Protein AF-0000000085015840 (afdb_homodimer)

Secondary structure (DSSP, 8-state):
-PEEEEEEESSTTHHHHHHTT--EEEEEB-GGGT-BPPPHHHHHHHHHHHGGGT-EEEEE--SSSS-S---HHHHHHHHHHHHHHHHHT-SEEEE--B-TTSSB-HHHHHHHHHHTTTSEEEE-GGGGGS-HHHHHHHHHHHHHTT--EEEE-SS-TTS-GGGGHHHHHHHHHHHTTSSEEEE-SS-BTTTHHHHHHHH--SEEEETBS--/-PEEEEEEESSTTHHHHHHTT--EEEEEB-GGGT-BPPPHHHHHHHHHHHGGGT-EEEEE--SSSS-S---HHHHHHHHHHHHHHHHHT-SEEEE--B-TTSSB-HHHHHHHHHHTTTSEEEE-GGGGGS-HHHHHHHHHHHHHTT--EEEE-SS-TTS-GGGGHHHHHHHHHHHTTSSEEEE-SS-BTTTHHHHHHHH--SEEEETBS--

Solvent-accessible surface area (backbone atoms only — not comparable to full-atom values): 21650 Å² total; per-residue (Å²): 126,79,39,35,27,34,49,34,63,44,59,86,55,47,67,64,37,43,73,48,58,29,44,29,30,39,36,19,24,43,61,92,52,73,31,19,30,40,21,58,20,48,48,30,51,42,37,60,66,24,53,89,71,70,28,44,36,28,35,32,50,31,88,55,57,82,74,46,62,72,54,72,65,54,49,52,26,41,50,46,36,48,50,47,39,51,73,38,54,39,50,21,38,31,38,55,49,28,37,96,84,36,39,76,28,60,73,62,44,51,58,49,53,65,65,36,73,94,39,48,34,29,37,30,55,59,58,43,63,28,54,75,92,50,43,63,62,52,47,51,51,39,43,76,67,65,36,48,29,36,36,30,40,51,40,66,83,91,49,67,44,80,82,19,48,70,55,39,48,51,52,48,59,70,38,65,82,63,33,46,66,28,48,29,60,92,35,24,66,88,47,43,63,60,50,37,68,73,63,69,53,52,40,41,32,16,75,27,50,56,98,127,78,39,35,29,34,49,34,65,44,59,85,55,48,65,64,38,42,75,49,57,28,43,30,31,39,38,18,24,44,61,93,54,74,31,18,28,41,22,59,20,48,48,31,50,40,35,60,66,25,52,88,72,71,28,45,36,29,34,32,51,31,85,55,57,81,75,45,62,72,54,71,66,53,49,53,25,42,50,46,36,47,50,48,38,51,73,38,54,39,51,21,37,31,39,54,48,27,38,95,84,36,37,74,29,59,72,62,45,50,57,48,52,65,67,36,72,93,40,47,36,29,35,30,54,60,59,42,62,28,53,73,92,49,42,63,63,52,47,51,51,39,42,75,67,64,36,48,29,38,34,30,40,52,41,65,84,90,49,66,42,78,81,19,47,71,54,39,46,52,50,49,61,68,38,66,80,64,34,46,68,29,49,28,59,92,36,24,67,89,48,43,64,60,50,36,68,71,64,70,51,53,40,41,31,16,73,29,50,56,97

Nearest PDB structures (foldseek):
  2bdq-assembly1_B  TM=9.765E-01  e=1.926E-29  Streptococcus agalactiae
  3iwp-assembly5_D  TM=9.718E-01  e=1.496E-23  Homo sapiens
  3iwp-assembly7_G  TM=9.510E-01  e=4.933E-23  Homo sapiens
  1x8c-assembly1_A  TM=9.598E-01  e=3.756E-21  Shigella flexneri 2a str. 301
  1twd-assembly1_B  TM=9.636E-01  e=4.929E-20  Shigella flexneri

Radius of gyration: 22.85 Å; Cα contacts (8 Å, |Δi|>4): 870; chains: 2; bounding box: 44×67×51 Å

Sequence (422 aa):
MMLYEFCAENVTLLEKAMKAGAQRIELCDNLAVGGTTPSYGVIQAAVDLAKPYGATVMTMIRPRGGDFVYSDLEIEIMLADIQKAKEAGSQGVVFGVLTEKNEIDVSKMQRLLEACKGLEVVFHMAFDSIPAEYQFGQMDWLIENGVQRILTHGGPANEPIEEHFAWLDELIEHAADRIDIMPGGGIHLGNRQQIIDSLAVDQLHGTKIVFMMLYEFCAENVTLLEKAMKAGAQRIELCDNLAVGGTTPSYGVIQAAVDLAKPYGATVMTMIRPRGGDFVYSDLEIEIMLADIQKAKEAGSQGVVFGVLTEKNEIDVSKMQRLLEACKGLEVVFHMAFDSIPAEYQFGQMDWLIENGVQRILTHGGPANEPIEEHFAWLDELIEHAADRIDIMPGGGIHLGNRQQIIDSLAVDQLHGTKIVF

Organism: Streptococcus sanguinis (strain SK36) (NCBI:txid388919)

InterPro domains:
  IPR005627 CutC-like [MF_00795] (2-211)
  IPR005627 CutC-like [PF03932] (3-209)
  IPR005627 CutC-like [PTHR12598] (1-208)
  IPR036822 CutC-like domain superfamily [G3DSA:3.20.20.380] (1-211)
  IPR036822 CutC-like domain superfamily [SSF110395] (2-211)

Foldseek 3Di:
DFAEEAEDAFQVCLLVQLVLPHQEYEYFHPCVQPGAFDDLVSLLVSCVSNVVSNHAYATEQHHDHDAQADDPVSLVSSLVSLVSSVVSPHQAYEGFHAHPQLAGPVVSVLVNLVSNVRHAYEHEQSLQSHPLVCSLVRLVVCLVSRHAEYEHLQYDLVDHSVVRLVSLLVVVVSCVNSHAYEYEHPAAPVCVVVVCVSNVHRYYYYNHHRD/DFAEEAEDAFQVCLLVQLVLPHQEYEYFHPCVQPGAFDDLVSLLVSCVSNVVSNHAYATEQHHDHDAQADDPVSLVSSLVSLVSSVVSPHQAYEGFHAHPQLAGPVVSVLVNLVSNVRHAYEHEQSLQSHPLVCSLVRLVVCLVSRHAEYEHLQYDLVDHSVVRLVSLLVVVVSCVNSHAYEYEHPAAPVCVVVVCVSNVHRYYYYNHHRD

Structure (mmCIF, N/CA/C/O backbone):
data_AF-0000000085015840-model_v1
#
loop_
_entity.id
_entity.type
_entity.pdbx_description
1 polymer 'PF03932 family protein CutC'
#
loop_
_atom_site.group_PDB
_atom_site.id
_atom_site.type_symbol
_atom_site.label_atom_id
_atom_site.label_alt_id
_atom_site.label_comp_id
_atom_site.label_asym_id
_atom_site.label_entity_id
_atom_site.label_seq_id
_atom_site.pdbx_PDB_ins_code
_atom_site.Cartn_x
_atom_site.Cartn_y
_atom_site.Cartn_z
_atom_site.occupancy
_atom_site.B_iso_or_equiv
_atom_site.auth_seq_id
_atom_site.auth_comp_id
_atom_site.auth_asym_id
_atom_site.auth_atom_id
_atom_site.pdbx_PDB_model_num
ATOM 1 N N . MET A 1 1 ? 11.773 27.125 14.922 1 86.12 1 MET A N 1
ATOM 2 C CA . MET A 1 1 ? 12.539 26.422 13.906 1 86.12 1 MET A CA 1
ATOM 3 C C . MET A 1 1 ? 11.609 25.75 12.898 1 86.12 1 MET A C 1
ATOM 5 O O . MET A 1 1 ? 10.539 25.266 13.258 1 86.12 1 MET A O 1
ATOM 9 N N . MET A 1 2 ? 11.984 25.75 11.602 1 95.5 2 MET A N 1
ATOM 10 C CA . MET A 1 2 ? 11.148 25.234 10.516 1 95.5 2 MET A CA 1
ATOM 11 C C . MET A 1 2 ? 11.148 23.703 10.516 1 95.5 2 MET A C 1
ATOM 13 O O . MET A 1 2 ? 12.195 23.078 10.633 1 95.5 2 MET A O 1
ATOM 17 N N . LEU A 1 3 ? 10.016 23.109 10.547 1 98.25 3 LEU A N 1
ATOM 18 C CA . LEU A 1 3 ? 9.883 21.656 10.469 1 98.25 3 LEU A CA 1
ATOM 19 C C . LEU A 1 3 ? 9.484 21.234 9.055 1 98.25 3 LEU A C 1
ATOM 21 O O . LEU A 1 3 ? 8.484 21.703 8.516 1 98.25 3 LEU A O 1
ATOM 25 N N . TYR A 1 4 ? 10.289 20.375 8.469 1 98.69 4 TYR A N 1
ATOM 26 C CA . TYR A 1 4 ? 9.969 19.797 7.168 1 98.69 4 TYR A CA 1
ATOM 27 C C . TYR A 1 4 ? 9.438 18.375 7.32 1 98.69 4 TYR A C 1
ATOM 29 O O . TYR A 1 4 ? 10.102 17.516 7.906 1 98.69 4 TYR A O 1
ATOM 37 N N . GLU A 1 5 ? 8.273 18.188 6.871 1 98.88 5 GLU A N 1
ATOM 38 C CA . GLU A 1 5 ? 7.68 16.844 6.816 1 98.88 5 GLU A CA 1
ATOM 39 C C . GLU A 1 5 ? 7.832 16.234 5.43 1 98.88 5 GLU A C 1
ATOM 41 O O . GLU A 1 5 ? 7.324 16.766 4.445 1 98.88 5 GLU A O 1
ATOM 46 N N . PHE A 1 6 ? 8.562 15.188 5.418 1 98.81 6 PHE A N 1
ATOM 47 C CA . PHE A 1 6 ? 8.797 14.477 4.164 1 98.81 6 PHE A CA 1
ATOM 48 C C . PHE A 1 6 ? 7.707 13.445 3.914 1 98.81 6 PHE A C 1
ATOM 50 O O . PHE A 1 6 ? 7.434 12.602 4.77 1 98.81 6 PHE A O 1
ATOM 57 N N . CYS A 1 7 ? 6.984 13.57 2.834 1 98.81 7 CYS A N 1
ATOM 58 C CA . CYS A 1 7 ? 6.016 12.562 2.404 1 98.81 7 CYS A CA 1
ATOM 59 C C . CYS A 1 7 ? 6.715 11.375 1.748 1 98.81 7 CYS A C 1
ATOM 61 O O . CYS A 1 7 ? 7.242 11.5 0.643 1 98.81 7 CYS A O 1
ATOM 63 N N . ALA A 1 8 ? 6.691 10.266 2.393 1 98.69 8 ALA A N 1
ATOM 64 C CA . ALA A 1 8 ? 7.488 9.117 1.98 1 98.69 8 ALA A CA 1
ATOM 65 C C . ALA A 1 8 ? 6.598 7.984 1.475 1 98.69 8 ALA A C 1
ATOM 67 O O . ALA A 1 8 ? 5.543 7.707 2.055 1 98.69 8 ALA A O 1
ATOM 68 N N . GLU A 1 9 ? 7.004 7.367 0.395 1 97.69 9 GLU A N 1
ATOM 69 C CA . GLU A 1 9 ? 6.48 6.07 -0.022 1 97.69 9 GLU A CA 1
ATOM 70 C C . GLU A 1 9 ? 7.438 4.941 0.359 1 97.69 9 GLU A C 1
ATOM 72 O O . GLU A 1 9 ? 8.508 4.797 -0.238 1 97.69 9 GLU A O 1
ATOM 77 N N . ASN A 1 10 ? 6.969 4.109 1.332 1 96.94 10 ASN A N 1
ATOM 78 C CA . ASN A 1 10 ? 7.789 3.055 1.912 1 96.94 10 ASN A CA 1
ATOM 79 C C . ASN A 1 10 ? 9.047 3.619 2.562 1 96.94 10 ASN A C 1
ATOM 81 O O . ASN A 1 10 ? 9.039 4.738 3.084 1 96.94 10 ASN A O 1
ATOM 85 N N . VAL A 1 11 ? 10.18 2.85 2.713 1 98.25 11 VAL A N 1
ATOM 86 C CA . VAL A 1 11 ? 11.312 3.258 3.541 1 98.25 11 VAL A CA 1
ATOM 87 C C . VAL A 1 11 ? 12.461 3.725 2.652 1 98.25 11 VAL A C 1
ATOM 89 O O . VAL A 1 11 ? 13.469 4.227 3.15 1 98.25 11 VAL A O 1
ATOM 92 N N . THR A 1 12 ? 12.336 3.617 1.332 1 95.56 12 THR A N 1
ATOM 93 C CA . THR A 1 12 ? 13.422 3.691 0.361 1 95.56 12 THR A CA 1
ATOM 94 C C . THR A 1 12 ? 14.211 4.984 0.53 1 95.56 12 THR A C 1
ATOM 96 O O . THR A 1 12 ? 15.438 4.988 0.423 1 95.56 12 THR A O 1
ATOM 99 N N . LEU A 1 13 ? 13.539 6.156 0.86 1 97.44 13 LEU A N 1
ATOM 100 C CA . LEU A 1 13 ? 14.211 7.453 0.83 1 97.44 13 LEU A CA 1
ATOM 101 C C . LEU A 1 13 ? 14.242 8.078 2.219 1 97.44 13 LEU A C 1
ATOM 103 O O . LEU A 1 13 ? 14.594 9.25 2.367 1 97.44 13 LEU A O 1
ATOM 107 N N . LEU A 1 14 ? 13.945 7.305 3.236 1 98.38 14 LEU A N 1
ATOM 108 C CA . LEU A 1 14 ? 13.766 7.875 4.566 1 98.38 14 LEU A CA 1
ATOM 109 C C . LEU A 1 14 ? 15.078 8.422 5.109 1 98.38 14 LEU A C 1
ATOM 111 O O . LEU A 1 14 ? 15.141 9.562 5.566 1 98.38 14 LEU A O 1
ATOM 115 N N . GLU A 1 15 ? 16.109 7.629 5.008 1 98.06 15 GLU A N 1
ATOM 116 C CA . GLU A 1 15 ? 17.391 8.078 5.555 1 98.06 15 GLU A CA 1
ATOM 117 C C . GLU A 1 15 ? 17.906 9.312 4.82 1 98.06 15 GLU A C 1
ATOM 119 O O . GLU A 1 15 ? 18.406 10.25 5.445 1 98.06 15 GLU A O 1
ATOM 124 N N . LYS A 1 16 ? 17.828 9.281 3.463 1 98.38 16 LYS A N 1
ATOM 125 C CA . LYS A 1 16 ? 18.234 10.438 2.666 1 98.38 16 LYS A CA 1
ATOM 126 C C . LYS A 1 16 ? 17.469 11.688 3.092 1 98.38 16 LYS A C 1
ATOM 128 O O . LYS A 1 16 ? 18.078 12.758 3.25 1 98.38 16 LYS A O 1
ATOM 133 N N . ALA A 1 17 ? 16.141 11.539 3.307 1 98.69 17 ALA A N 1
ATOM 134 C CA . ALA A 1 17 ? 15.281 12.664 3.67 1 98.69 17 ALA A CA 1
ATOM 135 C C . ALA A 1 17 ? 15.656 13.211 5.047 1 98.69 17 ALA A C 1
ATOM 137 O O . ALA A 1 17 ? 15.742 14.43 5.234 1 98.69 17 ALA A O 1
ATOM 138 N N . MET A 1 18 ? 15.891 12.305 5.992 1 98.69 18 MET A N 1
ATOM 139 C CA . MET A 1 18 ? 16.203 12.719 7.359 1 98.69 18 MET A CA 1
ATOM 140 C C . MET A 1 18 ? 17.578 13.344 7.441 1 98.69 18 MET A C 1
ATOM 142 O O . MET A 1 18 ? 17.781 14.336 8.148 1 98.69 18 MET A O 1
ATOM 146 N N . LYS A 1 19 ? 18.531 12.812 6.648 1 98.5 19 LYS A N 1
ATOM 147 C CA . LYS A 1 19 ? 19.844 13.422 6.555 1 98.5 19 LYS A CA 1
ATOM 148 C C . LYS A 1 19 ? 19.781 14.812 5.934 1 98.5 19 LYS A C 1
ATOM 150 O O . LYS A 1 19 ? 20.578 15.688 6.258 1 98.5 19 LYS A O 1
ATOM 155 N N . ALA A 1 20 ? 18.75 14.984 5.105 1 98.44 20 ALA A N 1
ATOM 156 C CA . ALA A 1 20 ? 18.578 16.266 4.414 1 98.44 20 ALA A CA 1
ATOM 157 C C . ALA A 1 20 ? 17.766 17.234 5.254 1 98.44 20 ALA A C 1
ATOM 159 O O . ALA A 1 20 ? 17.484 18.359 4.82 1 98.44 20 ALA A O 1
ATOM 160 N N . GLY A 1 21 ? 17.312 16.766 6.398 1 97.81 21 GLY A N 1
ATOM 161 C CA . GLY A 1 21 ? 16.75 17.734 7.328 1 97.81 21 GLY A CA 1
ATOM 162 C C . GLY A 1 21 ? 15.289 17.484 7.645 1 97.81 21 GLY A C 1
ATOM 163 O O . GLY A 1 21 ? 14.688 18.219 8.422 1 97.81 21 GLY A O 1
ATOM 164 N N . ALA A 1 22 ? 14.703 16.469 7.09 1 98.62 22 ALA A N 1
ATOM 165 C CA . ALA A 1 22 ? 13.328 16.141 7.465 1 98.62 22 ALA A CA 1
ATOM 166 C C . ALA A 1 22 ? 13.242 15.711 8.93 1 98.62 22 ALA A C 1
ATOM 168 O O . ALA A 1 22 ? 14.016 14.875 9.383 1 98.62 22 ALA A O 1
ATOM 169 N N . GLN A 1 23 ? 12.273 16.281 9.617 1 98.5 23 GLN A N 1
ATOM 170 C CA . GLN A 1 23 ? 12.125 15.961 11.031 1 98.5 23 GLN A CA 1
ATOM 171 C C . GLN A 1 23 ? 10.836 15.188 11.289 1 98.5 23 GLN A C 1
ATOM 173 O O . GLN A 1 23 ? 10.609 14.703 12.398 1 98.5 23 GLN A O 1
ATOM 178 N N . ARG A 1 24 ? 10.086 15.062 10.336 1 98.88 24 ARG A N 1
ATOM 179 C CA . ARG A 1 24 ? 8.852 14.289 10.383 1 98.88 24 ARG A CA 1
ATOM 180 C C . ARG A 1 24 ? 8.586 13.594 9.047 1 98.88 24 ARG A C 1
ATOM 182 O O . ARG A 1 24 ? 8.875 14.148 7.988 1 98.88 24 ARG A O 1
ATOM 189 N N . ILE A 1 25 ? 8.102 12.391 9.148 1 98.88 25 ILE A N 1
ATOM 190 C CA . ILE A 1 25 ? 7.793 11.578 7.977 1 98.88 25 ILE A CA 1
ATOM 191 C C . ILE A 1 25 ? 6.293 11.297 7.922 1 98.88 25 ILE A C 1
ATOM 193 O O . ILE A 1 25 ? 5.719 10.773 8.883 1 98.88 25 ILE A O 1
ATOM 197 N N . GLU A 1 26 ? 5.633 11.758 6.953 1 98.94 26 GLU A N 1
ATOM 198 C CA . GLU A 1 26 ? 4.371 11.109 6.613 1 98.94 26 GLU A CA 1
ATOM 199 C C . GLU A 1 26 ? 4.602 9.852 5.785 1 98.94 26 GLU A C 1
ATOM 201 O O . GLU A 1 26 ? 5.055 9.93 4.641 1 98.94 26 GLU A O 1
ATOM 206 N N . LEU A 1 27 ? 4.301 8.734 6.391 1 98.94 27 LEU A N 1
ATOM 207 C CA . LEU A 1 27 ? 4.602 7.445 5.777 1 98.94 27 LEU A CA 1
ATOM 208 C C . LEU A 1 27 ? 3.383 6.895 5.043 1 98.94 27 LEU A C 1
ATOM 210 O O . LEU A 1 27 ? 2.312 6.742 5.637 1 98.94 27 LEU A O 1
ATOM 214 N N . CYS A 1 28 ? 3.539 6.629 3.758 1 98.75 28 CYS A N 1
ATOM 215 C CA . CYS A 1 28 ? 2.469 6.137 2.896 1 98.75 28 CYS A CA 1
ATOM 216 C C . CYS A 1 28 ? 2.941 4.953 2.061 1 98.75 28 CYS A C 1
ATOM 218 O O . CYS A 1 28 ? 4.141 4.691 1.97 1 98.75 28 CYS A O 1
ATOM 220 N N . ASP A 1 29 ? 2.025 4.211 1.652 1 98.38 29 ASP A N 1
ATOM 221 C CA . ASP A 1 29 ? 2.174 3.439 0.423 1 98.38 29 ASP A CA 1
ATOM 222 C C . ASP A 1 29 ? 1.354 4.047 -0.711 1 98.38 29 ASP A C 1
ATOM 224 O O . ASP A 1 29 ? 0.451 4.852 -0.469 1 98.38 29 ASP A O 1
ATOM 228 N N . ASN A 1 30 ? 1.625 3.805 -2.021 1 98.06 30 ASN A N 1
ATOM 229 C CA . ASN A 1 30 ? 0.792 4.066 -3.189 1 98.06 30 ASN A CA 1
ATOM 230 C C . ASN A 1 30 ? 0.53 5.559 -3.367 1 98.06 30 ASN A C 1
ATOM 232 O O . ASN A 1 30 ? -0.624 5.992 -3.41 1 98.06 30 ASN A O 1
ATOM 236 N N . LEU A 1 31 ? 1.549 6.406 -3.43 1 97.38 31 LEU A N 1
ATOM 237 C CA . LEU A 1 31 ? 1.422 7.852 -3.596 1 97.38 31 LEU A CA 1
ATOM 238 C C . LEU A 1 31 ? 0.767 8.188 -4.93 1 97.38 31 LEU A C 1
ATOM 240 O O . LEU A 1 31 ? 0.282 9.305 -5.121 1 97.38 31 LEU A O 1
ATOM 244 N N . ALA A 1 32 ? 0.731 7.184 -5.863 1 95.81 32 ALA A N 1
ATOM 245 C CA . ALA A 1 32 ? 0.087 7.387 -7.156 1 95.81 32 ALA A CA 1
ATOM 246 C C . ALA A 1 32 ? -1.382 7.766 -6.984 1 95.81 32 ALA A C 1
ATOM 248 O O . ALA A 1 32 ? -1.959 8.438 -7.84 1 95.81 32 ALA A O 1
ATOM 249 N N . VAL A 1 33 ? -1.975 7.348 -5.879 1 96.5 33 VAL A N 1
ATOM 250 C CA . VAL A 1 33 ? -3.377 7.672 -5.641 1 96.5 33 VAL A CA 1
ATOM 251 C C . VAL A 1 33 ? -3.498 8.602 -4.434 1 96.5 33 VAL A C 1
ATOM 253 O O . VAL A 1 33 ? -4.551 8.664 -3.795 1 96.5 33 VAL A O 1
ATOM 256 N N . GLY A 1 34 ? -2.43 9.172 -4 1 96.44 34 GLY A N 1
ATOM 257 C CA . GLY A 1 34 ? -2.43 10.125 -2.906 1 96.44 34 GLY A CA 1
ATOM 258 C C . GLY A 1 34 ? -1.97 9.531 -1.59 1 96.44 34 GLY A C 1
ATOM 259 O O . GLY A 1 34 ? -1.947 10.211 -0.565 1 96.44 34 GLY A O 1
ATOM 260 N N . GLY A 1 35 ? -1.636 8.211 -1.6 1 98.38 35 GLY A N 1
ATOM 261 C CA . GLY A 1 35 ? -1.144 7.555 -0.4 1 98.38 35 GLY A CA 1
ATOM 262 C C . GLY A 1 35 ? -2.162 6.625 0.234 1 98.38 35 GLY A C 1
ATOM 263 O O . GLY A 1 35 ? -3.338 6.977 0.356 1 98.38 35 GLY A O 1
ATOM 264 N N . THR A 1 36 ? -1.778 5.461 0.555 1 98.81 36 THR A N 1
ATOM 265 C CA . THR A 1 36 ? -2.574 4.516 1.332 1 98.81 36 THR A CA 1
ATOM 266 C C . THR A 1 36 ? -1.778 3.986 2.521 1 98.81 36 THR A C 1
ATOM 268 O O . THR A 1 36 ? -0.601 4.316 2.684 1 98.81 36 THR A O 1
ATOM 271 N N . THR A 1 37 ? -2.453 3.26 3.381 1 98.94 37 THR A N 1
ATOM 272 C CA . THR A 1 37 ? -1.82 2.74 4.59 1 98.94 37 THR A CA 1
ATOM 273 C C . THR A 1 37 ? -0.7 1.766 4.234 1 98.94 37 THR A C 1
ATOM 275 O O . THR A 1 37 ? -0.918 0.798 3.504 1 98.94 37 THR A O 1
ATOM 278 N N . PRO A 1 38 ? 0.537 2.035 4.676 1 98.88 38 PRO A N 1
ATOM 279 C CA . PRO A 1 38 ? 1.616 1.079 4.426 1 98.88 38 PRO A CA 1
ATOM 280 C C . PRO A 1 38 ? 1.437 -0.23 5.191 1 98.88 38 PRO A C 1
ATOM 282 O O . PRO A 1 38 ? 0.588 -0.315 6.082 1 98.88 38 PRO A O 1
ATOM 285 N N . SER A 1 39 ? 2.166 -1.238 4.832 1 98.94 39 SER A N 1
ATOM 286 C CA . SER A 1 39 ? 2.158 -2.504 5.559 1 98.94 39 SER A CA 1
ATOM 287 C C . SER A 1 39 ? 2.74 -2.34 6.961 1 98.94 39 SER A C 1
ATOM 289 O O . SER A 1 39 ? 3.459 -1.376 7.23 1 98.94 39 SER A O 1
ATOM 291 N N . TYR A 1 40 ? 2.436 -3.279 7.82 1 98.88 40 TYR A N 1
ATOM 292 C CA . TYR A 1 40 ? 2.947 -3.252 9.188 1 98.88 40 TYR A CA 1
ATOM 293 C C . TYR A 1 40 ? 4.469 -3.219 9.203 1 98.88 40 TYR A C 1
ATOM 295 O O . TYR A 1 40 ? 5.074 -2.439 9.938 1 98.88 40 TYR A O 1
ATOM 303 N N . GLY A 1 41 ? 5.055 -4.113 8.383 1 98.94 41 GLY A N 1
ATOM 304 C CA . GLY A 1 41 ? 6.508 -4.176 8.336 1 98.94 41 GLY A CA 1
ATOM 305 C C . GLY A 1 41 ? 7.148 -2.865 7.93 1 98.94 41 GLY A C 1
ATOM 306 O O . GLY A 1 41 ? 8.188 -2.48 8.469 1 98.94 41 GLY A O 1
ATOM 307 N N . VAL A 1 42 ? 6.562 -2.182 6.992 1 98.94 42 VAL A N 1
ATOM 308 C CA . VAL A 1 42 ? 7.086 -0.899 6.531 1 98.94 42 VAL A CA 1
ATOM 309 C C . VAL A 1 42 ? 6.984 0.134 7.652 1 98.94 42 VAL A C 1
ATOM 311 O O . VAL A 1 42 ? 7.918 0.907 7.879 1 98.94 42 VAL A O 1
ATOM 314 N N . ILE A 1 43 ? 5.848 0.176 8.383 1 98.94 43 ILE A N 1
ATOM 315 C CA . ILE A 1 43 ? 5.668 1.127 9.477 1 98.94 43 ILE A CA 1
ATOM 316 C C . ILE A 1 43 ? 6.73 0.893 10.547 1 98.94 43 ILE A C 1
ATOM 318 O O . ILE A 1 43 ? 7.418 1.828 10.961 1 98.94 43 ILE A O 1
ATOM 322 N N . GLN A 1 44 ? 6.891 -0.349 10.914 1 98.88 44 GLN A N 1
ATOM 323 C CA . GLN A 1 44 ? 7.852 -0.688 11.961 1 98.88 44 GLN A CA 1
ATOM 324 C C . GLN A 1 44 ? 9.266 -0.297 11.547 1 98.88 44 GLN A C 1
ATOM 326 O O . GLN A 1 44 ? 10 0.3 12.336 1 98.88 44 GLN A O 1
ATOM 331 N N . ALA A 1 45 ? 9.641 -0.621 10.32 1 98.88 45 ALA A N 1
ATOM 332 C CA . ALA A 1 45 ? 10.977 -0.303 9.82 1 98.88 45 ALA A CA 1
ATOM 333 C C . ALA A 1 45 ? 11.195 1.206 9.773 1 98.88 45 ALA A C 1
ATOM 335 O O . ALA A 1 45 ? 12.273 1.69 10.125 1 98.88 45 ALA A O 1
ATOM 336 N N . ALA A 1 46 ? 10.18 1.911 9.328 1 98.94 46 ALA A N 1
ATOM 337 C CA . ALA A 1 46 ? 10.281 3.365 9.242 1 98.94 46 ALA A CA 1
ATOM 338 C C . ALA A 1 46 ? 10.484 3.986 10.617 1 98.94 46 ALA A C 1
ATOM 340 O O . ALA A 1 46 ? 11.305 4.891 10.789 1 98.94 46 ALA A O 1
ATOM 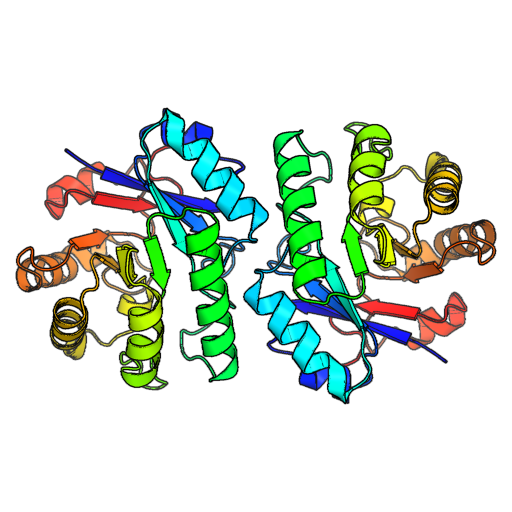341 N N . VAL A 1 47 ? 9.695 3.533 11.594 1 98.88 47 VAL A N 1
ATOM 342 C CA . VAL A 1 47 ? 9.797 4.023 12.969 1 98.88 47 VAL A CA 1
ATOM 343 C C . VAL A 1 47 ? 11.211 3.785 13.492 1 98.88 47 VAL A C 1
ATOM 345 O O . VAL A 1 47 ? 11.828 4.688 14.07 1 98.88 47 VAL A O 1
ATOM 348 N N . ASP A 1 48 ? 11.742 2.609 13.234 1 98.75 48 ASP A N 1
ATOM 349 C CA . ASP A 1 48 ? 13.078 2.26 13.711 1 98.75 48 ASP A CA 1
ATOM 350 C C . ASP A 1 48 ? 14.148 3.102 13.016 1 98.75 48 ASP A C 1
ATOM 352 O O . ASP A 1 48 ? 15.109 3.531 13.656 1 98.75 48 ASP A O 1
ATOM 356 N N . LEU A 1 49 ? 13.969 3.328 11.758 1 98.62 49 LEU A N 1
ATOM 357 C CA . LEU A 1 49 ? 14.93 4.105 10.984 1 98.62 49 LEU A CA 1
ATOM 358 C C . LEU A 1 49 ? 14.945 5.559 11.438 1 98.62 49 LEU A C 1
ATOM 360 O O . LEU A 1 49 ? 15.977 6.234 11.328 1 98.62 49 LEU A O 1
ATOM 364 N N . ALA A 1 50 ? 13.805 6.008 11.953 1 98.69 50 ALA A N 1
ATOM 365 C CA . ALA A 1 50 ? 13.648 7.422 12.273 1 98.69 50 ALA A CA 1
ATOM 366 C C . ALA A 1 50 ? 14.281 7.742 13.633 1 98.69 50 ALA A C 1
ATOM 368 O O . ALA A 1 50 ? 14.648 8.891 13.891 1 98.69 50 ALA A O 1
ATOM 369 N N . LYS A 1 51 ? 14.508 6.766 14.484 1 98.25 51 LYS A N 1
ATOM 370 C CA . LYS A 1 51 ? 14.898 6.945 15.883 1 98.25 51 LYS A CA 1
ATOM 371 C C . LYS A 1 51 ? 16.234 7.672 15.984 1 98.25 51 LYS A C 1
ATOM 373 O O . LYS A 1 51 ? 16.344 8.688 16.672 1 98.25 51 LYS A O 1
ATOM 378 N N . PRO A 1 52 ? 17.234 7.238 15.234 1 97.94 52 PRO A N 1
ATOM 379 C CA . PRO A 1 52 ? 18.547 7.883 15.391 1 97.94 52 PRO A CA 1
ATOM 380 C C . PRO A 1 52 ? 18.531 9.344 14.938 1 97.94 52 PRO A C 1
ATOM 382 O O . PRO A 1 52 ? 19.438 10.102 15.297 1 97.94 52 PRO A O 1
ATOM 385 N N . TYR A 1 53 ? 17.547 9.758 14.203 1 98.06 53 TYR A N 1
ATOM 386 C CA . TYR A 1 53 ? 17.469 11.117 13.672 1 98.06 53 TYR A CA 1
ATOM 387 C C . TYR A 1 53 ? 16.531 11.977 14.5 1 98.06 53 TYR A C 1
ATOM 389 O O . TYR A 1 53 ? 16.375 13.172 14.227 1 98.06 53 TYR A O 1
ATOM 397 N N . GLY A 1 54 ? 15.828 11.344 15.422 1 98.06 54 GLY A N 1
ATOM 398 C CA . GLY A 1 54 ? 14.859 12.078 16.219 1 98.06 54 GLY A CA 1
ATOM 399 C C . GLY A 1 54 ? 13.633 12.516 15.438 1 98.06 54 GLY A C 1
ATOM 400 O O . GLY A 1 54 ? 12.961 13.469 15.812 1 98.06 54 GLY A O 1
ATOM 401 N N . ALA A 1 55 ? 13.43 11.898 14.305 1 98.62 55 ALA A N 1
ATOM 402 C CA . ALA A 1 55 ? 12.281 12.219 13.469 1 98.62 55 ALA A CA 1
ATOM 403 C C . ALA A 1 55 ? 11.047 11.422 13.891 1 98.62 55 ALA A C 1
ATOM 405 O O . ALA A 1 55 ? 11.172 10.305 14.391 1 98.62 55 ALA A O 1
ATOM 406 N N . THR A 1 56 ? 9.883 11.977 13.734 1 98.81 56 THR A N 1
ATOM 407 C CA . THR A 1 56 ? 8.641 11.281 14.047 1 98.81 56 THR A CA 1
ATOM 408 C C . THR A 1 56 ? 8 10.719 12.781 1 98.81 56 THR A C 1
ATOM 410 O O . THR A 1 56 ? 8.211 11.25 11.688 1 98.81 56 THR A O 1
ATOM 413 N N . VAL A 1 57 ? 7.316 9.648 12.93 1 98.94 57 VAL A N 1
ATOM 414 C CA . VAL A 1 57 ? 6.625 9 11.812 1 98.94 57 VAL A CA 1
ATOM 415 C C . VAL A 1 57 ? 5.117 9.133 11.992 1 98.94 57 VAL A C 1
ATOM 417 O O . VAL A 1 57 ? 4.57 8.75 13.031 1 98.94 57 VAL A O 1
ATOM 420 N N . MET A 1 58 ? 4.461 9.781 11.047 1 98.94 58 MET A N 1
ATOM 421 C CA . MET A 1 58 ? 3.01 9.883 10.922 1 98.94 58 MET A CA 1
ATOM 422 C C . MET A 1 58 ? 2.486 8.93 9.852 1 98.94 58 MET A C 1
ATOM 424 O O . MET A 1 58 ? 2.732 9.133 8.664 1 98.94 58 MET A O 1
ATOM 428 N N . THR A 1 59 ? 1.758 7.906 10.242 1 98.94 59 THR A N 1
ATOM 429 C CA . THR A 1 59 ? 1.37 6.844 9.328 1 98.94 59 THR A CA 1
ATOM 430 C C . THR A 1 59 ? 0.037 7.164 8.656 1 98.94 59 THR A C 1
ATOM 432 O O . THR A 1 59 ? -0.951 7.453 9.336 1 98.94 59 THR A O 1
ATOM 435 N N . MET A 1 60 ? 0.016 7.129 7.398 1 98.94 60 MET A N 1
ATOM 436 C CA . MET A 1 60 ? -1.226 7.266 6.645 1 98.94 60 MET A CA 1
ATOM 437 C C . MET A 1 60 ? -2.195 6.137 6.977 1 98.94 60 MET A C 1
ATOM 439 O O . MET A 1 60 ? -1.806 4.969 7.008 1 98.94 60 MET A O 1
ATOM 443 N N . ILE A 1 61 ? -3.42 6.48 7.309 1 98.94 61 ILE A N 1
ATOM 444 C CA . ILE A 1 61 ? -4.512 5.531 7.488 1 98.94 61 ILE A CA 1
ATOM 445 C C . ILE A 1 61 ? -5.582 5.766 6.422 1 98.94 61 ILE A C 1
ATOM 447 O O . ILE A 1 61 ? -6.418 6.66 6.562 1 98.94 61 ILE A O 1
ATOM 451 N N . ARG A 1 62 ? -5.523 5.07 5.371 1 98.88 62 ARG A N 1
ATOM 452 C CA . ARG A 1 62 ? -6.336 5.227 4.168 1 98.88 62 ARG A CA 1
ATOM 453 C C . ARG A 1 62 ? -6.379 3.928 3.367 1 98.88 62 ARG A C 1
ATOM 455 O O . ARG A 1 62 ? -5.387 3.547 2.738 1 98.88 62 ARG A O 1
ATOM 462 N N . PRO A 1 63 ? -7.508 3.258 3.369 1 98.44 63 PRO A N 1
ATOM 463 C CA . PRO A 1 63 ? -7.555 1.896 2.834 1 98.44 63 PRO A CA 1
ATOM 464 C C . PRO A 1 63 ? -7.484 1.859 1.308 1 98.44 63 PRO A C 1
ATOM 466 O O . PRO A 1 63 ? -7.156 0.822 0.726 1 98.44 63 PRO A O 1
ATOM 469 N N . ARG A 1 64 ? -7.789 2.959 0.664 1 97.94 64 ARG A N 1
ATOM 470 C CA . ARG A 1 64 ? -7.82 3.006 -0.794 1 97.94 64 ARG A CA 1
ATOM 471 C C . ARG A 1 64 ? -7.746 4.441 -1.298 1 97.94 64 ARG A C 1
ATOM 473 O O . ARG A 1 64 ? -7.961 5.387 -0.534 1 97.94 64 ARG A O 1
ATOM 480 N N . GLY A 1 65 ? -7.383 4.609 -2.586 1 97.25 65 GLY A N 1
ATOM 481 C CA . GLY A 1 65 ? -7.457 5.918 -3.213 1 97.25 65 GLY A CA 1
ATOM 482 C C . GLY A 1 65 ? -8.883 6.367 -3.486 1 97.25 65 GLY A C 1
ATOM 483 O O . GLY A 1 65 ? -9.836 5.777 -2.975 1 97.25 65 GLY A O 1
ATOM 484 N N . GLY A 1 66 ? -8.992 7.469 -4.242 1 96.5 66 GLY A N 1
ATOM 485 C CA . GLY A 1 66 ? -10.305 7.996 -4.586 1 96.5 66 GLY A CA 1
ATOM 486 C C . GLY A 1 66 ? -10.805 9.039 -3.605 1 96.5 66 GLY A C 1
ATOM 487 O O . GLY A 1 66 ? -10.031 9.891 -3.145 1 96.5 66 GLY A O 1
ATOM 488 N N . ASP A 1 67 ? -12.086 8.977 -3.332 1 97.62 67 ASP A N 1
ATOM 489 C CA . ASP A 1 67 ? -12.695 9.977 -2.465 1 97.62 67 ASP A CA 1
ATOM 490 C C . ASP A 1 67 ? -12.445 9.664 -0.993 1 97.62 67 ASP A C 1
ATOM 492 O O . ASP A 1 67 ? -11.641 8.789 -0.671 1 97.62 67 ASP A O 1
ATOM 496 N N . PHE A 1 68 ? -13.023 10.398 -0.096 1 98.69 68 PHE A N 1
ATOM 497 C CA . PHE A 1 68 ? -12.805 10.273 1.34 1 98.69 68 PHE A CA 1
ATOM 498 C C . PHE A 1 68 ? -14.086 9.844 2.045 1 98.69 68 PHE A C 1
ATOM 500 O O . PHE A 1 68 ? -14.289 10.164 3.219 1 98.69 68 PHE A O 1
ATOM 507 N N . VAL A 1 69 ? -15.031 9.258 1.24 1 98.81 69 VAL A N 1
ATOM 508 C CA . VAL A 1 69 ? -16.281 8.688 1.75 1 98.81 69 VAL A CA 1
ATOM 509 C C . VAL A 1 69 ? -16.125 7.18 1.915 1 98.81 69 VAL A C 1
ATOM 511 O O . VAL A 1 69 ? -15.984 6.453 0.929 1 98.81 69 VAL A O 1
ATOM 514 N N . TYR A 1 70 ? -16.203 6.738 3.146 1 98.62 70 TYR A N 1
ATOM 515 C CA . TYR A 1 70 ? -15.859 5.352 3.42 1 98.62 70 TYR A CA 1
ATOM 516 C C . TYR A 1 70 ? -17.062 4.578 3.936 1 98.62 70 TYR A C 1
ATOM 518 O O . TYR A 1 70 ? -17.906 5.125 4.66 1 98.62 70 TYR A O 1
ATOM 526 N N . SER A 1 71 ? -17.156 3.344 3.57 1 98.19 71 SER A N 1
ATOM 527 C CA . SER A 1 71 ? -18.141 2.424 4.129 1 98.19 71 SER A CA 1
ATOM 528 C C . SER A 1 71 ? -17.797 2.033 5.559 1 98.19 71 SER A C 1
ATOM 530 O O . SER A 1 71 ? -16.703 2.334 6.035 1 98.19 71 SER A O 1
ATOM 532 N N . ASP A 1 72 ? -18.719 1.38 6.242 1 98.38 72 ASP A N 1
ATOM 533 C CA . ASP A 1 72 ? -18.469 0.909 7.602 1 98.38 72 ASP A CA 1
ATOM 534 C C . ASP A 1 72 ? -17.328 -0.107 7.621 1 98.38 72 ASP A C 1
ATOM 536 O O . ASP A 1 72 ? -16.516 -0.12 8.555 1 98.38 72 ASP A O 1
ATOM 540 N N . LEU A 1 73 ? -17.281 -0.936 6.645 1 98.44 73 LEU A N 1
ATOM 541 C CA . LEU A 1 73 ? -16.188 -1.904 6.543 1 98.44 73 LEU A CA 1
ATOM 542 C C . LEU A 1 73 ? -14.844 -1.201 6.445 1 98.44 73 LEU A C 1
ATOM 544 O O . LEU A 1 73 ? -13.883 -1.603 7.105 1 98.44 73 LEU A O 1
ATOM 548 N N . GLU A 1 74 ? -14.812 -0.184 5.605 1 98.75 74 GLU A N 1
ATOM 549 C CA . GLU A 1 74 ? -13.562 0.559 5.441 1 98.75 74 GLU A CA 1
ATOM 550 C C . GLU A 1 74 ? -13.164 1.259 6.734 1 98.75 74 GLU A C 1
ATOM 552 O O . GLU A 1 74 ? -11.977 1.372 7.043 1 98.75 74 GLU A O 1
ATOM 557 N N . ILE A 1 75 ? -14.148 1.699 7.52 1 98.94 75 ILE A N 1
ATOM 558 C CA . ILE A 1 75 ? -13.852 2.291 8.82 1 98.94 75 ILE A CA 1
ATOM 559 C C . ILE A 1 75 ? -13.273 1.229 9.75 1 98.94 75 ILE A C 1
ATOM 561 O O . ILE A 1 75 ? -12.328 1.491 10.492 1 98.94 75 ILE A O 1
ATOM 565 N N . GLU A 1 76 ? -13.812 0.043 9.711 1 98.88 76 GLU A N 1
ATOM 566 C CA . GLU A 1 76 ? -13.258 -1.05 10.5 1 98.88 76 GLU A CA 1
ATOM 567 C C . GLU A 1 76 ? -11.812 -1.34 10.102 1 98.88 76 GLU A C 1
ATOM 569 O O . GLU A 1 76 ? -10.977 -1.615 10.961 1 98.88 76 GLU A O 1
ATOM 574 N N . ILE A 1 77 ? -11.547 -1.293 8.844 1 98.94 77 ILE A N 1
ATOM 575 C CA . ILE A 1 77 ? -10.195 -1.468 8.328 1 98.94 77 ILE A CA 1
ATOM 576 C C . ILE A 1 77 ? -9.281 -0.397 8.922 1 98.94 77 ILE A C 1
ATOM 578 O O . ILE A 1 77 ? -8.188 -0.705 9.414 1 98.94 77 ILE A O 1
ATOM 582 N N . MET A 1 78 ? -9.734 0.806 8.898 1 98.94 78 MET A N 1
ATOM 583 C CA . MET A 1 78 ? -8.953 1.929 9.406 1 98.94 78 MET A CA 1
ATOM 584 C C . MET A 1 78 ? -8.688 1.773 10.898 1 98.94 78 MET A C 1
ATOM 586 O O . MET A 1 78 ? -7.582 2.064 11.367 1 98.94 78 MET A O 1
ATOM 590 N N . LEU A 1 79 ? -9.688 1.31 11.602 1 98.94 79 LEU A N 1
ATOM 591 C CA . LEU A 1 79 ? -9.523 1.093 13.031 1 98.94 79 LEU A CA 1
ATOM 592 C C . LEU A 1 79 ? -8.438 0.054 13.297 1 98.94 79 LEU A C 1
ATOM 594 O O . LEU A 1 79 ? -7.578 0.253 14.164 1 98.94 79 LEU A O 1
ATOM 598 N N . ALA A 1 80 ? -8.469 -1.048 12.562 1 98.94 80 ALA A N 1
ATOM 599 C CA . ALA A 1 80 ? -7.449 -2.084 12.703 1 98.94 80 ALA A CA 1
ATOM 600 C C . ALA A 1 80 ? -6.062 -1.539 12.367 1 98.94 80 ALA A C 1
ATOM 602 O O . ALA A 1 80 ? -5.09 -1.838 13.07 1 98.94 80 ALA A O 1
ATOM 603 N N . ASP A 1 81 ? -6 -0.737 11.391 1 98.94 81 ASP A N 1
ATOM 604 C CA . ASP A 1 81 ? -4.719 -0.194 10.945 1 98.94 81 ASP A CA 1
ATOM 605 C C . ASP A 1 81 ? -4.18 0.83 11.945 1 98.94 81 ASP A C 1
ATOM 607 O O . ASP A 1 81 ? -2.967 0.944 12.133 1 98.94 81 ASP A O 1
ATOM 611 N N . ILE A 1 82 ? -5.062 1.62 12.555 1 98.94 82 ILE A N 1
ATOM 612 C CA . ILE A 1 82 ? -4.645 2.539 13.602 1 98.94 82 ILE A CA 1
ATOM 613 C C . ILE A 1 82 ? -3.998 1.759 14.742 1 98.94 82 ILE A C 1
ATOM 615 O O . ILE A 1 82 ? -2.932 2.135 15.234 1 98.94 82 ILE A O 1
ATOM 619 N N . GLN A 1 83 ? -4.59 0.687 15.109 1 98.81 83 GLN A N 1
ATOM 620 C CA . GLN A 1 83 ? -4.039 -0.146 16.172 1 98.81 83 GLN A CA 1
ATOM 621 C C . GLN A 1 83 ? -2.664 -0.687 15.797 1 98.81 83 GLN A C 1
ATOM 623 O O . GLN A 1 83 ? -1.747 -0.699 16.625 1 98.81 83 GLN A O 1
ATOM 628 N N . LYS A 1 84 ? -2.527 -1.118 14.594 1 98.81 84 LYS A N 1
ATOM 629 C CA . LYS A 1 84 ? -1.257 -1.684 14.148 1 98.81 84 LYS A CA 1
ATOM 630 C C . LYS A 1 84 ? -0.186 -0.603 14.031 1 98.81 84 LYS A C 1
ATOM 632 O O . LYS A 1 84 ? 0.992 -0.857 14.289 1 98.81 84 LYS A O 1
ATOM 637 N N . ALA A 1 85 ? -0.617 0.572 13.57 1 98.88 85 ALA A N 1
ATOM 638 C CA . ALA A 1 85 ? 0.324 1.688 13.555 1 98.88 85 ALA A CA 1
ATOM 639 C C . ALA A 1 85 ? 0.844 1.99 14.961 1 98.88 85 ALA A C 1
ATOM 641 O O . ALA A 1 85 ? 2.043 2.207 15.148 1 98.88 85 ALA A O 1
ATOM 642 N N . LYS A 1 86 ? -0.071 1.987 15.891 1 98.69 86 LYS A N 1
ATOM 643 C CA . LYS A 1 86 ? 0.296 2.193 17.281 1 98.69 86 LYS A CA 1
ATOM 644 C C . LYS A 1 86 ? 1.268 1.117 17.766 1 98.69 86 LYS A C 1
ATOM 646 O O . LYS A 1 86 ? 2.293 1.425 18.375 1 98.69 86 LYS A O 1
ATOM 651 N N . GLU A 1 87 ? 0.945 -0.078 17.469 1 98.56 87 GLU A N 1
ATOM 652 C CA . GLU A 1 87 ? 1.776 -1.217 17.844 1 98.56 87 GLU A CA 1
ATOM 653 C C . GLU A 1 87 ? 3.176 -1.104 17.25 1 98.56 87 GLU A C 1
ATOM 655 O O . GLU A 1 87 ? 4.164 -1.463 17.891 1 98.56 87 GLU A O 1
ATOM 660 N N . ALA A 1 88 ? 3.258 -0.602 16.062 1 98.75 88 ALA A N 1
ATOM 661 C CA . ALA A 1 88 ? 4.523 -0.502 15.336 1 98.75 88 ALA A CA 1
ATOM 662 C C . ALA A 1 88 ? 5.34 0.691 15.828 1 98.75 88 ALA A C 1
ATOM 664 O O . ALA A 1 88 ? 6.508 0.843 15.461 1 98.75 88 ALA A O 1
ATOM 665 N N . GLY A 1 89 ? 4.699 1.623 16.562 1 98.81 89 GLY A N 1
ATOM 666 C CA . GLY A 1 89 ? 5.445 2.695 17.203 1 98.81 89 GLY A CA 1
ATOM 667 C C . GLY A 1 89 ? 5.258 4.039 16.516 1 98.81 89 GLY A C 1
ATOM 668 O O . GLY A 1 89 ? 5.988 4.992 16.797 1 98.81 89 GLY A O 1
ATOM 669 N N . SER A 1 90 ? 4.34 4.105 15.57 1 98.88 90 SER A N 1
ATOM 670 C CA . SER A 1 90 ? 4.055 5.398 14.961 1 98.88 90 SER A CA 1
ATOM 671 C C . SER A 1 90 ? 3.729 6.449 16.016 1 98.88 90 SER A C 1
ATOM 673 O O . SER A 1 90 ? 3.033 6.164 16.984 1 98.88 90 SER A O 1
ATOM 675 N N . GLN A 1 91 ? 4.18 7.68 15.797 1 98.88 91 GLN A N 1
ATOM 676 C CA . GLN A 1 91 ? 3.885 8.766 16.734 1 98.88 91 GLN A CA 1
ATOM 677 C C . GLN A 1 91 ? 2.531 9.398 16.422 1 98.88 91 GLN A C 1
ATOM 679 O O . GLN A 1 91 ? 1.942 10.055 17.281 1 98.88 91 GLN A O 1
ATOM 684 N N . GLY A 1 92 ? 2.059 9.219 15.258 1 98.88 92 GLY A N 1
ATOM 685 C CA . GLY A 1 92 ? 0.771 9.758 14.859 1 98.88 92 GLY A CA 1
ATOM 686 C C . GLY A 1 92 ? 0.207 9.086 13.617 1 98.88 92 GLY A C 1
ATOM 687 O O . GLY A 1 92 ? 0.841 8.195 13.039 1 98.88 92 GLY A O 1
ATOM 688 N N . VAL A 1 93 ? -0.994 9.477 13.273 1 98.94 93 VAL A N 1
ATOM 689 C CA . VAL A 1 93 ? -1.689 8.938 12.109 1 98.94 93 VAL A CA 1
ATOM 690 C C . VAL A 1 93 ? -2.289 10.078 11.289 1 98.94 93 VAL A C 1
ATOM 692 O O . VAL A 1 93 ? -2.496 11.18 11.812 1 98.94 93 VAL A O 1
ATOM 695 N N . VAL A 1 94 ? -2.457 9.859 10.023 1 98.94 94 VAL A N 1
ATOM 696 C CA . VAL A 1 94 ? -2.932 10.836 9.055 1 98.94 94 VAL A CA 1
ATOM 697 C C . VAL A 1 94 ? -4.164 10.297 8.336 1 98.94 94 VAL A C 1
ATOM 699 O O . VAL A 1 94 ? -4.105 9.242 7.691 1 98.94 94 VAL A O 1
ATOM 702 N N . PHE A 1 95 ? -5.312 10.922 8.492 1 98.94 95 PHE A N 1
ATOM 703 C CA . PHE A 1 95 ? -6.504 10.484 7.773 1 98.94 95 PHE A CA 1
ATOM 704 C C . PHE A 1 95 ? -7.539 11.602 7.719 1 98.94 95 PHE A C 1
ATOM 706 O O . PHE A 1 95 ? -7.387 12.633 8.375 1 98.94 95 PHE A O 1
ATOM 713 N N . GLY A 1 96 ? -8.484 11.539 6.902 1 98.88 96 GLY A N 1
ATOM 714 C CA . GLY A 1 96 ? -9.68 12.359 6.777 1 98.88 96 GLY A CA 1
ATOM 715 C C . GLY A 1 96 ? -10.883 11.586 6.258 1 98.88 96 GLY A C 1
ATOM 716 O O . GLY A 1 96 ? -10.75 10.766 5.348 1 98.88 96 GLY A O 1
ATOM 717 N N . VAL A 1 97 ? -11.992 11.812 6.875 1 98.94 97 VAL A N 1
ATOM 718 C CA . VAL A 1 97 ? -13.234 11.148 6.484 1 98.94 97 VAL A CA 1
ATOM 719 C C . VAL A 1 97 ? -14.32 12.188 6.219 1 98.94 97 VAL A C 1
ATOM 721 O O . VAL A 1 97 ? -14.609 13.023 7.074 1 98.94 97 VAL A O 1
ATOM 724 N N . LEU A 1 98 ? -14.844 12.141 5.051 1 98.94 98 LEU A N 1
ATOM 725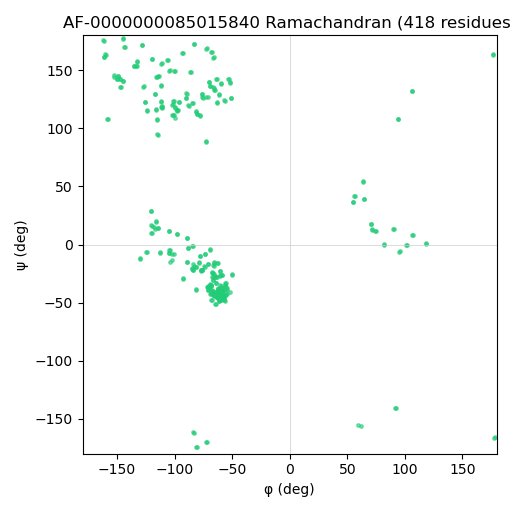 C CA . LEU A 1 98 ? -15.867 13.094 4.652 1 98.94 98 LEU A CA 1
ATOM 726 C C . LEU A 1 98 ? -17.172 12.383 4.301 1 98.94 98 LEU A C 1
ATOM 728 O O . LEU A 1 98 ? -17.188 11.164 4.086 1 98.94 98 LEU A O 1
ATOM 732 N N . THR A 1 99 ? -18.281 13.109 4.324 1 98.81 99 THR A N 1
ATOM 733 C CA . THR A 1 99 ? -19.562 12.656 3.789 1 98.81 99 THR A CA 1
ATOM 734 C C . THR A 1 99 ? -19.641 12.891 2.285 1 98.81 99 THR A C 1
ATOM 736 O O . THR A 1 99 ? -18.75 13.516 1.706 1 98.81 99 THR A O 1
ATOM 739 N N . GLU A 1 100 ? -20.688 12.383 1.634 1 98.25 100 GLU A N 1
ATOM 740 C CA . GLU A 1 100 ? -20.906 12.594 0.207 1 98.25 100 GLU A CA 1
ATOM 741 C C . GLU A 1 100 ? -21.047 14.078 -0.113 1 98.25 100 GLU A C 1
ATOM 743 O O . GLU A 1 100 ? -20.859 14.5 -1.257 1 98.25 100 GLU A O 1
ATOM 748 N N . LYS A 1 101 ? -21.422 14.922 0.883 1 98.19 101 LYS A N 1
ATOM 749 C CA . LYS A 1 101 ? -21.594 16.359 0.709 1 98.19 101 LYS A CA 1
ATOM 750 C C . LYS A 1 101 ? -20.281 17.094 0.966 1 98.19 101 LYS A C 1
ATOM 752 O O . LYS A 1 101 ? -20.266 18.328 1.077 1 98.19 101 LYS A O 1
ATOM 757 N N . ASN A 1 102 ? -19.172 16.328 1.182 1 98.25 102 ASN A N 1
ATOM 758 C CA . ASN A 1 102 ? -17.844 16.875 1.435 1 98.25 102 ASN A CA 1
ATOM 759 C C . ASN A 1 102 ? -17.797 17.656 2.746 1 98.25 102 ASN A C 1
ATOM 761 O O . ASN A 1 102 ? -17.234 18.75 2.809 1 98.25 102 ASN A O 1
ATOM 765 N N . GLU A 1 103 ? -18.469 17.125 3.688 1 98.44 103 GLU A N 1
ATOM 766 C CA . GLU A 1 103 ? -18.359 17.547 5.086 1 98.44 103 GLU A CA 1
ATOM 767 C C . GLU A 1 103 ? -17.688 16.453 5.926 1 98.44 103 GLU A C 1
ATOM 769 O O . GLU A 1 103 ? -17.703 15.273 5.555 1 98.44 103 GLU A O 1
ATOM 774 N N . ILE A 1 104 ? -17.109 16.938 7.039 1 98.88 104 ILE A N 1
ATOM 775 C CA . ILE A 1 104 ? -16.547 15.93 7.934 1 98.88 104 ILE A CA 1
ATOM 776 C C . ILE A 1 104 ? -17.625 14.93 8.344 1 98.88 104 ILE A C 1
ATOM 778 O O . ILE A 1 104 ? -18.719 15.328 8.758 1 98.88 104 ILE A O 1
ATOM 782 N N . ASP A 1 105 ? -17.406 13.625 8.117 1 98.88 105 ASP A N 1
ATOM 783 C CA . ASP A 1 105 ? -18.266 12.586 8.664 1 98.88 105 ASP A CA 1
ATOM 784 C C . ASP A 1 105 ? -18.062 12.422 10.164 1 98.88 105 ASP A C 1
ATOM 786 O O . ASP A 1 105 ? -17.25 11.609 10.602 1 98.88 105 ASP A O 1
ATOM 790 N N . VAL A 1 106 ? -18.797 13.18 10.883 1 98.75 106 VAL A N 1
ATOM 791 C CA . VAL A 1 106 ? -18.578 13.367 12.312 1 98.75 106 VAL A CA 1
ATOM 792 C C . VAL A 1 106 ? -18.625 12.016 13.023 1 98.75 106 VAL A C 1
ATOM 794 O O . VAL A 1 106 ? -17.734 11.688 13.805 1 98.75 106 VAL A O 1
ATOM 797 N N . SER A 1 107 ? -19.609 11.227 12.75 1 98.75 107 SER A N 1
ATOM 798 C CA . SER A 1 107 ? -19.766 9.945 13.422 1 98.75 107 SER A CA 1
ATOM 799 C C . SER A 1 107 ? -18.562 9.031 13.18 1 98.75 107 SER A C 1
ATOM 801 O O . SER A 1 107 ? -18.047 8.422 14.109 1 98.75 107 SER A O 1
ATOM 803 N N . LYS A 1 108 ? -18.156 8.922 11.984 1 98.88 108 LYS A N 1
ATOM 804 C CA . LYS A 1 108 ? -17.031 8.055 11.633 1 98.88 108 LYS A CA 1
ATOM 805 C C . LYS A 1 108 ? -15.711 8.625 12.141 1 98.88 108 LYS A C 1
ATOM 807 O O . LYS A 1 108 ? -14.852 7.883 12.617 1 98.88 108 LYS A O 1
ATOM 812 N N . MET A 1 109 ? -15.562 9.977 12.039 1 98.88 109 MET A N 1
ATOM 813 C CA . MET A 1 109 ? -14.352 10.617 12.547 1 98.88 109 MET A CA 1
ATOM 814 C C . MET A 1 109 ? -14.219 10.406 14.055 1 98.88 109 MET A C 1
ATOM 816 O O . MET A 1 109 ? -13.125 10.141 14.555 1 98.88 109 MET A O 1
ATOM 820 N N . GLN A 1 110 ? -15.289 10.516 14.734 1 98.75 110 GLN A N 1
ATOM 821 C CA . GLN A 1 110 ? -15.25 10.336 16.188 1 98.75 110 GLN A CA 1
ATOM 822 C C . GLN A 1 110 ? -14.82 8.922 16.547 1 98.75 110 GLN A C 1
ATOM 824 O O . GLN A 1 110 ? -14.047 8.727 17.484 1 98.75 110 GLN A O 1
ATOM 829 N N . ARG A 1 111 ? -15.328 7.961 15.836 1 98.69 111 ARG A N 1
ATOM 830 C CA . ARG A 1 111 ? -14.93 6.57 16.047 1 98.69 111 ARG A CA 1
ATOM 831 C C . ARG A 1 111 ? -13.43 6.391 15.852 1 98.69 111 ARG A C 1
ATOM 833 O O . ARG A 1 111 ? -12.773 5.738 16.656 1 98.69 111 ARG A O 1
ATOM 840 N N . LEU A 1 112 ? -12.891 6.965 14.836 1 98.94 112 LEU A N 1
ATOM 841 C CA . LEU A 1 112 ? -11.469 6.844 14.547 1 98.94 112 LEU A CA 1
ATOM 842 C C . LEU A 1 112 ? -10.633 7.586 15.594 1 98.94 112 LEU A C 1
ATOM 844 O O . LEU A 1 112 ? -9.602 7.086 16.047 1 98.94 112 LEU A O 1
ATOM 848 N N . LEU A 1 113 ? -11.094 8.789 15.969 1 98.88 113 LEU A N 1
ATOM 849 C CA . LEU A 1 113 ? -10.359 9.602 16.938 1 98.88 113 LEU A CA 1
ATOM 850 C C . LEU A 1 113 ? -10.281 8.891 18.281 1 98.88 113 LEU A C 1
ATOM 852 O O . LEU A 1 113 ? -9.25 8.961 18.969 1 98.88 113 LEU A O 1
ATOM 856 N N . GLU A 1 114 ? -11.32 8.219 18.641 1 98.69 114 GLU A N 1
ATOM 857 C CA . GLU A 1 114 ? -11.312 7.453 19.891 1 98.69 114 GLU A CA 1
ATOM 858 C C . GLU A 1 114 ? -10.227 6.387 19.875 1 98.69 114 GLU A C 1
ATOM 860 O O . GLU A 1 114 ? -9.602 6.117 20.891 1 98.69 114 GLU A O 1
ATOM 865 N N . ALA A 1 115 ? -9.984 5.816 18.734 1 98.69 115 ALA A N 1
ATOM 866 C CA . ALA A 1 115 ? -8.984 4.762 18.594 1 98.69 115 ALA A CA 1
ATOM 867 C C . ALA A 1 115 ? -7.574 5.34 18.562 1 98.69 115 ALA A C 1
ATOM 869 O O . ALA A 1 115 ? -6.59 4.602 18.641 1 98.69 115 ALA A O 1
ATOM 870 N N . CYS A 1 116 ? -7.422 6.645 18.453 1 98.75 116 CYS A N 1
ATOM 871 C CA . CYS A 1 116 ? -6.129 7.285 18.25 1 98.75 116 CYS A CA 1
ATOM 872 C C . CYS A 1 116 ? -5.555 7.801 19.562 1 98.75 116 CYS A C 1
ATOM 874 O O . CYS A 1 116 ? -4.578 8.555 19.562 1 98.75 116 CYS A O 1
ATOM 876 N N . LYS A 1 117 ? -6.191 7.438 20.703 1 97.56 117 LYS A N 1
ATOM 877 C CA . LYS A 1 117 ? -5.66 7.891 21.984 1 97.56 117 LYS A CA 1
ATOM 878 C C . LYS A 1 117 ? -4.172 7.582 22.094 1 97.56 117 LYS A C 1
ATOM 880 O O . LYS A 1 117 ? -3.748 6.445 21.875 1 97.56 117 LYS A O 1
ATOM 885 N N . GLY A 1 118 ? -3.412 8.594 22.375 1 97.31 118 GLY A N 1
ATOM 886 C CA . GLY A 1 118 ? -1.975 8.438 22.531 1 97.31 118 GLY A CA 1
ATOM 887 C C . GLY A 1 118 ? -1.21 8.758 21.25 1 97.31 118 GLY A C 1
ATOM 888 O O . GLY A 1 118 ? 0.022 8.773 21.25 1 97.31 118 GLY A O 1
ATOM 889 N N . LEU A 1 119 ? -1.874 9.016 20.141 1 98.69 119 LEU A N 1
ATOM 890 C CA . LEU A 1 119 ? -1.284 9.359 18.859 1 98.69 119 LEU A CA 1
ATOM 891 C C . LEU A 1 119 ? -1.64 10.789 18.469 1 98.69 119 LEU A C 1
ATOM 893 O O . LEU A 1 119 ? -2.738 11.266 18.766 1 98.69 119 LEU A O 1
ATOM 897 N N . GLU A 1 120 ? -0.708 11.453 17.812 1 98.75 120 GLU A N 1
ATOM 898 C CA . GLU A 1 120 ? -1.077 12.688 17.109 1 98.75 120 GLU A CA 1
ATOM 899 C C . GLU A 1 120 ? -1.941 12.391 15.891 1 98.75 120 GLU A C 1
ATOM 901 O O . GLU A 1 120 ? -1.71 11.406 15.188 1 98.75 120 GLU A O 1
ATOM 906 N N . VAL A 1 121 ? -2.938 13.242 15.688 1 98.94 121 VAL A N 1
ATOM 907 C CA . VAL A 1 121 ? -3.803 13.039 14.523 1 98.94 121 VAL A CA 1
ATOM 908 C C . VAL A 1 121 ? -3.684 14.234 13.578 1 98.94 121 VAL A C 1
ATOM 910 O O . VAL A 1 121 ? -3.768 15.383 14.008 1 98.94 121 VAL A O 1
ATOM 913 N N . VAL A 1 122 ? -3.457 13.953 12.336 1 98.94 122 VAL A N 1
ATOM 914 C CA . VAL A 1 122 ? -3.438 14.945 11.266 1 98.94 122 VAL A CA 1
ATOM 915 C C . VAL A 1 122 ? -4.633 14.727 10.336 1 98.94 122 VAL A C 1
ATOM 917 O O . VAL A 1 122 ? -4.871 13.617 9.875 1 98.94 122 VAL A O 1
ATOM 920 N N . PHE A 1 123 ? -5.441 15.766 10.188 1 98.94 123 PHE A N 1
ATOM 921 C CA . PHE A 1 123 ? -6.449 15.758 9.141 1 98.94 123 PHE A CA 1
ATOM 922 C C . PHE A 1 123 ? -5.84 16.156 7.797 1 98.94 123 PHE A C 1
ATOM 924 O O . PHE A 1 123 ? -5.391 17.281 7.625 1 98.94 123 PHE A O 1
ATOM 931 N N . HIS A 1 124 ? -5.836 15.156 6.848 1 98.75 124 HIS A N 1
ATOM 932 C CA . HIS A 1 124 ? -5.043 15.367 5.641 1 98.75 124 HIS A CA 1
ATOM 933 C C . HIS A 1 124 ? -5.82 16.172 4.605 1 98.75 124 HIS A C 1
ATOM 935 O O . HIS A 1 124 ? -6.758 16.906 4.949 1 98.75 124 HIS A O 1
ATOM 941 N N . MET A 1 125 ? -5.438 16.141 3.387 1 98.06 125 MET A N 1
ATOM 942 C CA . MET A 1 125 ? -5.836 17.078 2.33 1 98.06 125 MET A CA 1
ATOM 943 C C . MET A 1 125 ? -7.305 16.891 1.964 1 98.06 125 MET A C 1
ATOM 945 O O . MET A 1 125 ? -7.852 17.656 1.168 1 98.06 125 MET A O 1
ATOM 949 N N . ALA A 1 126 ? -7.957 15.82 2.615 1 98.56 126 ALA A N 1
ATOM 950 C CA . ALA A 1 126 ? -9.414 15.789 2.502 1 98.56 126 ALA A CA 1
ATOM 951 C C . ALA A 1 126 ? -10.023 17.141 2.861 1 98.56 126 ALA A C 1
ATOM 953 O O . ALA A 1 126 ? -11.094 17.5 2.375 1 98.56 126 ALA A O 1
ATOM 954 N N . PHE A 1 127 ? -9.336 17.922 3.674 1 98.88 127 PHE A N 1
ATOM 955 C CA . PHE A 1 127 ? -9.766 19.25 4.094 1 98.88 127 PHE A CA 1
ATOM 956 C C . PHE A 1 127 ? -10.016 20.141 2.885 1 98.88 127 PHE A C 1
ATOM 958 O O . PHE A 1 127 ? -10.938 20.969 2.895 1 98.88 127 PHE A O 1
ATOM 965 N N . ASP A 1 128 ? -9.25 20 1.836 1 98.62 128 ASP A N 1
ATOM 966 C CA . ASP A 1 128 ? -9.328 20.844 0.645 1 98.62 128 ASP A CA 1
ATOM 967 C C . ASP A 1 128 ? -10.602 20.562 -0.148 1 98.62 128 ASP A C 1
ATOM 969 O O . ASP A 1 128 ? -10.984 21.328 -1.024 1 98.62 128 ASP A O 1
ATOM 973 N N . SER A 1 129 ? -11.195 19.422 0.153 1 98.25 129 SER A N 1
ATOM 974 C CA . SER A 1 129 ? -12.438 19.062 -0.528 1 98.25 129 SER A CA 1
ATOM 975 C C . SER A 1 129 ? -13.641 19.734 0.136 1 98.25 129 SER A C 1
ATOM 977 O O . SER A 1 129 ? -14.734 19.766 -0.437 1 98.25 129 SER A O 1
ATOM 979 N N . ILE A 1 130 ? -13.492 20.188 1.345 1 98.69 130 ILE A N 1
ATOM 980 C CA . ILE A 1 130 ? -14.555 20.891 2.057 1 98.69 130 ILE A CA 1
ATOM 981 C C . ILE A 1 130 ? -14.766 22.266 1.448 1 98.69 130 ILE A C 1
ATOM 983 O O . ILE A 1 130 ? -13.812 23.031 1.28 1 98.69 130 ILE A O 1
ATOM 987 N N . PRO A 1 131 ? -16 22.578 1.091 1 98.06 131 PRO A N 1
ATOM 988 C CA . PRO A 1 131 ? -16.234 23.938 0.572 1 98.06 131 PRO A CA 1
ATOM 989 C C . PRO A 1 131 ? -15.703 25.016 1.501 1 98.06 131 PRO A C 1
ATOM 991 O O . PRO A 1 131 ? -15.828 24.906 2.723 1 98.06 131 PRO A O 1
ATOM 994 N N . ALA A 1 132 ? -15.125 26.031 0.861 1 97.19 132 ALA A N 1
ATOM 995 C CA . ALA A 1 132 ? -14.422 27.062 1.603 1 97.19 132 ALA A CA 1
ATOM 996 C C . ALA A 1 132 ? -15.32 27.672 2.682 1 97.19 132 ALA A C 1
ATOM 998 O O . ALA A 1 132 ? -14.867 27.938 3.799 1 97.19 132 ALA A O 1
ATOM 999 N N . GLU A 1 133 ? -16.625 27.875 2.391 1 96.94 133 GLU A N 1
ATOM 1000 C CA . GLU A 1 133 ? -17.547 28.531 3.307 1 96.94 133 GLU A CA 1
ATOM 1001 C C . GLU A 1 133 ? -17.781 27.688 4.559 1 96.94 133 GLU A C 1
ATOM 1003 O O . GLU A 1 133 ? -18.25 28.203 5.578 1 96.94 133 GLU A O 1
ATOM 1008 N N . TYR A 1 134 ? -17.453 26.391 4.527 1 98.44 134 TYR A N 1
ATOM 1009 C CA . TYR A 1 134 ? -17.672 25.516 5.672 1 98.44 134 TYR A CA 1
ATOM 1010 C C . TYR A 1 134 ? -16.359 25.203 6.383 1 98.44 134 TYR A C 1
ATOM 1012 O O . TYR A 1 134 ? -16.359 24.625 7.465 1 98.44 134 TYR A O 1
ATOM 1020 N N . GLN A 1 135 ? -15.188 25.578 5.883 1 98.81 135 GLN A N 1
ATOM 1021 C CA . GLN A 1 135 ? -13.883 25.125 6.367 1 98.81 135 GLN A CA 1
ATOM 1022 C C . GLN A 1 135 ? -13.586 25.688 7.758 1 98.81 135 GLN A C 1
ATOM 1024 O O . GLN A 1 135 ? -12.992 25 8.594 1 98.81 135 GLN A O 1
ATOM 1029 N N . PHE A 1 136 ? -14.047 26.906 8.023 1 98.81 136 PHE A N 1
ATOM 1030 C CA . PHE A 1 136 ? -13.812 27.469 9.352 1 98.81 136 PHE A CA 1
ATOM 1031 C C . PHE A 1 136 ? -14.539 26.656 10.414 1 98.81 136 PHE A C 1
ATOM 1033 O O . PHE A 1 136 ? -13.938 26.25 11.414 1 98.81 136 PHE A O 1
ATOM 1040 N N . GLY A 1 137 ? -15.82 26.453 10.156 1 98.81 137 GLY A N 1
ATOM 1041 C CA . GLY A 1 137 ? -16.594 25.672 11.102 1 98.81 137 GLY A CA 1
ATOM 1042 C C . GLY A 1 137 ? -16.062 24.25 11.281 1 98.81 137 GLY A C 1
ATOM 1043 O O . GLY A 1 137 ? -16.031 23.734 12.398 1 98.81 137 GLY A O 1
ATOM 1044 N N . GLN A 1 138 ? -15.695 23.625 10.281 1 98.69 138 GLN A N 1
ATOM 1045 C CA . GLN A 1 138 ? -15.164 22.266 10.336 1 98.69 138 GLN A CA 1
ATOM 1046 C C . GLN A 1 138 ? -13.797 22.234 11.016 1 98.69 138 GLN A C 1
ATOM 1048 O O . GLN A 1 138 ? -13.477 21.281 11.719 1 98.69 138 GLN A O 1
ATOM 1053 N N . MET A 1 139 ? -12.984 23.281 10.797 1 98.88 139 MET A N 1
ATOM 1054 C CA . MET A 1 139 ? -11.742 23.422 11.555 1 98.88 139 MET A CA 1
ATOM 1055 C C . MET A 1 139 ? -12.023 23.5 13.047 1 98.88 139 MET A C 1
ATOM 1057 O O . MET A 1 139 ? -11.336 22.844 13.844 1 98.88 139 MET A O 1
ATOM 1061 N N . ASP A 1 140 ? -13.023 24.25 13.438 1 98.94 140 ASP A N 1
ATOM 1062 C CA . ASP A 1 140 ? -13.391 24.359 14.844 1 98.94 140 ASP A CA 1
ATOM 1063 C C . ASP A 1 140 ? -13.742 22.984 15.422 1 98.94 140 ASP A C 1
ATOM 1065 O O . ASP A 1 140 ? -13.359 22.672 16.547 1 98.94 140 ASP A O 1
ATOM 1069 N N . TRP A 1 141 ? -14.461 22.203 14.664 1 98.88 141 TRP A N 1
ATOM 1070 C CA . TRP A 1 141 ? -14.805 20.859 15.117 1 98.88 141 TRP A CA 1
ATOM 1071 C C . TRP A 1 141 ? -13.547 20.016 15.312 1 98.88 141 TRP A C 1
ATOM 1073 O O . TRP A 1 141 ? -13.43 19.297 16.297 1 98.88 141 TRP A O 1
ATOM 1083 N N . LEU A 1 142 ? -12.617 20.062 14.336 1 98.94 142 LEU A N 1
ATOM 1084 C CA . LEU A 1 142 ? -11.367 19.328 14.445 1 98.94 142 LEU A CA 1
ATOM 1085 C C . LEU A 1 142 ? -10.609 19.719 15.703 1 98.94 142 LEU A C 1
ATOM 1087 O O . LEU A 1 142 ? -10.078 18.859 16.406 1 98.94 142 LEU A O 1
ATOM 1091 N N . ILE A 1 143 ? -10.539 21.062 15.969 1 98.88 143 ILE A N 1
ATOM 1092 C CA . ILE A 1 143 ? -9.875 21.594 17.156 1 98.88 143 ILE A CA 1
ATOM 1093 C C . ILE A 1 143 ? -10.531 21.031 18.406 1 98.88 143 ILE A C 1
ATOM 1095 O O . ILE A 1 143 ? -9.852 20.5 19.297 1 98.88 143 ILE A O 1
ATOM 1099 N N . GLU A 1 144 ? -11.805 21.031 18.422 1 98.69 144 GLU A N 1
ATOM 1100 C CA . GLU A 1 144 ? -12.562 20.594 19.594 1 98.69 144 GLU A CA 1
ATOM 1101 C C . GLU A 1 144 ? -12.391 19.109 19.844 1 98.69 144 GLU A C 1
ATOM 1103 O O . GLU A 1 144 ? -12.539 18.625 20.969 1 98.69 144 GLU A O 1
ATOM 1108 N N . ASN A 1 145 ? -12.07 18.438 18.828 1 98.62 145 ASN A N 1
ATOM 1109 C CA . ASN A 1 145 ? -11.984 16.984 18.922 1 98.62 145 ASN A CA 1
ATOM 1110 C C . ASN A 1 145 ? -10.539 16.5 18.953 1 98.62 145 ASN A C 1
ATOM 1112 O O . ASN A 1 145 ? -10.266 15.32 18.734 1 98.62 145 ASN A O 1
ATOM 1116 N N . GLY A 1 146 ? -9.625 17.344 19.125 1 98.31 146 GLY A N 1
ATOM 1117 C CA . GLY A 1 146 ? -8.273 16.984 19.516 1 98.31 146 GLY A CA 1
ATOM 1118 C C . GLY A 1 146 ? -7.363 16.719 18.328 1 98.31 146 GLY A C 1
ATOM 1119 O O . GLY A 1 146 ? -6.285 16.141 18.484 1 98.31 146 GLY A O 1
ATOM 1120 N N . VAL A 1 147 ? -7.75 17.078 17.125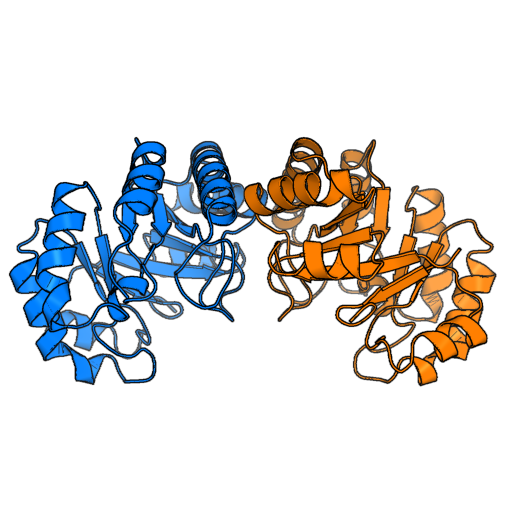 1 98.81 147 VAL A N 1
ATOM 1121 C CA . VAL A 1 147 ? -6.871 16.969 15.969 1 98.81 147 VAL A CA 1
ATOM 1122 C C . VAL A 1 147 ? -5.734 17.984 16.078 1 98.81 147 VAL A C 1
ATOM 1124 O O . VAL A 1 147 ? -5.961 19.141 16.406 1 98.81 147 VAL A O 1
ATOM 1127 N N . GLN A 1 148 ? -4.531 17.562 15.773 1 98.75 148 GLN A N 1
ATOM 1128 C CA . GLN A 1 148 ? -3.357 18.391 16.047 1 98.75 148 GLN A CA 1
ATOM 1129 C C . GLN A 1 148 ? -3.004 19.25 14.844 1 98.75 148 GLN A C 1
ATOM 1131 O O . GLN A 1 148 ? -2.457 20.344 15 1 98.75 148 GLN A O 1
ATOM 1136 N N . ARG A 1 149 ? -3.324 18.75 13.648 1 98.81 149 ARG A N 1
ATOM 1137 C CA . ARG A 1 149 ? -2.818 19.422 12.453 1 98.81 149 ARG A CA 1
ATOM 1138 C C . ARG A 1 149 ? -3.742 19.188 11.266 1 98.81 149 ARG A C 1
ATOM 1140 O O . ARG A 1 149 ? -4.32 18.109 11.117 1 98.81 149 ARG A O 1
ATOM 1147 N N . ILE A 1 150 ? -3.809 20.188 10.477 1 98.94 150 ILE A N 1
ATOM 1148 C CA . ILE A 1 150 ? -4.469 20.094 9.18 1 98.94 150 ILE A CA 1
ATOM 1149 C C . ILE A 1 150 ? -3.432 20.219 8.062 1 98.94 150 ILE A C 1
ATOM 1151 O O . ILE A 1 150 ? -2.703 21.219 8 1 98.94 150 ILE A O 1
ATOM 1155 N N . LEU A 1 151 ? -3.283 19.234 7.273 1 98.88 151 LEU A N 1
ATOM 1156 C CA . LEU A 1 151 ? -2.531 19.312 6.027 1 98.88 151 LEU A CA 1
ATOM 1157 C C . LEU A 1 151 ? -3.41 19.844 4.895 1 98.88 151 LEU A C 1
ATOM 1159 O O . LEU A 1 151 ? -4.453 19.25 4.59 1 98.88 151 LEU A O 1
ATOM 1163 N N . THR A 1 152 ? -3.018 20.953 4.262 1 98.81 152 THR A N 1
ATOM 1164 C CA . THR A 1 152 ? -3.895 21.562 3.27 1 98.81 152 THR A CA 1
ATOM 1165 C C . THR A 1 152 ? -3.082 22.266 2.182 1 98.81 152 THR A C 1
ATOM 1167 O O . THR A 1 152 ? -1.989 22.766 2.445 1 98.81 152 THR A O 1
ATOM 1170 N N . HIS A 1 153 ? -3.609 22.188 1.054 1 98.38 153 HIS A N 1
ATOM 1171 C CA . HIS A 1 153 ? -3.098 22.922 -0.097 1 98.38 153 HIS A CA 1
ATOM 1172 C C . HIS A 1 153 ? -3.744 24.297 -0.203 1 98.38 153 HIS A C 1
ATOM 1174 O O . HIS A 1 153 ? -3.23 25.172 -0.897 1 98.38 153 HIS A O 1
ATOM 1180 N N . GLY A 1 154 ? -4.852 24.5 0.528 1 98.31 154 GLY A N 1
ATOM 1181 C CA . GLY A 1 154 ? -5.57 25.766 0.524 1 98.31 154 GLY A CA 1
ATOM 1182 C C . GLY A 1 154 ? -6.508 25.906 -0.659 1 98.31 154 GLY A C 1
ATOM 1183 O O . GLY A 1 154 ? -7.141 26.953 -0.829 1 98.31 154 GLY A O 1
ATOM 1184 N N . GLY A 1 155 ? -6.562 24.906 -1.52 1 96.94 155 GLY A N 1
ATOM 1185 C CA . GLY A 1 155 ? -7.367 24.891 -2.732 1 96.94 155 GLY A CA 1
ATOM 1186 C C . GLY A 1 155 ? -7.191 23.625 -3.557 1 96.94 155 GLY A C 1
ATOM 1187 O O . GLY A 1 155 ? -6.711 22.609 -3.049 1 96.94 155 GLY A O 1
ATOM 1188 N N . PRO A 1 156 ? -7.672 23.688 -4.824 1 95.25 156 PRO A N 1
ATOM 1189 C CA . PRO A 1 156 ? -7.527 22.516 -5.691 1 95.25 156 PRO A CA 1
ATOM 1190 C C . PRO A 1 156 ? -6.07 22.125 -5.906 1 95.25 156 PRO A C 1
ATOM 1192 O O . PRO A 1 156 ? -5.219 22.984 -6.148 1 95.25 156 PRO A O 1
ATOM 1195 N N . ALA A 1 157 ? -5.848 20.844 -5.879 1 92.5 157 ALA A N 1
ATOM 1196 C CA . ALA A 1 157 ? -4.492 20.297 -5.918 1 92.5 157 ALA A CA 1
ATOM 1197 C C . ALA A 1 157 ? -3.822 20.578 -7.258 1 92.5 157 ALA A C 1
ATOM 1199 O O . ALA A 1 157 ? -2.594 20.594 -7.355 1 92.5 157 ALA A O 1
ATOM 1200 N N . ASN A 1 158 ? -4.566 20.766 -8.25 1 94.19 158 ASN A N 1
ATOM 1201 C CA . ASN A 1 158 ? -4.012 20.938 -9.594 1 94.19 158 ASN A CA 1
ATOM 1202 C C . ASN A 1 158 ? -3.611 22.391 -9.844 1 94.19 158 ASN A C 1
ATOM 1204 O O . ASN A 1 158 ? -3.127 22.719 -10.93 1 94.19 158 ASN A O 1
ATOM 1208 N N . GLU A 1 159 ? -3.791 23.281 -8.945 1 96.69 159 GLU A N 1
ATOM 1209 C CA . GLU A 1 159 ? -3.369 24.672 -9.016 1 96.69 159 GLU A CA 1
ATOM 1210 C C . GLU A 1 159 ? -2.141 24.922 -8.148 1 96.69 159 GLU A C 1
ATOM 1212 O O . GLU A 1 159 ? -1.959 24.266 -7.117 1 96.69 159 GLU A O 1
ATOM 1217 N N . PRO A 1 160 ? -1.353 25.891 -8.609 1 96.56 160 PRO A N 1
ATOM 1218 C CA . PRO A 1 160 ? -0.194 26.203 -7.77 1 96.56 160 PRO A CA 1
ATOM 1219 C C . PRO A 1 160 ? -0.59 26.75 -6.398 1 96.56 160 PRO A C 1
ATOM 1221 O O . PRO A 1 160 ? -1.561 27.5 -6.289 1 96.56 160 PRO A O 1
ATOM 1224 N N . ILE A 1 161 ? 0.169 26.359 -5.387 1 97.75 161 ILE A N 1
ATOM 1225 C CA . ILE A 1 161 ? -0.178 26.719 -4.016 1 97.75 161 ILE A CA 1
ATOM 1226 C C . ILE A 1 161 ? -0.117 28.234 -3.848 1 97.75 161 ILE A C 1
ATOM 1228 O O . ILE A 1 161 ? -0.857 28.812 -3.043 1 97.75 161 ILE A O 1
ATOM 1232 N N . GLU A 1 162 ? 0.71 28.922 -4.629 1 96.81 162 GLU A N 1
ATOM 1233 C CA . GLU A 1 162 ? 0.869 30.375 -4.551 1 96.81 162 GLU A CA 1
ATOM 1234 C C . GLU A 1 162 ? -0.446 31.094 -4.844 1 96.81 162 GLU A C 1
ATOM 1236 O O . GLU A 1 162 ? -0.676 32.188 -4.359 1 96.81 162 GLU A O 1
ATOM 1241 N N . GLU A 1 163 ? -1.279 30.438 -5.605 1 97.44 163 GLU A N 1
ATOM 1242 C CA . GLU A 1 163 ? -2.574 31.016 -5.945 1 97.44 163 GLU A CA 1
ATOM 1243 C C . GLU A 1 163 ? -3.529 30.969 -4.754 1 97.44 163 GLU A C 1
ATOM 1245 O O . GLU A 1 163 ? -4.594 31.594 -4.781 1 97.44 163 GLU A O 1
ATOM 1250 N N . HIS A 1 164 ? -3.135 30.297 -3.678 1 98 164 HIS A N 1
ATOM 1251 C CA . HIS A 1 164 ? -4.051 30.062 -2.568 1 98 164 HIS A CA 1
ATOM 1252 C C . HIS A 1 164 ? -3.521 30.672 -1.276 1 98 164 HIS A C 1
ATOM 1254 O O . HIS A 1 164 ? -4.023 30.375 -0.191 1 98 164 HIS A O 1
ATOM 1260 N N . PHE A 1 165 ? -2.533 31.609 -1.342 1 98.12 165 PHE A N 1
ATOM 1261 C CA . PHE A 1 165 ? -1.911 32.219 -0.171 1 98.12 165 PHE A CA 1
ATOM 1262 C C . PHE A 1 165 ? -2.932 33 0.634 1 98.12 165 PHE A C 1
ATOM 1264 O O . PHE A 1 165 ? -2.945 32.938 1.865 1 98.12 165 PHE A O 1
ATOM 1271 N N . ALA A 1 166 ? -3.76 33.719 -0.061 1 98.12 166 ALA A N 1
ATOM 1272 C CA . ALA A 1 166 ? -4.746 34.562 0.634 1 98.12 166 ALA A CA 1
ATOM 1273 C C . ALA A 1 166 ? -5.652 33.688 1.513 1 98.12 166 ALA A C 1
ATOM 1275 O O . ALA A 1 166 ? -5.887 34.031 2.68 1 98.12 166 ALA A O 1
ATOM 1276 N N . TRP A 1 167 ? -6.137 32.625 0.95 1 98.56 167 TRP A N 1
ATOM 1277 C CA . TRP A 1 167 ? -7.023 31.734 1.709 1 98.56 167 TRP A CA 1
ATOM 1278 C C . TRP A 1 167 ? -6.266 31.031 2.822 1 98.56 167 TRP A C 1
ATOM 1280 O O . TRP A 1 167 ? -6.777 30.875 3.934 1 98.56 167 TRP A O 1
ATOM 1290 N N . LEU A 1 168 ? -5.066 30.562 2.539 1 98.75 168 LEU A N 1
ATOM 1291 C CA . LEU A 1 168 ? -4.23 29.938 3.557 1 98.75 168 LEU A CA 1
ATOM 1292 C C . LEU A 1 168 ? -3.998 30.875 4.73 1 98.75 168 LEU A C 1
ATOM 1294 O O . LEU A 1 168 ? -4.027 30.453 5.887 1 98.75 168 LEU A O 1
ATOM 1298 N N . ASP A 1 169 ? -3.801 32.156 4.406 1 98.5 169 ASP A N 1
ATOM 1299 C CA . ASP A 1 169 ? -3.637 33.156 5.453 1 98.5 169 ASP A CA 1
ATOM 1300 C C . ASP A 1 169 ? -4.883 33.219 6.336 1 98.5 169 ASP A C 1
ATOM 1302 O O . ASP A 1 169 ? -4.777 33.344 7.559 1 98.5 169 ASP A O 1
ATOM 1306 N N . GLU A 1 170 ? -6.035 33.156 5.703 1 98.69 170 GLU A N 1
ATOM 1307 C CA . GLU A 1 170 ? -7.293 33.188 6.445 1 98.69 170 GLU A CA 1
ATOM 1308 C C . GLU A 1 170 ? -7.43 31.984 7.355 1 98.69 170 GLU A C 1
ATOM 1310 O O . GLU A 1 170 ? -7.879 32.094 8.5 1 98.69 170 GLU A O 1
ATOM 1315 N N . LEU A 1 171 ? -7.078 30.828 6.828 1 98.81 171 LEU A N 1
ATOM 1316 C CA . LEU A 1 171 ? -7.133 29.594 7.613 1 98.81 171 LEU A CA 1
ATOM 1317 C C . LEU A 1 171 ? -6.195 29.672 8.812 1 98.81 171 LEU A C 1
ATOM 1319 O O . LEU A 1 171 ? -6.57 29.297 9.922 1 98.81 171 LEU A O 1
ATOM 1323 N N . ILE A 1 172 ? -4.984 30.156 8.617 1 98.69 172 ILE A N 1
ATOM 1324 C CA . ILE A 1 172 ? -3.986 30.281 9.672 1 98.69 172 ILE A CA 1
ATOM 1325 C C . ILE A 1 172 ? -4.488 31.25 10.742 1 98.69 172 ILE A C 1
ATOM 1327 O O . ILE A 1 172 ? -4.379 30.969 11.938 1 98.69 172 ILE A O 1
ATOM 1331 N N . GLU A 1 173 ? -5.02 32.344 10.281 1 98.56 173 GLU A N 1
ATOM 1332 C CA . GLU A 1 173 ? -5.559 33.344 11.211 1 98.56 173 GLU A CA 1
ATOM 1333 C C . GLU A 1 173 ? -6.699 32.75 12.039 1 98.56 173 GLU A C 1
ATOM 1335 O O . GLU A 1 173 ? -6.75 32.938 13.258 1 98.56 173 GLU A O 1
ATOM 1340 N N . HIS A 1 174 ? -7.582 32.031 11.383 1 98.75 174 HIS A N 1
ATOM 1341 C CA . HIS A 1 174 ? -8.719 31.438 12.078 1 98.75 174 HIS A CA 1
ATOM 1342 C C . HIS A 1 174 ? -8.25 30.391 13.086 1 98.75 174 HIS A C 1
ATOM 1344 O O . HIS A 1 174 ? -8.82 30.266 14.172 1 98.75 174 HIS A O 1
ATOM 1350 N N . ALA A 1 175 ? -7.289 29.578 12.719 1 98.56 175 ALA A N 1
ATOM 1351 C CA . ALA A 1 175 ? -6.75 28.547 13.594 1 98.56 175 ALA A CA 1
ATOM 1352 C C . ALA A 1 175 ? -6.277 29.141 14.914 1 98.56 175 ALA A C 1
ATOM 1354 O O . ALA A 1 175 ? -6.457 28.531 15.977 1 98.56 175 ALA A O 1
ATOM 1355 N N . ALA A 1 176 ? -5.598 30.312 14.812 1 98.06 176 ALA A N 1
ATOM 1356 C CA . ALA A 1 176 ? -5.172 31.062 15.992 1 98.06 176 ALA A CA 1
ATOM 1357 C C . ALA A 1 176 ? -4.34 30.188 16.922 1 98.06 176 ALA A C 1
ATOM 1359 O O . ALA A 1 176 ? -4.586 30.156 18.141 1 98.06 176 ALA A O 1
ATOM 1360 N N . ASP A 1 177 ? -3.549 29.344 16.375 1 97.06 177 ASP A N 1
ATOM 1361 C CA . ASP A 1 177 ? -2.584 28.5 17.078 1 97.06 177 ASP A CA 1
ATOM 1362 C C . ASP A 1 177 ? -3.289 27.406 17.875 1 97.06 177 ASP A C 1
ATOM 1364 O O . ASP A 1 177 ? -2.682 26.781 18.75 1 97.06 177 ASP A O 1
ATOM 1368 N N . ARG A 1 178 ? -4.566 27.172 17.656 1 98.44 178 ARG A N 1
ATOM 1369 C CA . ARG A 1 178 ? -5.293 26.109 18.344 1 98.44 178 ARG A CA 1
ATOM 1370 C C . ARG A 1 178 ? -5.102 24.766 17.625 1 98.44 178 ARG A C 1
ATOM 1372 O O . ARG A 1 178 ? -5.34 23.719 18.219 1 98.44 178 ARG A O 1
ATOM 1379 N N . ILE A 1 179 ? -4.754 24.859 16.391 1 98.56 179 ILE A N 1
ATOM 1380 C CA . ILE A 1 179 ? -4.43 23.719 15.523 1 98.56 179 ILE A CA 1
ATOM 1381 C C . ILE A 1 179 ? -3.35 24.141 14.523 1 98.56 179 ILE A C 1
ATOM 1383 O O . ILE A 1 179 ? -3.328 25.281 14.055 1 98.56 179 ILE A O 1
ATOM 1387 N N . ASP A 1 180 ? -2.416 23.25 14.211 1 98.5 180 ASP A N 1
ATOM 1388 C CA . ASP A 1 180 ? -1.376 23.562 13.234 1 98.5 180 ASP A CA 1
ATOM 1389 C C . ASP A 1 180 ? -1.921 23.5 11.805 1 98.5 180 ASP A C 1
ATOM 1391 O O . ASP A 1 180 ? -2.592 22.531 11.438 1 98.5 180 ASP A O 1
ATOM 1395 N N . ILE A 1 181 ? -1.67 24.531 11.062 1 98.75 181 ILE A N 1
ATOM 1396 C CA . ILE A 1 181 ? -1.925 24.5 9.625 1 98.75 181 ILE A CA 1
ATOM 1397 C C . ILE A 1 181 ? -0.625 24.234 8.875 1 98.75 181 ILE A C 1
ATOM 1399 O O . ILE A 1 181 ? 0.323 25.016 8.953 1 98.75 181 ILE A O 1
ATOM 1403 N N . MET A 1 182 ? -0.616 23.156 8.188 1 98.81 182 MET A N 1
ATOM 1404 C CA . MET A 1 182 ? 0.585 22.734 7.465 1 98.81 182 MET A CA 1
ATOM 1405 C C . MET A 1 182 ? 0.344 22.734 5.961 1 98.81 182 MET A C 1
ATOM 1407 O O . MET A 1 182 ? -0.362 21.875 5.438 1 98.81 182 MET A O 1
ATOM 1411 N N . PRO A 1 183 ? 0.945 23.734 5.25 1 98.75 183 PRO A N 1
ATOM 1412 C CA . PRO A 1 183 ? 0.814 23.75 3.791 1 98.75 183 PRO A CA 1
ATOM 1413 C C . PRO A 1 183 ? 1.513 22.578 3.123 1 98.75 183 PRO A C 1
ATOM 1415 O O . PRO A 1 183 ? 2.605 22.188 3.539 1 98.75 183 PRO A O 1
ATOM 1418 N N . GLY A 1 184 ? 0.847 22 2.203 1 98.38 184 GLY A N 1
ATOM 1419 C CA . GLY A 1 184 ? 1.383 20.922 1.371 1 98.38 184 GLY A CA 1
ATOM 1420 C C . GLY A 1 184 ? 0.88 20.984 -0.06 1 98.38 184 GLY A C 1
ATOM 1421 O O . GLY A 1 184 ? -0.026 21.75 -0.378 1 98.38 184 GLY A O 1
ATOM 1422 N N . GLY A 1 185 ? 1.517 20.141 -0.884 1 96.94 185 GLY A N 1
ATOM 1423 C CA . GLY A 1 185 ? 1.151 20.078 -2.289 1 96.94 185 GLY A CA 1
ATOM 1424 C C . GLY A 1 185 ? 2.012 20.969 -3.168 1 96.94 185 GLY A C 1
ATOM 1425 O O . GLY A 1 185 ? 1.84 22.188 -3.186 1 96.94 185 GLY A O 1
ATOM 1426 N N . GLY A 1 186 ? 2.822 20.406 -3.908 1 95.88 186 GLY A N 1
ATOM 1427 C CA . GLY A 1 186 ? 3.625 21.141 -4.871 1 95.88 186 GLY A CA 1
ATOM 1428 C C . GLY A 1 186 ? 4.75 21.938 -4.23 1 95.88 186 GLY A C 1
ATOM 1429 O O . GLY A 1 186 ? 5.344 22.812 -4.867 1 95.88 186 GLY A O 1
ATOM 1430 N N . ILE A 1 187 ? 5.023 21.719 -3.004 1 97.94 187 ILE A N 1
ATOM 1431 C CA . ILE A 1 187 ? 6.098 22.438 -2.316 1 97.94 187 ILE A CA 1
ATOM 1432 C C . ILE A 1 187 ? 7.406 21.656 -2.477 1 97.94 187 ILE A C 1
ATOM 1434 O O . ILE A 1 187 ? 7.438 20.438 -2.314 1 97.94 187 ILE A O 1
ATOM 1438 N N . HIS A 1 188 ? 8.398 22.359 -2.877 1 97.44 188 HIS A N 1
ATOM 1439 C CA . HIS A 1 188 ? 9.711 21.781 -3.133 1 97.44 188 HIS A CA 1
ATOM 1440 C C . HIS A 1 188 ? 10.828 22.75 -2.748 1 97.44 188 HIS A C 1
ATOM 1442 O O . HIS A 1 188 ? 10.555 23.875 -2.318 1 97.44 188 HIS A O 1
ATOM 1448 N N . LEU A 1 189 ? 12.039 22.312 -2.887 1 97.12 189 LEU A N 1
ATOM 1449 C CA . LEU A 1 189 ? 13.203 23.094 -2.477 1 97.12 189 LEU A CA 1
ATOM 1450 C C . LEU A 1 189 ? 13.195 24.469 -3.139 1 97.12 189 LEU A C 1
ATOM 1452 O O . LEU A 1 189 ? 13.578 25.469 -2.518 1 97.12 189 LEU A O 1
ATOM 1456 N N . GLY A 1 190 ? 12.727 24.531 -4.258 1 96.75 190 GLY A N 1
ATOM 1457 C CA . GLY A 1 190 ? 12.812 25.75 -5.059 1 96.75 190 GLY A CA 1
ATOM 1458 C C . GLY A 1 190 ? 11.812 26.812 -4.645 1 96.75 190 GLY A C 1
ATOM 1459 O O . GLY A 1 190 ? 12.008 27.984 -4.914 1 96.75 190 GLY A O 1
ATOM 1460 N N . ASN A 1 191 ? 10.758 26.406 -3.988 1 97.12 191 ASN A N 1
ATOM 1461 C CA . ASN A 1 191 ? 9.734 27.406 -3.705 1 97.12 191 ASN A CA 1
ATOM 1462 C C . ASN A 1 191 ? 9.422 27.484 -2.213 1 97.12 191 ASN A C 1
ATOM 1464 O O . ASN A 1 191 ? 8.664 28.359 -1.777 1 97.12 191 ASN A O 1
ATOM 1468 N N . ARG A 1 192 ? 9.984 26.594 -1.383 1 97.19 192 ARG A N 1
ATOM 1469 C CA . ARG A 1 192 ? 9.547 26.484 0.005 1 97.19 192 ARG A CA 1
ATOM 1470 C C . ARG A 1 192 ? 9.898 27.75 0.787 1 97.19 192 ARG A C 1
ATOM 1472 O O . ARG A 1 192 ? 9.156 28.156 1.685 1 97.19 192 ARG A O 1
ATOM 1479 N N . GLN A 1 193 ? 11 28.453 0.433 1 96.88 193 GLN A N 1
ATOM 1480 C CA . GLN A 1 193 ? 11.344 29.672 1.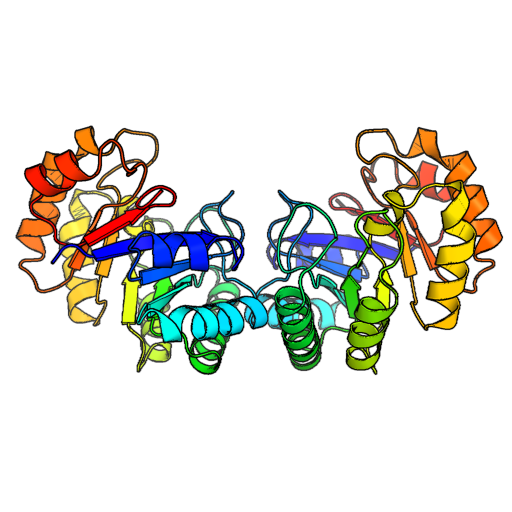152 1 96.88 193 GLN A CA 1
ATOM 1481 C C . GLN A 1 193 ? 10.312 30.766 0.917 1 96.88 193 GLN A C 1
ATOM 1483 O O . GLN A 1 193 ? 9.922 31.469 1.852 1 96.88 193 GLN A O 1
ATOM 1488 N N . GLN A 1 194 ? 9.906 30.906 -0.256 1 96.88 194 GLN A N 1
ATOM 1489 C CA . GLN A 1 194 ? 8.867 31.891 -0.564 1 96.88 194 GLN A CA 1
ATOM 1490 C C . GLN A 1 194 ? 7.598 31.594 0.233 1 96.88 194 GLN A C 1
ATOM 1492 O O . GLN A 1 194 ? 6.945 32.531 0.72 1 96.88 194 GLN A O 1
ATOM 1497 N N . ILE A 1 195 ? 7.242 30.344 0.315 1 97.75 195 ILE A N 1
ATOM 1498 C CA . ILE A 1 195 ? 6.039 29.938 1.029 1 97.75 195 ILE A CA 1
ATOM 1499 C C . ILE A 1 195 ? 6.188 30.25 2.516 1 97.75 195 ILE A C 1
ATOM 1501 O O . ILE A 1 195 ? 5.27 30.797 3.133 1 97.75 195 ILE A O 1
ATOM 1505 N N . ILE A 1 196 ? 7.336 29.969 3.078 1 97.31 196 ILE A N 1
ATOM 1506 C CA . ILE A 1 196 ? 7.633 30.266 4.477 1 97.31 196 ILE A CA 1
ATOM 1507 C C . ILE A 1 196 ? 7.492 31.766 4.727 1 97.31 196 ILE A C 1
ATOM 1509 O O . ILE A 1 196 ? 6.824 32.188 5.672 1 97.31 196 ILE A O 1
ATOM 1513 N N . ASP A 1 197 ? 8.055 32.531 3.818 1 96.44 197 ASP A N 1
ATOM 1514 C CA . ASP A 1 197 ? 8.062 34 3.975 1 96.44 197 ASP A CA 1
ATOM 1515 C C . ASP A 1 197 ? 6.656 34.562 3.826 1 96.44 197 ASP A C 1
ATOM 1517 O O . ASP A 1 197 ? 6.289 35.5 4.523 1 96.44 197 ASP A O 1
ATOM 1521 N N . SER A 1 198 ? 5.906 34 3.016 1 97.38 198 SER A N 1
ATOM 1522 C CA . SER A 1 198 ? 4.594 34.562 2.688 1 97.38 198 SER A CA 1
ATOM 1523 C C . SER A 1 198 ? 3.561 34.188 3.742 1 97.38 198 SER A C 1
ATOM 1525 O O . SER A 1 198 ? 2.697 34.969 4.094 1 97.38 198 SER A O 1
ATOM 1527 N N . LEU A 1 199 ? 3.633 32.938 4.242 1 97.56 199 LEU A N 1
ATOM 1528 C CA . LEU A 1 199 ? 2.574 32.438 5.098 1 97.56 199 LEU A CA 1
ATOM 1529 C C . LEU A 1 199 ? 2.988 32.469 6.566 1 97.56 199 LEU A C 1
ATOM 1531 O O . LEU A 1 199 ? 2.154 32.281 7.453 1 97.56 199 LEU A O 1
ATOM 1535 N N . ALA A 1 200 ? 4.258 32.656 6.871 1 96.12 200 ALA A N 1
ATOM 1536 C CA . ALA A 1 200 ? 4.801 32.688 8.227 1 96.12 200 ALA A CA 1
ATOM 1537 C C . ALA A 1 200 ? 4.461 31.422 8.992 1 96.12 200 ALA A C 1
ATOM 1539 O O . ALA A 1 200 ? 4.016 31.484 10.141 1 96.12 200 ALA A O 1
ATOM 1540 N N . VAL A 1 201 ? 4.578 30.297 8.266 1 96.62 201 VAL A N 1
ATOM 1541 C CA . VAL A 1 201 ? 4.348 29 8.891 1 96.62 201 VAL A CA 1
ATOM 1542 C C . VAL A 1 201 ? 5.668 28.422 9.398 1 96.62 201 VAL A C 1
ATOM 1544 O O . VAL A 1 201 ? 6.742 28.875 8.992 1 96.62 201 VAL A O 1
ATOM 1547 N N . ASP A 1 202 ? 5.539 27.422 10.25 1 97.06 202 ASP A N 1
ATOM 1548 C CA . ASP A 1 202 ? 6.742 26.828 10.828 1 97.06 202 ASP A CA 1
ATOM 1549 C C . ASP A 1 202 ? 6.848 25.344 10.469 1 97.06 202 ASP A C 1
ATOM 1551 O O . ASP A 1 202 ? 7.668 24.625 11.039 1 97.06 202 ASP A O 1
ATOM 1555 N N . GLN A 1 203 ? 6.027 24.922 9.609 1 98.31 203 GLN A N 1
ATOM 1556 C CA . GLN A 1 203 ? 6.102 23.547 9.094 1 98.31 203 GLN A CA 1
ATOM 1557 C C . GLN A 1 203 ? 5.582 23.469 7.664 1 98.31 203 GLN A C 1
ATOM 1559 O O . GLN A 1 203 ? 4.633 24.172 7.301 1 98.31 203 GLN A O 1
ATOM 1564 N N . LEU A 1 204 ? 6.199 22.656 6.824 1 98.75 204 LEU A N 1
ATOM 1565 C CA . LEU A 1 204 ? 5.844 22.406 5.434 1 98.75 204 LEU A CA 1
ATOM 1566 C C . LEU A 1 204 ? 5.895 20.906 5.125 1 98.75 204 LEU A C 1
ATOM 1568 O O . LEU A 1 204 ? 6.637 20.172 5.77 1 98.75 204 LEU A O 1
ATOM 1572 N N . HIS A 1 205 ? 5.145 20.547 4.195 1 98.69 205 HIS A N 1
ATOM 1573 C CA . HIS A 1 205 ? 4.984 19.156 3.801 1 98.69 205 HIS A CA 1
ATOM 1574 C C . HIS A 1 205 ? 5.234 18.984 2.307 1 98.69 205 HIS A C 1
ATOM 1576 O O . HIS A 1 205 ? 4.785 19.797 1.496 1 98.69 205 HIS A O 1
ATOM 1582 N N . GLY A 1 206 ? 5.977 17.938 1.98 1 98.19 206 GLY A N 1
ATOM 1583 C CA . GLY A 1 206 ? 6.07 17.625 0.563 1 98.19 206 GLY A CA 1
ATOM 1584 C C . GLY A 1 206 ? 7.008 16.469 0.27 1 98.19 206 GLY A C 1
ATOM 1585 O O . GLY A 1 206 ? 7.879 16.141 1.079 1 98.19 206 GLY A O 1
ATOM 1586 N N . THR A 1 207 ? 6.883 15.906 -0.947 1 97.38 207 THR A N 1
ATOM 1587 C CA . THR A 1 207 ? 7.73 14.805 -1.39 1 97.38 207 THR A CA 1
ATOM 1588 C C . THR A 1 207 ? 9.117 15.312 -1.778 1 97.38 207 THR A C 1
ATOM 1590 O O . THR A 1 207 ? 10.086 14.555 -1.763 1 97.38 207 THR A O 1
ATOM 1593 N N . LYS A 1 208 ? 9.242 16.641 -2.102 1 97.75 208 LYS A N 1
ATOM 1594 C CA . LYS A 1 208 ? 10.5 17.234 -2.537 1 97.75 208 LYS A CA 1
ATOM 1595 C C . LYS A 1 208 ? 10.922 18.359 -1.609 1 97.75 208 LYS A C 1
ATOM 1597 O O . LYS A 1 208 ? 11.586 19.312 -2.041 1 97.75 208 LYS A O 1
ATOM 1602 N N . ILE A 1 209 ? 10.516 18.234 -0.393 1 98 209 ILE A N 1
ATOM 1603 C CA . ILE A 1 209 ? 10.602 19.344 0.553 1 98 209 ILE A CA 1
ATOM 1604 C C . ILE A 1 209 ? 12.039 19.5 1.03 1 98 209 ILE A C 1
ATOM 1606 O O . ILE A 1 209 ? 12.461 20.594 1.397 1 98 209 ILE A O 1
ATOM 1610 N N . VAL A 1 210 ? 12.898 18.375 0.911 1 98.12 210 VAL A N 1
ATOM 1611 C CA . VAL A 1 210 ? 14.234 18.453 1.488 1 98.12 210 VAL A CA 1
ATOM 1612 C C . VAL A 1 210 ? 15.273 18.016 0.455 1 98.12 210 VAL A C 1
ATOM 1614 O O . VAL A 1 210 ? 16.484 18.141 0.683 1 98.12 210 VAL A O 1
ATOM 1617 N N . PHE A 1 211 ? 14.945 17.484 -0.539 1 96.31 211 PHE A N 1
ATOM 1618 C CA . PHE A 1 211 ? 15.812 17.203 -1.675 1 96.31 211 PHE A CA 1
ATOM 1619 C C . PHE A 1 211 ? 15 17.047 -2.953 1 96.31 211 PHE A C 1
ATOM 1621 O O . PHE A 1 211 ? 13.781 16.859 -2.9 1 96.31 211 PHE A O 1
ATOM 1628 N N . MET B 1 1 ? -11.578 -28.578 -12.484 1 86.12 1 MET B N 1
ATOM 1629 C CA . MET B 1 1 ? -12.328 -27.328 -12.562 1 86.12 1 MET B CA 1
ATOM 1630 C C . MET B 1 1 ? -11.383 -26.125 -12.633 1 86.12 1 MET B C 1
ATOM 1632 O O . MET B 1 1 ? -10.32 -26.141 -12.008 1 86.12 1 MET B O 1
ATOM 1636 N N . MET B 1 2 ? -11.734 -25.094 -13.43 1 95.44 2 MET B N 1
ATOM 1637 C CA . MET 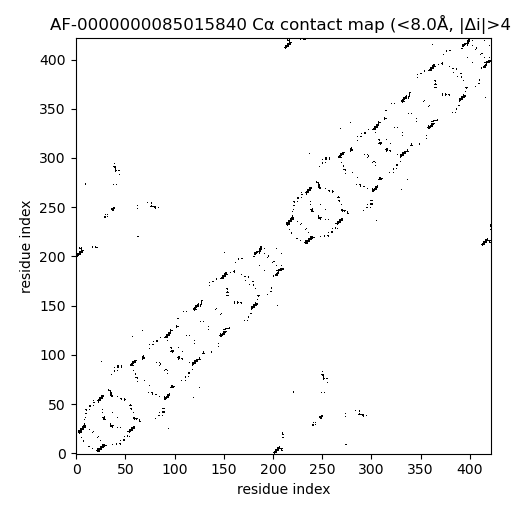B 1 2 ? -10.875 -23.938 -13.672 1 95.44 2 MET B CA 1
ATOM 1638 C C . MET B 1 2 ? -10.891 -23 -12.469 1 95.44 2 MET B C 1
ATOM 1640 O O . MET B 1 2 ? -11.953 -22.688 -11.93 1 95.44 2 MET B O 1
ATOM 1644 N N . LEU B 1 3 ? -9.766 -22.672 -11.969 1 98.25 3 LEU B N 1
ATOM 1645 C CA . LEU B 1 3 ? -9.648 -21.703 -10.875 1 98.25 3 LEU B CA 1
ATOM 1646 C C . LEU B 1 3 ? -9.219 -20.344 -11.398 1 98.25 3 LEU B C 1
ATOM 1648 O O . LEU B 1 3 ? -8.203 -20.234 -12.086 1 98.25 3 LEU B O 1
ATOM 1652 N N . TYR B 1 4 ? -10.023 -19.328 -11.109 1 98.62 4 TYR B N 1
ATOM 1653 C CA . TYR B 1 4 ? -9.68 -17.953 -11.445 1 98.62 4 TYR B CA 1
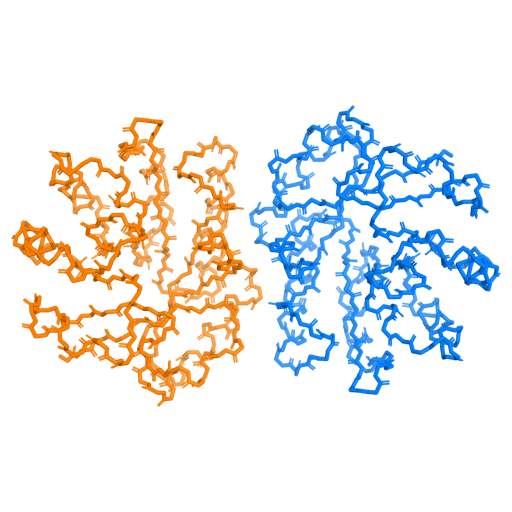ATOM 1654 C C . TYR B 1 4 ? -9.164 -17.203 -10.227 1 98.62 4 TYR B C 1
ATOM 1656 O O . TYR B 1 4 ? -9.852 -17.125 -9.203 1 98.62 4 TYR B O 1
ATOM 1664 N N . GLU B 1 5 ? -7.996 -16.734 -10.32 1 98.88 5 GLU B N 1
ATOM 1665 C CA . GLU B 1 5 ? -7.414 -15.883 -9.297 1 98.88 5 GLU B CA 1
ATOM 1666 C C . GLU B 1 5 ? -7.543 -14.406 -9.672 1 98.88 5 GLU B C 1
ATOM 1668 O O . GLU B 1 5 ? -7.004 -13.977 -10.695 1 98.88 5 GLU B O 1
ATOM 1673 N N . PHE B 1 6 ? -8.289 -13.742 -8.875 1 98.81 6 PHE B N 1
ATOM 1674 C CA . PHE B 1 6 ? -8.5 -12.32 -9.109 1 98.81 6 PHE B CA 1
ATOM 1675 C C . PHE B 1 6 ? -7.414 -11.492 -8.422 1 98.81 6 PHE B C 1
ATOM 1677 O O . PHE B 1 6 ? -7.176 -11.648 -7.223 1 98.81 6 PHE B O 1
ATOM 1684 N N . CYS B 1 7 ? -6.664 -10.727 -9.172 1 98.75 7 CYS B N 1
ATOM 1685 C CA . CYS B 1 7 ? -5.699 -9.781 -8.625 1 98.75 7 CYS B CA 1
ATOM 1686 C C . CYS B 1 7 ? -6.395 -8.523 -8.117 1 98.75 7 CYS B C 1
ATOM 1688 O O . CYS B 1 7 ? -6.895 -7.723 -8.914 1 98.75 7 CYS B O 1
ATOM 1690 N N . ALA B 1 8 ? -6.41 -8.336 -6.848 1 98.62 8 ALA B N 1
ATOM 1691 C CA . ALA B 1 8 ? -7.211 -7.293 -6.219 1 98.62 8 ALA B CA 1
ATOM 1692 C C . ALA B 1 8 ? -6.324 -6.203 -5.621 1 98.62 8 ALA B C 1
ATOM 1694 O O . ALA B 1 8 ? -5.289 -6.5 -5.02 1 98.62 8 ALA B O 1
ATOM 1695 N N . GLU B 1 9 ? -6.711 -4.973 -5.836 1 97.5 9 GLU B N 1
ATOM 1696 C CA . GLU B 1 9 ? -6.191 -3.848 -5.062 1 97.5 9 GLU B CA 1
ATOM 1697 C C . GLU B 1 9 ? -7.164 -3.438 -3.959 1 97.5 9 GLU B C 1
ATOM 1699 O O . GLU B 1 9 ? -8.203 -2.834 -4.23 1 97.5 9 GLU B O 1
ATOM 1704 N N . ASN B 1 10 ? -6.73 -3.748 -2.695 1 96.31 10 ASN B N 1
ATOM 1705 C CA . ASN B 1 10 ? -7.582 -3.529 -1.531 1 96.31 10 ASN B CA 1
ATOM 1706 C C . ASN B 1 10 ? -8.852 -4.371 -1.604 1 96.31 10 ASN B C 1
ATOM 1708 O O . ASN B 1 10 ? -8.852 -5.457 -2.18 1 96.31 10 ASN B O 1
ATOM 1712 N N . VAL B 1 11 ? -9.984 -3.982 -0.911 1 98.12 11 VAL B N 1
ATOM 1713 C CA . VAL B 1 11 ? -11.133 -4.863 -0.742 1 98.12 11 VAL B CA 1
ATOM 1714 C C . VAL B 1 11 ? -12.258 -4.438 -1.688 1 98.12 11 VAL B C 1
ATOM 1716 O O . VAL B 1 11 ? -13.273 -5.121 -1.801 1 98.12 11 VAL B O 1
ATOM 1719 N N . THR B 1 12 ? -12.102 -3.346 -2.416 1 95.06 12 THR B N 1
ATOM 1720 C CA . THR B 1 12 ? -13.156 -2.611 -3.107 1 95.06 12 THR B CA 1
ATOM 1721 C C . THR B 1 12 ? -13.938 -3.531 -4.047 1 95.06 12 THR B C 1
ATOM 1723 O O . THR B 1 12 ? -15.156 -3.43 -4.152 1 95.06 12 THR B O 1
ATOM 1726 N N . LEU B 1 13 ? -13.258 -4.527 -4.734 1 97.19 13 LEU B N 1
ATOM 1727 C CA . LEU B 1 13 ? -13.914 -5.297 -5.789 1 97.19 13 LEU B CA 1
ATOM 1728 C C . LEU B 1 13 ? -13.969 -6.777 -5.422 1 97.19 13 LEU B C 1
ATOM 1730 O O . LEU B 1 13 ? -14.305 -7.613 -6.266 1 97.19 13 LEU B O 1
ATOM 1734 N N . LEU B 1 14 ? -13.727 -7.094 -4.172 1 98.31 14 LEU B N 1
ATOM 1735 C CA . LEU B 1 14 ? -13.57 -8.492 -3.795 1 98.31 14 LEU B CA 1
ATOM 1736 C C . LEU B 1 14 ? -14.891 -9.242 -3.92 1 98.31 14 LEU B C 1
ATOM 1738 O O . LEU B 1 14 ? -14.945 -10.312 -4.531 1 98.31 14 LEU B O 1
ATOM 1742 N N . GLU B 1 15 ? -15.93 -8.656 -3.381 1 98 15 GLU B N 1
ATOM 1743 C CA . GLU B 1 15 ? -17.219 -9.344 -3.426 1 98 15 GLU B CA 1
ATOM 1744 C C . GLU B 1 15 ? -17.703 -9.531 -4.863 1 98 15 GLU B C 1
ATOM 1746 O O . GLU B 1 15 ? -18.203 -10.602 -5.223 1 98 15 GLU B O 1
ATOM 1751 N N . LYS B 1 16 ? -17.578 -8.453 -5.68 1 98.31 16 LYS B N 1
ATOM 1752 C CA . LYS B 1 16 ? -17.953 -8.547 -7.09 1 98.31 16 LYS B CA 1
ATOM 1753 C C . LYS B 1 16 ? -17.188 -9.664 -7.789 1 98.31 16 LYS B C 1
ATOM 1755 O O . LYS B 1 16 ? -17.781 -10.445 -8.547 1 98.31 16 LYS B O 1
ATOM 1760 N N . ALA B 1 17 ? -15.852 -9.75 -7.512 1 98.69 17 ALA B N 1
ATOM 1761 C CA . ALA B 1 17 ? -15 -10.742 -8.156 1 98.69 17 ALA B CA 1
ATOM 1762 C C . ALA B 1 17 ? -15.398 -12.164 -7.738 1 98.69 17 ALA B C 1
ATOM 1764 O O . ALA B 1 17 ? -15.469 -13.062 -8.578 1 98.69 17 ALA B O 1
ATOM 1765 N N . MET B 1 18 ? -15.664 -12.336 -6.438 1 98.69 18 MET B N 1
ATOM 1766 C CA . MET B 1 18 ? -15.992 -13.664 -5.926 1 98.69 18 MET B CA 1
ATOM 1767 C C . MET B 1 18 ? -17.375 -14.109 -6.398 1 98.69 18 MET B C 1
ATOM 1769 O O . MET B 1 18 ? -17.578 -15.273 -6.746 1 98.69 18 MET B O 1
ATOM 1773 N N . LYS B 1 19 ? -18.312 -13.141 -6.5 1 98.44 19 LYS B N 1
ATOM 1774 C CA . LYS B 1 19 ? -19.625 -13.43 -7.07 1 98.44 19 LYS B CA 1
ATOM 1775 C C . LYS B 1 19 ? -19.516 -13.805 -8.547 1 98.44 19 LYS B C 1
ATOM 1777 O O . LYS B 1 19 ? -20.312 -14.602 -9.047 1 98.44 19 LYS B O 1
ATOM 1782 N N . ALA B 1 20 ? -18.469 -13.273 -9.172 1 98.38 20 ALA B N 1
ATOM 1783 C CA . ALA B 1 20 ? -18.266 -13.516 -10.594 1 98.38 20 ALA B CA 1
ATOM 1784 C C . ALA B 1 20 ? -17.453 -14.789 -10.82 1 98.38 20 ALA B C 1
ATOM 1786 O O . ALA B 1 20 ? -17.156 -15.148 -11.961 1 98.38 20 ALA B O 1
ATOM 1787 N N . GLY B 1 21 ? -17.031 -15.398 -9.727 1 97.81 21 GLY B N 1
ATOM 1788 C CA . GLY B 1 21 ? -16.484 -16.734 -9.898 1 97.81 21 GLY B CA 1
ATOM 1789 C C . GLY B 1 21 ? -15.031 -16.859 -9.477 1 97.81 21 GLY B C 1
ATOM 1790 O O . GLY B 1 21 ? -14.438 -17.922 -9.562 1 97.81 21 GLY B O 1
ATOM 1791 N N . ALA B 1 22 ? -14.445 -15.789 -8.992 1 98.62 22 ALA B N 1
ATOM 1792 C CA . ALA B 1 22 ? -13.086 -15.891 -8.469 1 98.62 22 ALA B CA 1
ATOM 1793 C C . ALA B 1 22 ? -13.039 -16.781 -7.23 1 98.62 22 ALA B C 1
ATOM 1795 O O . ALA B 1 22 ? -13.836 -16.609 -6.305 1 98.62 22 ALA B O 1
ATOM 1796 N N . GLN B 1 23 ? -12.086 -17.672 -7.23 1 98.44 23 GLN B N 1
ATOM 1797 C CA . GLN B 1 23 ? -11.969 -18.594 -6.102 1 98.44 23 GLN B CA 1
ATOM 1798 C C . GLN B 1 23 ? -10.703 -18.328 -5.301 1 98.44 23 GLN B C 1
ATOM 1800 O O . GLN B 1 23 ? -10.5 -18.906 -4.234 1 98.44 23 GLN B O 1
ATOM 1805 N N . ARG B 1 24 ? -9.93 -17.516 -5.777 1 98.88 24 ARG B N 1
ATOM 1806 C CA . ARG B 1 24 ? -8.703 -17.078 -5.113 1 98.88 24 ARG B CA 1
ATOM 1807 C C . ARG B 1 24 ? -8.422 -15.609 -5.387 1 98.88 24 ARG B C 1
ATOM 1809 O O . ARG B 1 24 ? -8.68 -15.117 -6.488 1 98.88 24 ARG B O 1
ATOM 1816 N N . ILE B 1 25 ? -7.961 -14.945 -4.363 1 98.88 25 ILE B N 1
ATOM 1817 C CA . ILE B 1 25 ? -7.637 -13.523 -4.445 1 98.88 25 ILE B CA 1
ATOM 1818 C C . ILE B 1 25 ? -6.141 -13.328 -4.219 1 98.88 25 ILE B C 1
ATOM 1820 O O . ILE B 1 25 ? -5.598 -13.758 -3.197 1 98.88 25 ILE B O 1
ATOM 1824 N N . GLU B 1 26 ? -5.445 -12.859 -5.16 1 98.94 26 GLU B N 1
ATOM 1825 C CA . GLU B 1 26 ? -4.184 -12.203 -4.824 1 98.94 26 GLU B CA 1
ATOM 1826 C C . GLU B 1 26 ? -4.41 -10.773 -4.352 1 98.94 26 GLU B C 1
ATOM 1828 O O . GLU B 1 26 ? -4.836 -9.914 -5.133 1 98.94 26 GLU B O 1
ATOM 1833 N N . LEU B 1 27 ? -4.137 -10.57 -3.107 1 98.94 27 LEU B N 1
ATOM 1834 C CA . LEU B 1 27 ? -4.441 -9.281 -2.48 1 98.94 27 LEU B CA 1
ATOM 1835 C C . LEU B 1 27 ? -3.211 -8.383 -2.471 1 98.94 27 LEU B C 1
ATOM 1837 O O . LEU B 1 27 ? -2.158 -8.766 -1.955 1 98.94 27 LEU B O 1
ATOM 1841 N N . CYS B 1 28 ? -3.332 -7.203 -3.064 1 98.69 28 CYS B N 1
ATOM 1842 C CA . CYS B 1 28 ? -2.25 -6.234 -3.18 1 98.69 28 CYS B CA 1
ATOM 1843 C C . CYS B 1 28 ? -2.721 -4.84 -2.785 1 98.69 28 CYS B C 1
ATOM 1845 O O . CYS B 1 28 ? -3.924 -4.598 -2.668 1 98.69 28 CYS B O 1
ATOM 1847 N N . ASP B 1 29 ? -1.808 -4.062 -2.441 1 98.31 29 ASP B N 1
ATOM 1848 C CA . ASP B 1 29 ? -1.945 -2.617 -2.602 1 98.31 29 ASP B CA 1
ATOM 1849 C C . ASP B 1 29 ? -1.086 -2.105 -3.756 1 98.31 29 ASP B C 1
ATOM 1851 O O . ASP B 1 29 ? -0.175 -2.801 -4.211 1 98.31 29 ASP B O 1
ATOM 1855 N N . ASN B 1 30 ? -1.323 -0.931 -4.383 1 98 30 ASN B N 1
ATOM 1856 C CA . ASN B 1 30 ? -0.457 -0.182 -5.289 1 98 30 ASN B CA 1
ATOM 1857 C C . ASN B 1 30 ? -0.165 -0.967 -6.562 1 98 30 ASN B C 1
ATOM 1859 O O . ASN B 1 30 ? 0.997 -1.21 -6.895 1 98 30 ASN B O 1
ATOM 1863 N N . LEU B 1 31 ? -1.176 -1.44 -7.293 1 97.25 31 LEU B N 1
ATOM 1864 C CA . LEU B 1 31 ? -1.021 -2.205 -8.523 1 97.25 31 LEU B CA 1
ATOM 1865 C C . LEU B 1 31 ? -0.327 -1.372 -9.594 1 97.25 31 LEU B C 1
ATOM 1867 O O . LEU B 1 31 ? 0.18 -1.916 -10.578 1 97.25 31 LEU B O 1
ATOM 1871 N N . ALA B 1 32 ? -0.284 -0.011 -9.383 1 95.69 32 ALA B N 1
ATOM 1872 C CA . ALA B 1 32 ? 0.394 0.872 -10.328 1 95.69 32 ALA B CA 1
ATOM 1873 C C . ALA B 1 32 ? 1.864 0.49 -10.477 1 95.69 32 ALA B C 1
ATOM 1875 O O . ALA B 1 32 ? 2.475 0.736 -11.523 1 95.69 32 ALA B O 1
ATOM 1876 N N . VAL B 1 33 ? 2.43 -0.125 -9.445 1 96.5 33 VAL B N 1
ATOM 1877 C CA . VAL B 1 33 ? 3.83 -0.524 -9.508 1 96.5 33 VAL B CA 1
ATOM 1878 C C . VAL B 1 33 ? 3.938 -2.047 -9.484 1 96.5 33 VAL B C 1
ATOM 1880 O O . VAL B 1 33 ? 4.973 -2.598 -9.109 1 96.5 33 VAL B O 1
ATOM 1883 N N . GLY B 1 34 ? 2.855 -2.734 -9.703 1 96.38 34 GLY B N 1
ATOM 1884 C CA . GLY B 1 34 ? 2.844 -4.188 -9.773 1 96.38 34 GLY B CA 1
ATOM 1885 C C . GLY B 1 34 ? 2.342 -4.844 -8.5 1 96.38 34 GLY B C 1
ATOM 1886 O O . GLY B 1 34 ? 2.305 -6.074 -8.406 1 96.38 34 GLY B O 1
ATOM 1887 N N . GLY B 1 35 ? 1.995 -4.016 -7.484 1 98.31 35 GLY B N 1
ATOM 1888 C CA . GLY B 1 35 ? 1.461 -4.543 -6.238 1 98.31 35 GLY B CA 1
ATOM 1889 C C . GLY B 1 35 ? 2.449 -4.48 -5.09 1 98.31 35 GLY B C 1
ATOM 1890 O O . GLY B 1 35 ? 3.627 -4.809 -5.258 1 98.31 35 GLY B O 1
ATOM 1891 N N . THR B 1 36 ? 2.041 -4.012 -3.984 1 98.81 36 THR B N 1
ATOM 1892 C CA . THR B 1 36 ? 2.805 -4.047 -2.742 1 98.81 36 THR B CA 1
ATOM 1893 C C . THR B 1 36 ? 1.974 -4.648 -1.612 1 98.81 36 THR B C 1
ATOM 1895 O O . THR B 1 36 ? 0.797 -4.961 -1.8 1 98.81 36 THR B O 1
ATOM 1898 N N . THR B 1 37 ? 2.619 -4.879 -0.496 1 98.94 37 THR B N 1
ATOM 1899 C CA . THR B 1 37 ? 1.951 -5.496 0.644 1 98.94 37 THR B CA 1
ATOM 1900 C C . THR B 1 37 ? 0.828 -4.605 1.163 1 98.94 37 THR B C 1
ATOM 1902 O O . THR B 1 37 ? 1.051 -3.434 1.473 1 98.94 37 THR B O 1
ATOM 1905 N N . PRO B 1 38 ? -0.409 -5.113 1.203 1 98.88 38 PRO B N 1
ATOM 1906 C CA . PRO B 1 38 ? -1.493 -4.309 1.771 1 98.88 38 PRO B CA 1
ATOM 1907 C C . PRO B 1 38 ? -1.347 -4.102 3.277 1 98.88 38 PRO B C 1
ATOM 1909 O O . PRO B 1 38 ? -0.521 -4.762 3.918 1 98.88 38 PRO B O 1
ATOM 1912 N N . SER B 1 39 ? -2.08 -3.18 3.826 1 98.88 39 SER B N 1
ATOM 1913 C CA . SER B 1 39 ? -2.109 -2.971 5.27 1 98.88 39 SER B CA 1
ATOM 1914 C C . SER B 1 39 ? -2.721 -4.168 5.992 1 98.88 39 SER B C 1
ATOM 1916 O O . SER B 1 39 ? -3.434 -4.965 5.379 1 98.88 39 SER B O 1
ATOM 1918 N N . TYR B 1 40 ? -2.459 -4.266 7.266 1 98.88 40 TYR B N 1
ATOM 1919 C CA . TYR B 1 40 ? -3 -5.352 8.07 1 98.88 40 TYR B CA 1
ATOM 1920 C C . TYR B 1 40 ? -4.523 -5.367 8.016 1 98.88 40 TYR B C 1
ATOM 1922 O O . TYR B 1 40 ? -5.137 -6.422 7.844 1 98.88 40 TYR B O 1
ATOM 1930 N N . GLY B 1 41 ? -5.098 -4.168 8.203 1 98.94 41 GLY B N 1
ATOM 1931 C CA . GLY B 1 41 ? -6.551 -4.078 8.195 1 98.94 41 GLY B CA 1
ATOM 1932 C C . GLY B 1 41 ? -7.164 -4.562 6.895 1 98.94 41 GLY B C 1
ATOM 1933 O O . GLY B 1 41 ? -8.211 -5.215 6.898 1 98.94 41 GLY B O 1
ATOM 1934 N N . VAL B 1 42 ? -6.555 -4.254 5.785 1 98.94 42 VAL B N 1
ATOM 1935 C CA . VAL B 1 42 ? -7.051 -4.68 4.477 1 98.94 42 VAL B CA 1
ATOM 1936 C C . VAL B 1 42 ? -6.961 -6.199 4.363 1 98.94 42 VAL B C 1
ATOM 1938 O O . VAL B 1 42 ? -7.891 -6.848 3.873 1 98.94 42 VAL B O 1
ATOM 1941 N N . ILE B 1 43 ? -5.836 -6.816 4.812 1 98.94 43 ILE B N 1
ATOM 1942 C CA . ILE B 1 43 ? -5.672 -8.266 4.742 1 98.94 43 ILE B CA 1
ATOM 1943 C C . ILE B 1 43 ? -6.766 -8.945 5.562 1 98.94 43 ILE B C 1
ATOM 1945 O O . ILE B 1 43 ? -7.449 -9.844 5.066 1 98.94 43 ILE B O 1
ATOM 1949 N N . GLN B 1 44 ? -6.945 -8.461 6.766 1 98.88 44 GLN B N 1
ATOM 1950 C CA . GLN B 1 44 ? -7.938 -9.062 7.652 1 98.88 44 GLN B CA 1
ATOM 1951 C C . GLN B 1 44 ? -9.336 -8.969 7.059 1 98.88 44 GLN B C 1
ATOM 1953 O O . GLN B 1 44 ? -10.086 -9.953 7.055 1 98.88 44 GLN B O 1
ATOM 1958 N N . ALA B 1 45 ? -9.68 -7.789 6.547 1 98.88 45 ALA B N 1
ATOM 1959 C CA . ALA B 1 45 ? -11 -7.578 5.953 1 98.88 45 ALA B CA 1
ATOM 1960 C C . ALA B 1 45 ? -11.203 -8.477 4.734 1 98.88 45 ALA B C 1
ATOM 1962 O O . ALA B 1 45 ? -12.281 -9.039 4.547 1 98.88 45 ALA B O 1
ATOM 1963 N N . ALA B 1 46 ? -10.164 -8.586 3.934 1 98.94 46 ALA B N 1
ATOM 1964 C CA . ALA B 1 46 ? -10.25 -9.414 2.73 1 98.94 46 ALA B CA 1
ATOM 1965 C C . ALA B 1 46 ? -10.477 -10.875 3.088 1 98.94 46 ALA B C 1
ATOM 1967 O O . ALA B 1 46 ? -11.297 -11.555 2.463 1 98.94 46 ALA B O 1
ATOM 1968 N N . VAL B 1 47 ? -9.719 -11.375 4.07 1 98.88 47 VAL B N 1
ATOM 1969 C CA . VAL B 1 47 ? -9.852 -12.75 4.527 1 98.88 47 VAL B CA 1
ATOM 1970 C C . VAL B 1 47 ? -11.281 -13.008 5.008 1 98.88 47 VAL B C 1
ATOM 1972 O O . VAL B 1 47 ? -11.898 -14.008 4.637 1 98.88 47 VAL B O 1
ATOM 1975 N N . ASP B 1 48 ? -11.812 -12.062 5.758 1 98.75 48 ASP B N 1
ATOM 1976 C CA . ASP B 1 48 ? -13.164 -12.211 6.293 1 98.75 48 ASP B CA 1
ATOM 1977 C C . ASP B 1 48 ? -14.203 -12.18 5.18 1 98.75 48 ASP B C 1
ATOM 1979 O O . ASP B 1 48 ? -15.18 -12.938 5.211 1 98.75 48 ASP B O 1
ATOM 1983 N N . LEU B 1 49 ? -14 -11.328 4.227 1 98.62 49 LEU B N 1
ATOM 1984 C CA . LEU B 1 49 ? -14.938 -11.188 3.115 1 98.62 49 LEU B CA 1
ATOM 1985 C C . LEU B 1 49 ? -14.945 -12.445 2.25 1 98.62 49 LEU B C 1
ATOM 1987 O O . LEU B 1 49 ? -15.961 -12.766 1.628 1 98.62 49 LEU B O 1
ATOM 1991 N N . ALA B 1 50 ? -13.805 -13.141 2.242 1 98.69 50 ALA B N 1
ATOM 1992 C CA . ALA B 1 50 ? -13.641 -14.273 1.335 1 98.69 50 ALA B CA 1
ATOM 1993 C C . ALA B 1 50 ? -14.297 -15.531 1.904 1 98.69 50 ALA B C 1
ATOM 1995 O O . ALA B 1 50 ? -14.664 -16.438 1.157 1 98.69 50 ALA B O 1
ATOM 1996 N N . LYS B 1 51 ? -14.547 -15.594 3.193 1 98.25 51 LYS B N 1
ATOM 1997 C CA . LYS B 1 51 ? -14.969 -16.797 3.906 1 98.25 51 LYS B CA 1
ATOM 1998 C C . LYS B 1 51 ? -16.297 -17.312 3.371 1 98.25 51 LYS B C 1
ATOM 2000 O O . LYS B 1 51 ? -16.406 -18.484 2.996 1 98.25 51 LYS B O 1
ATOM 2005 N N . PRO B 1 52 ? -17.297 -16.438 3.223 1 97.94 52 PRO B N 1
ATOM 2006 C CA . PRO B 1 52 ? -18.594 -16.953 2.781 1 97.94 52 PRO B CA 1
ATOM 2007 C C . PRO B 1 52 ? -18.562 -17.5 1.358 1 97.94 52 PRO B C 1
ATOM 2009 O O . PRO B 1 52 ? -19.469 -18.234 0.958 1 97.94 52 PRO B O 1
ATOM 2012 N N . TYR B 1 53 ? -17.547 -17.203 0.607 1 98.06 53 TYR B N 1
ATOM 2013 C CA . TYR B 1 53 ? -17.453 -17.625 -0.786 1 98.06 53 TYR B CA 1
ATOM 2014 C C . TYR B 1 53 ? -16.516 -18.812 -0.932 1 98.06 53 TYR B C 1
ATOM 2016 O O . TYR B 1 53 ? -16.344 -19.344 -2.031 1 98.06 53 TYR B O 1
ATOM 2024 N N . GLY B 1 54 ? -15.836 -19.156 0.145 1 98.06 54 GLY B N 1
ATOM 2025 C CA . GLY B 1 54 ? -14.883 -20.25 0.09 1 98.06 54 GLY B CA 1
ATOM 2026 C C . GLY B 1 54 ? -13.641 -19.906 -0.712 1 98.06 54 GLY B C 1
ATOM 2027 O O . GLY B 1 54 ? -12.961 -20.797 -1.219 1 98.06 54 GLY B O 1
ATOM 2028 N N . ALA B 1 55 ? -13.406 -18.656 -0.926 1 98.62 55 ALA B N 1
ATOM 2029 C CA . ALA B 1 55 ? -12.234 -18.203 -1.669 1 98.62 55 ALA B CA 1
ATOM 2030 C C . ALA B 1 55 ? -11.023 -18.047 -0.749 1 98.62 55 ALA B C 1
ATOM 2032 O O . ALA B 1 55 ? -11.172 -17.75 0.439 1 98.62 55 ALA B O 1
ATOM 2033 N N . THR B 1 56 ? -9.852 -18.266 -1.252 1 98.81 56 THR B N 1
ATOM 2034 C CA . THR B 1 56 ? -8.625 -18.094 -0.482 1 98.81 56 THR B CA 1
ATOM 2035 C C . THR B 1 56 ? -7.961 -16.766 -0.811 1 98.81 56 THR B C 1
ATOM 2037 O O . THR B 1 56 ? -8.141 -16.219 -1.906 1 98.81 56 THR B O 1
ATOM 2040 N N . VAL B 1 57 ? -7.301 -16.219 0.139 1 98.94 57 VAL B N 1
ATOM 2041 C CA . VAL B 1 57 ? -6.594 -14.953 -0.022 1 98.94 57 VAL B CA 1
ATOM 2042 C C . VAL B 1 57 ? -5.086 -15.188 0.023 1 98.94 57 VAL B C 1
ATOM 2044 O O . VAL B 1 57 ? -4.57 -15.773 0.979 1 98.94 57 VAL B O 1
ATOM 2047 N N . MET B 1 58 ? -4.395 -14.867 -1.055 1 98.94 58 MET B N 1
ATOM 2048 C CA . MET B 1 58 ? -2.941 -14.844 -1.176 1 98.94 58 MET B CA 1
ATOM 2049 C C . MET B 1 58 ? -2.402 -13.422 -1.075 1 98.94 58 MET B C 1
ATOM 2051 O O . MET B 1 58 ? -2.615 -12.609 -1.977 1 98.94 58 MET B O 1
ATOM 2055 N N . THR B 1 59 ? -1.703 -13.109 -0.007 1 98.94 59 THR B N 1
ATOM 2056 C CA . THR B 1 59 ? -1.307 -11.734 0.272 1 98.94 59 THR B CA 1
ATOM 2057 C C . THR B 1 59 ? 0.047 -11.422 -0.36 1 98.94 59 THR B C 1
ATOM 2059 O O . THR B 1 59 ? 1.021 -12.141 -0.142 1 98.94 59 THR B O 1
ATOM 2062 N N . MET B 1 60 ? 0.103 -10.414 -1.107 1 98.94 60 MET B N 1
ATOM 2063 C CA . MET B 1 60 ? 1.365 -9.914 -1.651 1 98.94 60 MET B CA 1
ATOM 2064 C C . MET B 1 60 ? 2.311 -9.492 -0.532 1 98.94 60 MET B C 1
ATOM 2066 O O . MET B 1 60 ? 1.904 -8.797 0.398 1 98.94 60 MET B O 1
ATOM 2070 N N . ILE B 1 61 ? 3.529 -9.969 -0.568 1 98.94 61 ILE B N 1
ATOM 2071 C CA . ILE B 1 61 ? 4.605 -9.531 0.316 1 98.94 61 ILE B CA 1
ATOM 2072 C C . ILE B 1 61 ? 5.699 -8.852 -0.5 1 98.94 61 ILE B C 1
ATOM 2074 O O . ILE B 1 61 ? 6.543 -9.523 -1.103 1 98.94 61 ILE B O 1
ATOM 2078 N N . ARG B 1 62 ? 5.668 -7.594 -0.594 1 98.88 62 ARG B N 1
ATOM 2079 C CA . ARG B 1 62 ? 6.508 -6.754 -1.438 1 98.88 62 ARG B CA 1
ATOM 2080 C C . ARG B 1 62 ? 6.555 -5.32 -0.914 1 98.88 62 ARG B C 1
ATOM 2082 O O . ARG B 1 62 ? 5.574 -4.582 -1.026 1 98.88 62 ARG B O 1
ATOM 2089 N N . PRO B 1 63 ? 7.676 -4.918 -0.362 1 98.62 63 PRO B N 1
ATOM 2090 C CA . PRO B 1 63 ? 7.715 -3.658 0.384 1 98.62 63 PRO B CA 1
ATOM 2091 C C . PRO B 1 63 ? 7.695 -2.432 -0.526 1 98.62 63 PRO B C 1
ATOM 2093 O O . PRO B 1 63 ? 7.398 -1.324 -0.07 1 98.62 63 PRO B O 1
ATOM 2096 N N . ARG B 1 64 ? 8.023 -2.611 -1.794 1 98.12 64 ARG B N 1
ATOM 2097 C CA . ARG B 1 64 ? 8.094 -1.494 -2.73 1 98.12 64 ARG B CA 1
ATOM 2098 C C . ARG B 1 64 ? 8.039 -1.985 -4.176 1 98.12 64 ARG B C 1
ATOM 2100 O O . ARG B 1 64 ? 8.242 -3.174 -4.438 1 98.12 64 ARG B O 1
ATOM 2107 N N . GLY B 1 65 ? 7.715 -1.068 -5.102 1 97.44 65 GLY B N 1
ATOM 2108 C CA . GLY B 1 65 ? 7.812 -1.388 -6.516 1 97.44 65 GLY B CA 1
ATOM 2109 C C . GLY B 1 65 ? 9.242 -1.474 -7.008 1 97.44 65 GLY B C 1
ATOM 2110 O O . GLY B 1 65 ? 10.18 -1.536 -6.207 1 97.44 65 GLY B O 1
ATOM 2111 N N . GLY B 1 66 ? 9.383 -1.547 -8.336 1 96.56 66 GLY B N 1
ATOM 2112 C CA . GLY B 1 66 ? 10.703 -1.619 -8.938 1 96.56 66 GLY B CA 1
ATOM 2113 C C . GLY B 1 66 ? 11.188 -3.041 -9.133 1 96.56 66 GLY B C 1
ATOM 2114 O O . GLY B 1 66 ? 10.422 -3.92 -9.531 1 96.56 66 GLY B O 1
ATOM 2115 N N . ASP B 1 67 ? 12.461 -3.24 -8.883 1 97.62 67 ASP B N 1
ATOM 2116 C CA . ASP B 1 67 ? 13.07 -4.547 -9.125 1 97.62 67 ASP B CA 1
ATOM 2117 C C . ASP B 1 67 ? 12.781 -5.508 -7.969 1 97.62 67 ASP B C 1
ATOM 2119 O O . ASP B 1 67 ? 11.945 -5.219 -7.105 1 97.62 67 ASP B O 1
ATOM 2123 N N . PHE B 1 68 ? 13.352 -6.672 -7.98 1 98.75 68 PHE B N 1
ATOM 2124 C CA . PHE B 1 68 ? 13.102 -7.727 -7.004 1 98.75 68 PHE B CA 1
ATOM 2125 C C . PHE B 1 68 ? 14.359 -8.031 -6.203 1 98.75 68 PHE B C 1
ATOM 2127 O O . PHE B 1 68 ? 14.547 -9.156 -5.73 1 98.75 68 PHE B O 1
ATOM 2134 N N . VAL B 1 69 ? 15.312 -7.039 -6.215 1 98.81 69 VAL B N 1
ATOM 2135 C CA . VAL B 1 69 ? 16.547 -7.102 -5.426 1 98.81 69 VAL B CA 1
ATOM 2136 C C . VAL B 1 69 ? 16.375 -6.301 -4.141 1 98.81 69 VAL B C 1
ATOM 2138 O O . VAL B 1 69 ? 16.234 -5.074 -4.176 1 98.81 69 VAL B O 1
ATOM 2141 N N . TYR B 1 70 ? 16.406 -6.992 -3.029 1 98.69 70 TYR B N 1
ATOM 2142 C CA . TYR B 1 70 ? 16.031 -6.348 -1.774 1 98.69 70 TYR B CA 1
ATOM 2143 C C . TYR B 1 70 ? 17.219 -6.285 -0.819 1 98.69 70 TYR B C 1
ATOM 2145 O O . TYR B 1 70 ? 18.047 -7.203 -0.785 1 98.69 70 TYR B O 1
ATOM 2153 N N . SER B 1 71 ? 17.312 -5.238 -0.065 1 98.25 71 SER B N 1
ATOM 2154 C CA . SER B 1 71 ? 18.281 -5.117 1.027 1 98.25 71 SER B CA 1
ATOM 2155 C C . SER B 1 71 ? 17.875 -6.004 2.207 1 98.25 71 SER B C 1
ATOM 2157 O O . SER B 1 71 ? 16.781 -6.555 2.236 1 98.25 71 SER B O 1
ATOM 2159 N N . ASP B 1 72 ? 18.797 -6.16 3.162 1 98.38 72 ASP B N 1
ATOM 2160 C CA . ASP B 1 72 ? 18.5 -6.938 4.363 1 98.38 72 ASP B CA 1
ATOM 2161 C C . ASP B 1 72 ? 17.344 -6.312 5.148 1 98.38 72 ASP B C 1
ATOM 2163 O O . ASP B 1 72 ? 16.516 -7.027 5.711 1 98.38 72 ASP B O 1
ATOM 2167 N N . LEU B 1 73 ? 17.312 -5.027 5.191 1 98.5 73 LEU B N 1
ATOM 2168 C CA . LEU B 1 73 ? 16.219 -4.336 5.863 1 98.5 73 LEU B CA 1
ATOM 2169 C C . LEU B 1 73 ? 14.883 -4.684 5.219 1 98.5 73 LEU B C 1
ATOM 2171 O O . LEU B 1 73 ? 13.898 -4.938 5.914 1 98.5 73 LEU B O 1
ATOM 2175 N N . GLU B 1 74 ? 14.875 -4.648 3.9 1 98.75 74 GLU B N 1
ATOM 2176 C CA . GLU B 1 74 ? 13.648 -4.961 3.184 1 98.75 74 GLU B CA 1
ATOM 2177 C C . GLU B 1 74 ? 13.227 -6.41 3.422 1 98.75 74 GLU B C 1
ATOM 2179 O O . GLU B 1 74 ? 12.031 -6.711 3.49 1 98.75 74 GLU B O 1
ATOM 2184 N N . ILE B 1 75 ? 14.195 -7.312 3.584 1 98.94 75 ILE B N 1
ATOM 2185 C CA . ILE B 1 75 ? 13.867 -8.695 3.914 1 98.94 75 ILE B CA 1
ATOM 2186 C C . ILE B 1 75 ? 13.258 -8.766 5.312 1 98.94 75 ILE B C 1
ATOM 2188 O O . ILE B 1 75 ? 12.297 -9.5 5.539 1 98.94 75 ILE B O 1
ATOM 2192 N N . GLU B 1 76 ? 13.789 -8 6.23 1 98.88 76 GLU B N 1
ATOM 2193 C CA . GLU B 1 76 ? 13.203 -7.938 7.562 1 98.88 76 GLU B CA 1
ATOM 2194 C C . GLU B 1 76 ? 11.758 -7.434 7.508 1 98.88 76 GLU B C 1
ATOM 2196 O O . GLU B 1 76 ? 10.898 -7.93 8.234 1 98.88 76 GLU B O 1
ATOM 2201 N N . ILE B 1 77 ? 11.531 -6.465 6.691 1 98.94 77 ILE B N 1
ATOM 2202 C CA . ILE B 1 77 ? 10.188 -5.941 6.477 1 98.94 77 ILE B CA 1
ATOM 2203 C C . ILE B 1 77 ? 9.266 -7.055 5.98 1 98.94 77 ILE B C 1
ATOM 2205 O O . ILE B 1 77 ? 8.164 -7.238 6.496 1 98.94 77 ILE B O 1
ATOM 2209 N N . MET B 1 78 ? 9.742 -7.785 5.031 1 98.94 78 MET B N 1
ATOM 2210 C CA . MET B 1 78 ? 8.961 -8.867 4.441 1 98.94 78 MET B CA 1
ATOM 2211 C C . MET B 1 78 ? 8.656 -9.945 5.477 1 98.94 78 MET B C 1
ATOM 2213 O O . MET B 1 78 ? 7.547 -10.484 5.508 1 98.94 78 MET B O 1
ATOM 2217 N N . LEU B 1 79 ? 9.648 -10.227 6.301 1 98.94 79 LEU B N 1
ATOM 2218 C CA . LEU B 1 79 ? 9.438 -11.211 7.352 1 98.94 79 LEU B CA 1
ATOM 2219 C C . LEU B 1 79 ? 8.336 -10.773 8.305 1 98.94 79 LEU B C 1
ATOM 2221 O O . LEU B 1 79 ? 7.457 -11.562 8.656 1 98.94 79 LEU B O 1
ATOM 2225 N N . ALA B 1 80 ? 8.367 -9.516 8.711 1 98.94 80 ALA B N 1
ATOM 2226 C CA . ALA B 1 80 ? 7.328 -8.969 9.586 1 98.94 80 ALA B CA 1
ATOM 2227 C C . ALA B 1 80 ? 5.957 -9.031 8.922 1 98.94 80 ALA B C 1
ATOM 2229 O O . ALA B 1 80 ? 4.965 -9.391 9.555 1 98.94 80 ALA B O 1
ATOM 2230 N N . ASP B 1 81 ? 5.922 -8.75 7.68 1 98.94 81 ASP B N 1
ATOM 2231 C CA . ASP B 1 81 ? 4.66 -8.727 6.945 1 98.94 81 ASP B CA 1
ATOM 2232 C C . ASP B 1 81 ? 4.113 -10.133 6.746 1 98.94 81 ASP B C 1
ATOM 2234 O O . ASP B 1 81 ? 2.898 -10.344 6.738 1 98.94 81 ASP B O 1
ATOM 2238 N N . ILE B 1 82 ? 4.992 -11.109 6.527 1 98.94 82 ILE B N 1
ATOM 2239 C CA . ILE B 1 82 ? 4.559 -12.5 6.445 1 98.94 82 ILE B CA 1
ATOM 2240 C C . ILE B 1 82 ? 3.877 -12.906 7.746 1 98.94 82 ILE B C 1
ATOM 2242 O O . ILE B 1 82 ? 2.803 -13.508 7.73 1 98.94 82 ILE B O 1
ATOM 2246 N N . GLN B 1 83 ? 4.445 -12.547 8.828 1 98.81 83 GLN B N 1
ATOM 2247 C CA . GLN B 1 83 ? 3.861 -12.859 10.133 1 98.81 83 GLN B CA 1
ATOM 2248 C C . GLN B 1 83 ? 2.488 -12.211 10.281 1 98.81 83 GLN B C 1
ATOM 2250 O O . GLN B 1 83 ? 1.551 -12.836 10.781 1 98.81 83 GLN B O 1
ATOM 2255 N N . LYS B 1 84 ? 2.379 -10.992 9.867 1 98.88 84 LYS B N 1
ATOM 2256 C CA . LYS B 1 84 ? 1.112 -10.281 10.008 1 98.88 84 LYS B CA 1
ATOM 2257 C C . LYS B 1 84 ? 0.058 -10.844 9.062 1 98.88 84 LYS B C 1
ATOM 2259 O O . LYS B 1 84 ? -1.129 -10.875 9.391 1 98.88 84 LYS B O 1
ATOM 2264 N N . ALA B 1 85 ? 0.509 -11.211 7.863 1 98.88 85 ALA B N 1
ATOM 2265 C CA . ALA B 1 85 ? -0.418 -11.875 6.953 1 98.88 85 ALA B CA 1
ATOM 2266 C C . ALA B 1 85 ? -0.97 -13.156 7.57 1 98.88 85 ALA B C 1
ATOM 2268 O O . ALA B 1 85 ? -2.172 -13.43 7.492 1 98.88 85 ALA B O 1
ATOM 2269 N N . LYS B 1 86 ? -0.074 -13.898 8.172 1 98.69 86 LYS B N 1
ATOM 2270 C CA . LYS B 1 86 ? -0.473 -15.125 8.859 1 98.69 86 LYS B CA 1
ATOM 2271 C C . LYS B 1 86 ? -1.466 -14.82 9.977 1 98.69 86 LYS B C 1
ATOM 2273 O O . LYS B 1 86 ? -2.5 -15.477 10.094 1 98.69 86 LYS B O 1
ATOM 2278 N N . GLU B 1 87 ? -1.154 -13.852 10.742 1 98.62 87 GLU B N 1
ATOM 2279 C CA . GLU B 1 87 ? -2.006 -13.43 11.852 1 98.62 87 GLU B CA 1
ATOM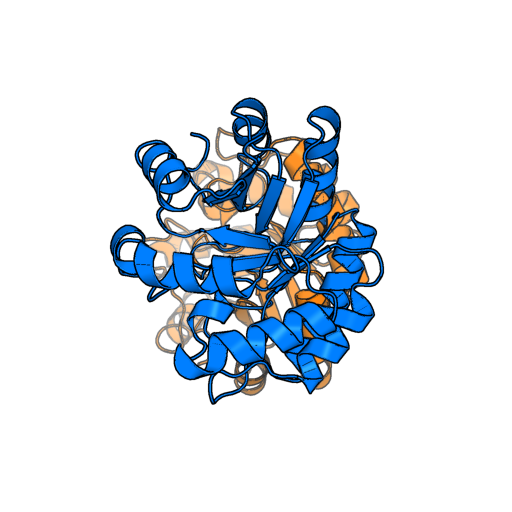 2280 C C . GLU B 1 87 ? -3.389 -13.016 11.359 1 98.62 87 GLU B C 1
ATOM 2282 O O . GLU B 1 87 ? -4.395 -13.289 12.016 1 98.62 87 GLU B O 1
ATOM 2287 N N . ALA B 1 88 ? -3.439 -12.391 10.227 1 98.69 88 ALA B N 1
ATOM 2288 C CA . ALA B 1 88 ? -4.688 -11.875 9.672 1 98.69 88 ALA B CA 1
ATOM 2289 C C . ALA B 1 88 ? -5.5 -12.984 9.016 1 98.69 88 ALA B C 1
ATOM 2291 O O . ALA B 1 88 ? -6.66 -12.781 8.648 1 98.69 88 ALA B O 1
ATOM 2292 N N . GLY B 1 89 ? -4.867 -14.141 8.75 1 98.75 89 GLY B N 1
ATOM 2293 C CA . GLY B 1 89 ? -5.613 -15.305 8.289 1 98.75 89 GLY B CA 1
ATOM 2294 C C . GLY B 1 89 ? -5.391 -15.602 6.816 1 98.75 89 GLY B C 1
ATOM 2295 O O . GLY B 1 89 ? -6.113 -16.406 6.227 1 98.75 89 GLY B O 1
ATOM 2296 N N . SER B 1 90 ? -4.457 -14.906 6.203 1 98.88 90 SER B N 1
ATOM 2297 C CA . SER B 1 90 ? -4.141 -15.227 4.812 1 98.88 90 SER B CA 1
ATOM 2298 C C . SER B 1 90 ? -3.828 -16.719 4.648 1 98.88 90 SER B C 1
ATOM 2300 O O . SER B 1 90 ? -3.162 -17.312 5.496 1 98.88 90 SER B O 1
ATOM 2302 N N . GLN B 1 91 ? -4.254 -17.297 3.545 1 98.88 91 GLN B N 1
ATOM 2303 C CA . GLN B 1 91 ? -3.969 -18.703 3.279 1 98.88 91 GLN B CA 1
ATOM 2304 C C . GLN B 1 91 ? -2.598 -18.875 2.629 1 98.88 91 GLN B C 1
ATOM 2306 O O . GLN B 1 91 ? -2.018 -19.953 2.668 1 98.88 91 GLN B O 1
ATOM 2311 N N . GLY B 1 92 ? -2.098 -17.859 2.051 1 98.88 92 GLY B N 1
ATOM 2312 C CA . GLY B 1 92 ? -0.793 -17.875 1.41 1 98.88 92 GLY B CA 1
ATOM 2313 C C . GLY B 1 92 ? -0.21 -16.5 1.185 1 98.88 92 GLY B C 1
ATOM 2314 O O . GLY B 1 92 ? -0.844 -15.492 1.506 1 98.88 92 GLY B O 1
ATOM 2315 N N . VAL B 1 93 ? 1.001 -16.484 0.7 1 98.94 93 VAL B N 1
ATOM 2316 C CA . VAL B 1 93 ? 1.715 -15.242 0.418 1 98.94 93 VAL B CA 1
ATOM 2317 C C . VAL B 1 93 ? 2.352 -15.32 -0.969 1 98.94 93 VAL B C 1
ATOM 2319 O O . VAL B 1 93 ? 2.557 -16.406 -1.507 1 98.94 93 VAL B O 1
ATOM 2322 N N . VAL B 1 94 ? 2.547 -14.188 -1.575 1 98.94 94 VAL B N 1
ATOM 2323 C CA . VAL B 1 94 ? 3.057 -14.039 -2.934 1 98.94 94 VAL B CA 1
ATOM 2324 C C . VAL B 1 94 ? 4.301 -13.148 -2.926 1 98.94 94 VAL B C 1
ATOM 2326 O O . VAL B 1 94 ? 4.238 -11.992 -2.502 1 98.94 94 VAL B O 1
ATOM 2329 N N . PHE B 1 95 ? 5.453 -13.672 -3.277 1 98.94 95 PHE B N 1
ATOM 2330 C CA . PHE B 1 95 ? 6.652 -12.852 -3.35 1 98.94 95 PHE B CA 1
ATOM 2331 C C . PHE B 1 95 ? 7.707 -13.508 -4.234 1 98.94 95 PHE B C 1
ATOM 2333 O O . PHE B 1 95 ? 7.555 -14.656 -4.637 1 98.94 95 PHE B O 1
ATOM 2340 N N . GLY B 1 96 ? 8.664 -12.844 -4.68 1 98.88 96 GLY B N 1
ATOM 2341 C CA . GLY B 1 96 ? 9.875 -13.258 -5.367 1 98.88 96 GLY B CA 1
ATOM 2342 C C . GLY B 1 96 ? 11.078 -12.391 -5.051 1 98.88 96 GLY B C 1
ATOM 2343 O O . GLY B 1 96 ? 10.953 -11.164 -4.965 1 98.88 96 GLY B O 1
ATOM 2344 N N . VAL B 1 97 ? 12.18 -13.023 -4.816 1 98.94 97 VAL B N 1
ATOM 2345 C CA . VAL B 1 97 ? 13.422 -12.32 -4.5 1 98.94 97 VAL B CA 1
ATOM 2346 C C . VAL B 1 97 ? 14.523 -12.766 -5.453 1 98.94 97 VAL B C 1
ATOM 2348 O O . VAL B 1 97 ? 14.805 -13.961 -5.578 1 98.94 97 VAL B O 1
ATOM 2351 N N . LEU B 1 98 ? 15.078 -11.828 -6.129 1 98.94 98 LEU B N 1
ATOM 2352 C CA . LEU B 1 98 ? 16.125 -12.109 -7.102 1 98.94 98 LEU B CA 1
ATOM 2353 C C . LEU B 1 98 ? 17.422 -11.406 -6.727 1 98.94 98 LEU B C 1
ATOM 2355 O O . LEU B 1 98 ? 17.422 -10.484 -5.906 1 98.94 98 LEU B O 1
ATOM 2359 N N . THR B 1 99 ? 18.547 -11.883 -7.262 1 98.81 99 THR B N 1
ATOM 2360 C CA . THR B 1 99 ? 19.828 -11.195 -7.203 1 98.81 99 THR B CA 1
ATOM 2361 C C . THR B 1 99 ? 19.938 -10.156 -8.32 1 98.81 99 THR B C 1
ATOM 2363 O O . THR B 1 99 ? 19.062 -10.078 -9.188 1 98.81 99 THR B O 1
ATOM 2366 N N . GLU B 1 100 ? 20.984 -9.344 -8.312 1 98.25 100 GLU B N 1
ATOM 2367 C CA . GLU B 1 100 ? 21.25 -8.359 -9.352 1 98.25 100 GLU B CA 1
ATOM 2368 C C . GLU B 1 100 ? 21.422 -9.031 -10.711 1 98.25 100 GLU B C 1
ATOM 2370 O O . GLU B 1 100 ? 21.25 -8.391 -11.758 1 98.25 100 GLU B O 1
ATOM 2375 N N . LYS B 1 101 ? 21.781 -10.336 -10.742 1 98.19 101 LYS B N 1
ATOM 2376 C CA . LYS B 1 101 ? 21.969 -11.094 -11.977 1 98.19 101 LYS B CA 1
ATOM 2377 C C . LYS B 1 101 ? 20.656 -11.742 -12.43 1 98.19 101 LYS B C 1
ATOM 2379 O O . LYS B 1 101 ? 20.656 -12.586 -13.328 1 98.19 101 LYS B O 1
ATOM 2384 N N . ASN B 1 102 ? 19.531 -11.414 -11.711 1 98.25 102 ASN B N 1
ATOM 2385 C CA . ASN B 1 102 ? 18.219 -11.945 -12.023 1 98.25 102 ASN B CA 1
ATOM 2386 C C . ASN B 1 102 ? 18.156 -13.461 -11.82 1 98.25 102 ASN B C 1
ATOM 2388 O O . ASN B 1 102 ? 17.609 -14.18 -12.664 1 98.25 102 ASN B O 1
ATOM 2392 N N . GLU B 1 103 ? 18.781 -13.883 -10.805 1 98.44 103 GLU B N 1
ATOM 2393 C CA . GLU B 1 103 ? 18.641 -15.227 -10.266 1 98.44 103 GLU B CA 1
ATOM 2394 C C . GLU B 1 103 ? 17.953 -15.211 -8.906 1 98.44 103 GLU B C 1
ATOM 2396 O O . GLU B 1 103 ? 17.953 -14.195 -8.211 1 98.44 103 GLU B O 1
ATOM 2401 N N . ILE B 1 104 ? 17.344 -16.375 -8.609 1 98.88 104 ILE B N 1
ATOM 2402 C CA . ILE B 1 104 ? 16.75 -16.453 -7.281 1 98.88 104 ILE B CA 1
ATOM 2403 C C . ILE B 1 104 ? 17.812 -16.172 -6.223 1 98.88 104 ILE B C 1
ATOM 2405 O O . ILE B 1 104 ? 18.906 -16.75 -6.25 1 98.88 104 ILE B O 1
ATOM 2409 N N . ASP B 1 105 ? 17.578 -15.172 -5.348 1 98.88 105 ASP B N 1
ATOM 2410 C CA . ASP B 1 105 ? 18.422 -14.961 -4.176 1 98.88 105 ASP B CA 1
ATOM 2411 C C . ASP B 1 105 ? 18.172 -16.047 -3.121 1 98.88 105 ASP B C 1
ATOM 2413 O O . ASP B 1 105 ? 17.328 -15.867 -2.232 1 98.88 105 ASP B O 1
ATOM 2417 N N . VAL B 1 106 ? 18.906 -17.078 -3.262 1 98.75 106 VAL B N 1
ATOM 2418 C CA . VAL B 1 106 ? 18.656 -18.312 -2.525 1 98.75 106 VAL B CA 1
ATOM 2419 C C . VAL B 1 106 ? 18.656 -18.031 -1.025 1 98.75 106 VAL B C 1
ATOM 2421 O O . VAL B 1 106 ? 17.75 -18.438 -0.306 1 98.75 106 VAL B O 1
ATOM 2424 N N . SER B 1 107 ? 19.641 -17.344 -0.545 1 98.75 107 SER B N 1
ATOM 2425 C CA . SER B 1 107 ? 19.781 -17.094 0.885 1 98.75 107 SER B CA 1
ATOM 2426 C C . SER B 1 107 ? 18.578 -16.328 1.421 1 98.75 107 SER B C 1
ATOM 2428 O O . SER B 1 107 ? 18.016 -16.672 2.467 1 98.75 107 SER B O 1
ATOM 2430 N N . LYS B 1 108 ? 18.188 -15.312 0.76 1 98.88 108 LYS B N 1
ATOM 2431 C CA . LYS B 1 108 ? 17.062 -14.484 1.199 1 98.88 108 LYS B CA 1
ATOM 2432 C C . LYS B 1 108 ? 15.734 -15.219 1.03 1 98.88 108 LYS B C 1
ATOM 2434 O O . LYS B 1 108 ? 14.859 -15.133 1.893 1 98.88 108 LYS B O 1
ATOM 2439 N N . MET B 1 109 ? 15.594 -15.977 -0.089 1 98.88 109 MET B N 1
ATOM 2440 C CA . MET B 1 109 ? 14.383 -16.766 -0.309 1 98.88 109 MET B CA 1
ATOM 2441 C C . MET B 1 109 ? 14.211 -17.812 0.782 1 98.88 109 MET B C 1
ATOM 2443 O O . MET B 1 109 ? 13.102 -18.031 1.271 1 98.88 109 MET B O 1
ATOM 2447 N N . GLN B 1 110 ? 15.273 -18.422 1.135 1 98.75 110 GLN B N 1
ATOM 2448 C CA . GLN B 1 110 ? 15.195 -19.453 2.17 1 98.75 110 GLN B CA 1
ATOM 2449 C C . GLN B 1 110 ? 14.734 -18.859 3.498 1 98.75 110 GLN B C 1
ATOM 2451 O O . GLN B 1 110 ? 13.93 -19.469 4.211 1 98.75 110 GLN B O 1
ATOM 2456 N N . ARG B 1 111 ? 15.25 -17.703 3.834 1 98.69 111 ARG B N 1
ATOM 2457 C CA . ARG B 1 111 ? 14.828 -17.016 5.047 1 98.69 111 ARG B CA 1
ATOM 2458 C C . ARG B 1 111 ? 13.328 -16.734 5.027 1 98.69 111 ARG B C 1
ATOM 2460 O O . ARG B 1 111 ? 12.641 -16.969 6.023 1 98.69 111 ARG B O 1
ATOM 2467 N N . LEU B 1 112 ? 12.82 -16.281 3.93 1 98.94 112 LEU B N 1
ATOM 2468 C CA . LEU B 1 112 ? 11.398 -15.977 3.807 1 98.94 112 LEU B CA 1
ATOM 2469 C C . LEU B 1 112 ? 10.555 -17.25 3.844 1 98.94 112 LEU B C 1
ATOM 2471 O O . LEU B 1 112 ? 9.508 -17.281 4.492 1 98.94 112 LEU B O 1
ATOM 2475 N N . LEU B 1 113 ? 11.023 -18.281 3.154 1 98.88 113 LEU B N 1
ATOM 2476 C CA . LEU B 1 113 ? 10.281 -19.547 3.1 1 98.88 113 LEU B CA 1
ATOM 2477 C C . LEU B 1 113 ? 10.156 -20.156 4.488 1 98.88 113 LEU B C 1
ATOM 2479 O O . LEU B 1 113 ? 9.117 -20.734 4.824 1 98.88 113 LEU B O 1
ATOM 2483 N N . GLU B 1 114 ? 11.188 -20.047 5.254 1 98.69 114 GLU B N 1
ATOM 2484 C CA . GLU B 1 114 ? 11.141 -20.547 6.625 1 98.69 114 GLU B CA 1
ATOM 2485 C C . GLU B 1 114 ? 10.039 -19.859 7.43 1 98.69 114 GLU B C 1
ATOM 2487 O O . GLU B 1 114 ? 9.383 -20.5 8.25 1 98.69 114 GLU B O 1
ATOM 2492 N N . ALA B 1 115 ? 9.82 -18.625 7.172 1 98.69 115 ALA B N 1
ATOM 2493 C CA . ALA B 1 115 ? 8.805 -17.844 7.887 1 98.69 115 ALA B CA 1
ATOM 2494 C C . ALA B 1 115 ? 7.406 -18.156 7.375 1 98.69 115 ALA B C 1
ATOM 2496 O O . ALA B 1 115 ? 6.41 -17.766 7.984 1 98.69 115 ALA B O 1
ATOM 2497 N N . CYS B 1 116 ? 7.277 -18.875 6.285 1 98.75 116 CYS B N 1
ATOM 2498 C CA . CYS B 1 116 ? 5.996 -19.094 5.617 1 98.75 116 CYS B CA 1
ATOM 2499 C C . CYS B 1 116 ? 5.395 -20.438 6.008 1 98.75 116 CYS B C 1
ATOM 2501 O O . CYS B 1 116 ? 4.434 -20.891 5.395 1 98.75 116 CYS B O 1
ATOM 2503 N N . LYS B 1 117 ? 5.996 -21.125 7.02 1 97.56 117 LYS B N 1
ATOM 2504 C CA . LYS B 1 117 ? 5.441 -22.406 7.441 1 97.56 117 LYS B CA 1
ATOM 2505 C C . LYS B 1 117 ? 3.945 -22.281 7.719 1 97.56 117 LYS B C 1
ATOM 2507 O O . LYS B 1 117 ? 3.514 -21.406 8.461 1 97.56 117 LYS B O 1
ATOM 2512 N N . GLY B 1 118 ? 3.186 -23.141 7.07 1 97.31 118 GLY B N 1
ATOM 2513 C CA . GLY B 1 118 ? 1.742 -23.141 7.246 1 97.31 118 GLY B CA 1
ATOM 2514 C C . GLY B 1 118 ? 1.015 -22.328 6.188 1 97.31 118 GLY B C 1
ATOM 2515 O O . GLY B 1 118 ? -0.218 -22.312 6.141 1 97.31 118 GLY B O 1
ATOM 2516 N N . LEU B 1 119 ? 1.711 -21.625 5.324 1 98.69 119 LEU B N 1
ATOM 2517 C CA . LEU B 1 119 ? 1.157 -20.812 4.238 1 98.69 119 LEU B CA 1
ATOM 2518 C C . LEU B 1 119 ? 1.538 -21.391 2.881 1 98.69 119 LEU B C 1
ATOM 2520 O O . LEU B 1 119 ? 2.631 -21.938 2.719 1 98.69 119 LEU B O 1
ATOM 2524 N N . GLU B 1 120 ? 0.629 -21.266 1.937 1 98.75 120 GLU B N 1
ATOM 2525 C CA . GLU B 1 120 ? 1.028 -21.484 0.549 1 98.75 120 GLU B CA 1
ATOM 2526 C C . GLU B 1 120 ? 1.92 -20.359 0.048 1 98.75 120 GLU B C 1
ATOM 2528 O O . GLU B 1 120 ? 1.694 -19.188 0.377 1 98.75 120 GLU B O 1
ATOM 2533 N N . VAL B 1 121 ? 2.932 -20.734 -0.722 1 98.94 121 VAL B N 1
ATOM 2534 C CA . VAL B 1 121 ? 3.824 -19.703 -1.258 1 98.94 121 VAL B CA 1
ATOM 2535 C C . VAL B 1 121 ? 3.744 -19.703 -2.781 1 98.94 121 VAL B C 1
ATOM 2537 O O . VAL B 1 121 ? 3.832 -20.75 -3.422 1 98.94 121 VAL B O 1
ATOM 2540 N N . VAL B 1 122 ? 3.541 -18.547 -3.334 1 98.94 122 VAL B N 1
ATOM 2541 C CA . VAL B 1 122 ? 3.561 -18.328 -4.773 1 98.94 122 VAL B CA 1
ATOM 2542 C C . VAL B 1 122 ? 4.773 -17.469 -5.148 1 98.94 122 VAL B C 1
ATOM 2544 O O . VAL B 1 122 ? 5.008 -16.422 -4.555 1 98.94 122 VAL B O 1
ATOM 2547 N N . PHE B 1 123 ? 5.602 -18 -6.035 1 98.94 123 PHE B N 1
ATOM 2548 C CA . PHE B 1 123 ? 6.637 -17.172 -6.652 1 98.94 123 PHE B CA 1
ATOM 2549 C C . PHE B 1 123 ? 6.066 -16.359 -7.801 1 98.94 123 PHE B C 1
ATOM 2551 O O . PHE B 1 123 ? 5.633 -16.922 -8.812 1 98.94 123 PHE B O 1
ATOM 2558 N N . HIS B 1 124 ? 6.07 -15 -7.609 1 98.75 124 HIS B N 1
ATOM 2559 C CA . HIS B 1 124 ? 5.316 -14.164 -8.539 1 98.75 124 HIS B CA 1
ATOM 2560 C C . HIS B 1 124 ? 6.125 -13.867 -9.797 1 98.75 124 HIS B C 1
ATOM 2562 O O . HIS B 1 124 ? 7.062 -14.602 -10.125 1 98.75 124 HIS B O 1
ATOM 2568 N N . MET B 1 125 ? 5.77 -12.891 -10.539 1 98.06 125 MET B N 1
ATOM 2569 C CA . MET B 1 125 ? 6.207 -12.648 -11.906 1 98.06 125 MET B CA 1
ATOM 2570 C C . MET B 1 125 ? 7.68 -12.258 -11.953 1 98.06 125 MET B C 1
ATOM 2572 O O . MET B 1 12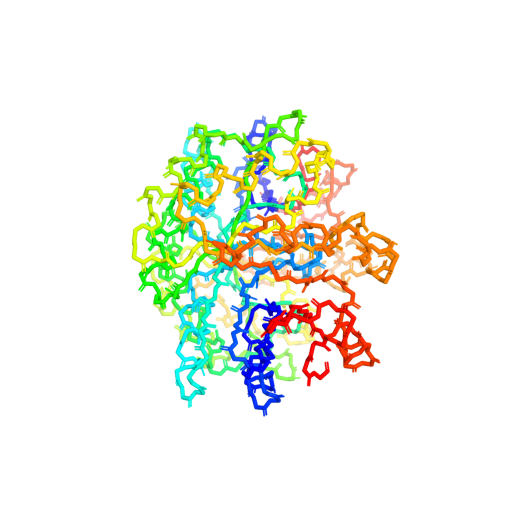5 ? 8.258 -12.117 -13.031 1 98.06 125 MET B O 1
ATOM 2576 N N . ALA B 1 126 ? 8.305 -12.117 -10.703 1 98.5 126 ALA B N 1
ATOM 2577 C CA . ALA B 1 126 ? 9.758 -12.023 -10.711 1 98.5 126 ALA B CA 1
ATOM 2578 C C . ALA B 1 126 ? 10.375 -13.156 -11.539 1 98.5 126 ALA B C 1
ATOM 2580 O O . ALA B 1 126 ? 11.469 -13 -12.094 1 98.5 126 ALA B O 1
ATOM 2581 N N . PHE B 1 127 ? 9.68 -14.266 -11.656 1 98.88 127 PHE B N 1
ATOM 2582 C CA . PHE B 1 127 ? 10.117 -15.422 -12.43 1 98.88 127 PHE B CA 1
ATOM 2583 C C . PHE B 1 127 ? 10.406 -15.031 -13.875 1 98.88 127 PHE B C 1
ATOM 2585 O O . PHE B 1 127 ? 11.336 -15.555 -14.492 1 98.88 127 PHE B O 1
ATOM 2592 N N . ASP B 1 128 ? 9.664 -14.109 -14.438 1 98.62 128 ASP B N 1
ATOM 2593 C CA . ASP B 1 128 ? 9.781 -13.688 -15.828 1 98.62 128 ASP B CA 1
ATOM 2594 C C . ASP B 1 128 ? 11.07 -12.898 -16.062 1 98.62 128 ASP B C 1
ATOM 2596 O O . ASP B 1 128 ? 11.484 -12.695 -17.203 1 98.62 128 ASP B O 1
ATOM 2600 N N . SER B 1 129 ? 11.648 -12.445 -14.969 1 98.25 129 SER B N 1
ATOM 2601 C CA . SER B 1 129 ? 12.898 -11.703 -15.078 1 98.25 129 SER B CA 1
ATOM 2602 C C . SER B 1 129 ? 14.102 -12.648 -15.148 1 98.25 129 SER B C 1
ATOM 2604 O O . SER B 1 129 ? 15.203 -12.227 -15.5 1 98.25 129 SER B O 1
ATOM 2606 N N . ILE B 1 130 ? 13.922 -13.883 -14.781 1 98.69 130 ILE B N 1
ATOM 2607 C CA . ILE B 1 130 ? 14.977 -14.883 -14.859 1 98.69 130 ILE B CA 1
ATOM 2608 C C . ILE B 1 130 ? 15.219 -15.266 -16.312 1 98.69 130 ILE B C 1
ATOM 2610 O O . ILE B 1 130 ? 14.273 -15.594 -17.047 1 98.69 130 ILE B O 1
ATOM 2614 N N . PRO B 1 131 ? 16.453 -15.188 -16.766 1 98.06 131 PRO B N 1
ATOM 2615 C CA . PRO B 1 131 ? 16.719 -15.617 -18.141 1 98.06 131 PRO B CA 1
ATOM 2616 C C . PRO B 1 131 ? 16.188 -17.016 -18.438 1 98.06 131 PRO B C 1
ATOM 2618 O O . PRO B 1 131 ? 16.281 -17.906 -17.594 1 98.06 131 PRO B O 1
ATOM 2621 N N . ALA B 1 132 ? 15.633 -17.125 -19.625 1 97.25 132 ALA B N 1
ATOM 2622 C CA . ALA B 1 132 ? 14.93 -18.359 -20.016 1 97.25 132 ALA B CA 1
ATOM 2623 C C . ALA B 1 132 ? 15.812 -19.578 -19.781 1 97.25 132 ALA B C 1
ATOM 2625 O O . ALA B 1 132 ? 15.336 -20.609 -19.312 1 97.25 132 ALA B O 1
ATOM 2626 N N . GLU B 1 133 ? 17.109 -19.484 -20.094 1 96.94 133 GLU B N 1
ATOM 2627 C CA . GLU B 1 133 ? 18.031 -20.625 -20.031 1 96.94 133 GLU B CA 1
ATOM 2628 C C . GLU B 1 133 ? 18.219 -21.094 -18.594 1 96.94 133 GLU B C 1
ATOM 2630 O O . GLU B 1 133 ? 18.672 -22.203 -18.344 1 96.94 133 GLU B O 1
ATOM 2635 N N . TYR B 1 134 ? 17.891 -20.266 -17.594 1 98.38 134 TYR B N 1
ATOM 2636 C CA . TYR B 1 134 ? 18.062 -20.625 -16.188 1 98.38 134 TYR B CA 1
ATOM 2637 C C . TYR B 1 134 ? 16.734 -20.969 -15.539 1 98.38 134 TYR B C 1
ATOM 2639 O O . TYR B 1 134 ? 16.703 -21.453 -14.398 1 98.38 134 TYR B O 1
ATOM 2647 N N . GLN B 1 135 ? 15.578 -20.797 -16.156 1 98.81 135 GLN B N 1
ATOM 2648 C CA . GLN B 1 135 ? 14.258 -20.891 -15.539 1 98.81 135 GLN B CA 1
ATOM 2649 C C . GLN B 1 135 ? 13.938 -22.312 -15.125 1 98.81 135 GLN B C 1
ATOM 2651 O O . GLN B 1 135 ? 13.312 -22.547 -14.086 1 98.81 135 GLN B O 1
ATOM 2656 N N . PHE B 1 136 ? 14.398 -23.297 -15.914 1 98.81 136 PHE B N 1
ATOM 2657 C CA . PHE B 1 136 ? 14.141 -24.672 -15.539 1 98.81 136 PHE B CA 1
ATOM 2658 C C . PHE B 1 136 ? 14.828 -25.016 -14.227 1 98.81 136 PHE B C 1
ATOM 2660 O O . PHE B 1 136 ? 14.203 -25.547 -13.312 1 98.81 136 PHE B O 1
ATOM 2667 N N . GLY B 1 137 ? 16.109 -24.703 -14.195 1 98.81 137 GLY B N 1
ATOM 2668 C CA . GLY B 1 137 ? 16.859 -24.969 -12.969 1 98.81 137 GLY B CA 1
ATOM 2669 C C . GLY B 1 137 ? 16.297 -24.234 -11.766 1 98.81 137 GLY B C 1
ATOM 2670 O O . GLY B 1 137 ? 16.234 -24.781 -10.672 1 98.81 137 GLY B O 1
ATOM 2671 N N . GLN B 1 138 ? 15.945 -23.047 -11.906 1 98.69 138 GLN B N 1
ATOM 2672 C CA . GLN B 1 138 ? 15.398 -22.25 -10.82 1 98.69 138 GLN B CA 1
ATOM 2673 C C . GLN B 1 138 ? 14.016 -22.75 -10.406 1 98.69 138 GLN B C 1
ATOM 2675 O O . GLN B 1 138 ? 13.664 -22.703 -9.227 1 98.69 138 GLN B O 1
ATOM 2680 N N . MET B 1 139 ? 13.211 -23.219 -11.383 1 98.88 139 MET B N 1
ATOM 2681 C CA . MET B 1 139 ? 11.953 -23.875 -11.062 1 98.88 139 MET B CA 1
ATOM 2682 C C . MET B 1 139 ? 12.195 -25.109 -10.18 1 98.88 139 MET B C 1
ATOM 2684 O O . MET B 1 139 ? 11.484 -25.312 -9.195 1 98.88 139 MET B O 1
ATOM 2688 N N . ASP B 1 140 ? 13.195 -25.891 -10.516 1 98.94 140 ASP B N 1
ATOM 2689 C CA . ASP B 1 140 ? 13.531 -27.062 -9.719 1 98.94 140 ASP B CA 1
ATOM 2690 C C . ASP B 1 140 ? 13.859 -26.672 -8.273 1 98.94 140 ASP B C 1
ATOM 2692 O O . ASP B 1 140 ? 13.445 -27.359 -7.336 1 98.94 140 ASP B O 1
ATOM 2696 N N . TRP B 1 141 ? 14.586 -25.594 -8.109 1 98.88 141 TRP B N 1
ATOM 2697 C CA . TRP B 1 141 ? 14.898 -25.125 -6.766 1 98.88 141 TRP B CA 1
ATOM 2698 C C . TRP B 1 141 ? 13.633 -24.75 -6.008 1 98.88 141 TRP B C 1
ATOM 2700 O O . TRP B 1 141 ? 13.477 -25.078 -4.832 1 98.88 141 TRP B O 1
ATOM 2710 N N . LEU B 1 142 ? 12.727 -24 -6.668 1 98.94 142 LEU B N 1
ATOM 2711 C CA . LEU B 1 142 ? 11.461 -23.609 -6.051 1 98.94 142 LEU B CA 1
ATOM 2712 C C . LEU B 1 142 ? 10.672 -24.828 -5.605 1 98.94 142 LEU B C 1
ATOM 2714 O O . LEU B 1 142 ? 10.125 -24.859 -4.504 1 98.94 142 LEU B O 1
ATOM 2718 N N . ILE B 1 143 ? 10.625 -25.859 -6.496 1 98.88 143 ILE B N 1
ATOM 2719 C CA . ILE B 1 143 ? 9.938 -27.125 -6.203 1 98.88 143 ILE B CA 1
ATOM 2720 C C . ILE B 1 143 ? 10.555 -27.766 -4.965 1 98.88 143 ILE B C 1
ATOM 2722 O O . ILE B 1 143 ? 9.844 -28.125 -4.023 1 98.88 143 ILE B O 1
ATOM 2726 N N . GLU B 1 144 ? 11.828 -27.797 -4.926 1 98.69 144 GLU B N 1
ATOM 2727 C CA . GLU B 1 144 ? 12.555 -28.453 -3.842 1 98.69 144 GLU B CA 1
ATOM 2728 C C . GLU B 1 144 ? 12.359 -27.719 -2.52 1 98.69 144 GLU B C 1
ATOM 2730 O O . GLU B 1 144 ? 12.477 -28.312 -1.446 1 98.69 144 GLU B O 1
ATOM 2735 N N . ASN B 1 145 ? 12.062 -26.5 -2.631 1 98.62 145 ASN B N 1
ATOM 2736 C CA . ASN B 1 145 ? 11.953 -25.672 -1.427 1 98.62 145 ASN B CA 1
ATOM 2737 C C . ASN B 1 145 ? 10.5 -25.391 -1.071 1 98.62 145 ASN B C 1
ATOM 2739 O O . ASN B 1 145 ? 10.211 -24.484 -0.295 1 98.62 145 ASN B O 1
ATOM 2743 N N . GLY B 1 146 ? 9.602 -26.031 -1.651 1 98.31 146 GLY B N 1
ATOM 2744 C CA . GLY B 1 146 ? 8.234 -26.109 -1.161 1 98.31 146 GLY B CA 1
ATOM 2745 C C . GLY B 1 146 ? 7.344 -25 -1.711 1 98.31 146 GLY B C 1
ATOM 2746 O O . GLY B 1 146 ? 6.254 -24.766 -1.187 1 98.31 146 GLY B O 1
ATOM 2747 N N . VAL B 1 147 ? 7.77 -24.281 -2.729 1 98.81 147 VAL B N 1
ATOM 2748 C CA . VAL B 1 147 ? 6.914 -23.297 -3.375 1 98.81 147 VAL B CA 1
ATOM 2749 C C . VAL B 1 147 ? 5.793 -23.984 -4.133 1 98.81 147 VAL B C 1
ATOM 2751 O O . VAL B 1 147 ? 6.027 -24.984 -4.828 1 98.81 147 VAL B O 1
ATOM 2754 N N . GLN B 1 148 ? 4.582 -23.484 -4.023 1 98.75 148 GLN B N 1
ATOM 2755 C CA . GLN B 1 148 ? 3.414 -24.203 -4.527 1 98.75 148 GLN B CA 1
ATOM 2756 C C . GLN B 1 148 ? 3.096 -23.781 -5.961 1 98.75 148 GLN B C 1
ATOM 2758 O O . GLN B 1 148 ? 2.555 -24.578 -6.738 1 98.75 148 GLN B O 1
ATOM 2763 N N . ARG B 1 149 ? 3.441 -22.531 -6.301 1 98.81 149 ARG B N 1
ATOM 2764 C CA . ARG B 1 149 ? 2.971 -22 -7.578 1 98.81 149 ARG B CA 1
ATOM 2765 C C . ARG B 1 149 ? 3.918 -20.938 -8.109 1 98.81 149 ARG B C 1
ATOM 2767 O O . ARG B 1 149 ? 4.477 -20.156 -7.336 1 98.81 149 ARG B O 1
ATOM 2774 N N . ILE B 1 150 ? 4.027 -20.953 -9.375 1 98.94 150 ILE B N 1
ATOM 2775 C CA . ILE B 1 150 ? 4.715 -19.875 -10.086 1 98.94 150 ILE B CA 1
ATOM 2776 C C . ILE B 1 150 ? 3.705 -19.062 -10.898 1 98.94 150 ILE B C 1
ATOM 2778 O O . ILE B 1 150 ? 2.994 -19.625 -11.742 1 98.94 150 ILE B O 1
ATOM 2782 N N . LEU B 1 151 ? 3.557 -17.828 -10.609 1 98.88 151 LEU B N 1
ATOM 2783 C CA . LEU B 1 151 ? 2.836 -16.891 -11.469 1 98.88 151 LEU B CA 1
ATOM 2784 C C . LEU B 1 151 ? 3.746 -16.344 -12.562 1 98.88 151 LEU B C 1
ATOM 2786 O O . LEU B 1 151 ? 4.789 -15.75 -12.266 1 98.88 151 LEU B O 1
ATOM 2790 N N . THR B 1 152 ? 3.387 -16.531 -13.836 1 98.81 152 THR B N 1
ATOM 2791 C CA . THR B 1 152 ? 4.293 -16.141 -14.906 1 98.81 152 THR B CA 1
ATOM 2792 C C . THR B 1 152 ? 3.514 -15.711 -16.141 1 98.81 152 THR B C 1
ATOM 2794 O O . THR B 1 152 ? 2.422 -16.219 -16.406 1 98.81 152 THR B O 1
ATOM 2797 N N . HIS B 1 153 ? 4.066 -14.781 -16.766 1 98.38 153 HIS B N 1
ATOM 2798 C CA . HIS B 1 153 ? 3.59 -14.328 -18.078 1 98.38 153 HIS B CA 1
ATOM 2799 C C . HIS B 1 153 ? 4.258 -15.102 -19.203 1 98.38 153 HIS B C 1
ATOM 2801 O O . HIS B 1 153 ? 3.773 -15.094 -20.344 1 98.38 153 HIS B O 1
ATOM 2807 N N . GLY B 1 154 ? 5.355 -15.812 -18.875 1 98.31 154 GLY B N 1
ATOM 2808 C CA . GLY B 1 154 ? 6.094 -16.594 -19.859 1 98.31 154 GLY B CA 1
ATOM 2809 C C . GLY B 1 154 ? 7.059 -15.766 -20.688 1 98.31 154 GLY B C 1
ATOM 2810 O O . GLY B 1 154 ? 7.707 -16.281 -21.594 1 98.31 154 GLY B O 1
ATOM 2811 N N . GLY B 1 155 ? 7.117 -14.461 -20.422 1 96.88 155 GLY B N 1
ATOM 2812 C CA . GLY B 1 155 ? 7.941 -13.516 -21.156 1 96.88 155 GLY B CA 1
ATOM 2813 C C . GLY B 1 155 ? 7.77 -12.086 -20.672 1 96.88 155 GLY B C 1
ATOM 2814 O O . GLY B 1 155 ? 7.258 -11.852 -19.578 1 96.88 155 GLY B O 1
ATOM 2815 N N . PRO B 1 156 ? 8.281 -11.125 -21.5 1 95.25 156 PRO B N 1
ATOM 2816 C CA . PRO B 1 156 ? 8.141 -9.719 -21.125 1 95.25 156 PRO B CA 1
ATOM 2817 C C . PRO B 1 156 ? 6.68 -9.289 -20.969 1 95.25 156 PRO B C 1
ATOM 2819 O O . PRO B 1 156 ? 5.848 -9.625 -21.812 1 95.25 156 PRO B O 1
ATOM 2822 N N . ALA B 1 157 ? 6.434 -8.523 -19.953 1 92.62 157 ALA B N 1
ATOM 2823 C CA . ALA B 1 157 ? 5.07 -8.141 -19.578 1 92.62 157 ALA B CA 1
ATOM 2824 C C . ALA B 1 157 ? 4.434 -7.262 -20.656 1 92.62 157 ALA B C 1
ATOM 2826 O O . ALA B 1 157 ? 3.209 -7.184 -20.75 1 92.62 157 ALA B O 1
ATOM 2827 N N . ASN B 1 158 ? 5.203 -6.598 -21.391 1 94.19 158 ASN B N 1
ATOM 2828 C CA . ASN B 1 158 ? 4.684 -5.652 -22.375 1 94.19 158 ASN B CA 1
ATOM 2829 C C . ASN B 1 158 ? 4.309 -6.348 -23.688 1 94.19 158 ASN B C 1
ATOM 2831 O O . ASN B 1 158 ? 3.859 -5.703 -24.625 1 94.19 158 ASN B O 1
ATOM 2835 N N . GLU B 1 159 ? 4.488 -7.617 -23.812 1 96.69 159 GLU B N 1
ATOM 2836 C CA . GLU B 1 159 ? 4.09 -8.422 -24.969 1 96.69 159 GLU B CA 1
ATOM 2837 C C . GLU B 1 159 ? 2.848 -9.25 -24.656 1 96.69 159 GLU B C 1
ATOM 2839 O O . GLU B 1 159 ? 2.633 -9.656 -23.516 1 96.69 159 GLU B O 1
ATOM 2844 N N . PRO B 1 160 ? 2.082 -9.469 -25.719 1 96.56 160 PRO B N 1
ATOM 2845 C CA . PRO B 1 160 ? 0.909 -10.312 -25.484 1 96.56 160 PRO B CA 1
ATOM 2846 C C . PRO B 1 160 ? 1.281 -11.727 -25.062 1 96.56 160 PRO B C 1
ATOM 2848 O O . PRO B 1 160 ? 2.26 -12.289 -25.547 1 96.56 160 PRO B O 1
ATOM 2851 N N . ILE B 1 161 ? 0.492 -12.266 -24.141 1 97.75 161 ILE B N 1
ATOM 2852 C CA . ILE B 1 161 ? 0.813 -13.57 -23.562 1 97.75 161 ILE B CA 1
ATOM 2853 C C . ILE B 1 161 ? 0.771 -14.641 -24.656 1 97.75 161 ILE B C 1
ATOM 2855 O O . ILE B 1 161 ? 1.501 -15.633 -24.594 1 97.75 161 ILE B O 1
ATOM 2859 N N . GLU B 1 162 ? -0.027 -14.445 -25.703 1 96.88 162 GLU B N 1
ATOM 2860 C CA . GLU B 1 162 ? -0.164 -15.398 -26.797 1 96.88 162 GLU B CA 1
ATOM 2861 C C . GLU B 1 162 ? 1.169 -15.625 -27.5 1 96.88 162 GLU B C 1
ATOM 2863 O O . GLU B 1 162 ? 1.407 -16.688 -28.062 1 96.88 162 GLU B O 1
ATOM 2868 N N . GLU B 1 163 ? 2.006 -14.633 -27.438 1 97.44 163 GLU B N 1
ATOM 2869 C CA . GLU B 1 163 ? 3.316 -14.734 -28.062 1 97.44 163 GLU B CA 1
ATOM 2870 C C . GLU B 1 163 ? 4.242 -15.648 -27.281 1 97.44 163 GLU B C 1
ATOM 2872 O O . GLU B 1 163 ? 5.32 -16.016 -27.75 1 97.44 163 GLU B O 1
ATOM 2877 N N . HIS B 1 164 ? 3.811 -16.078 -26.094 1 98 164 HIS B N 1
ATOM 2878 C CA . HIS B 1 164 ? 4.695 -16.812 -25.203 1 98 164 HIS B CA 1
ATOM 2879 C C . HIS B 1 164 ? 4.141 -18.203 -24.906 1 98 164 HIS B C 1
ATOM 2881 O O . HIS B 1 164 ? 4.617 -18.875 -23.984 1 98 164 HIS B O 1
ATOM 2887 N N . PHE B 1 165 ? 3.17 -18.703 -25.688 1 98.12 165 PHE B N 1
ATOM 2888 C CA . PHE B 1 165 ? 2.527 -20 -25.453 1 98.12 165 PHE B CA 1
ATOM 2889 C C . PHE B 1 165 ? 3.537 -21.141 -25.562 1 98.12 165 PHE B C 1
ATOM 2891 O O . PHE B 1 165 ? 3.52 -22.062 -24.75 1 98.12 165 PHE B O 1
ATOM 2898 N N . ALA B 1 166 ? 4.387 -21.031 -26.547 1 98.12 166 ALA B N 1
ATOM 2899 C CA . ALA B 1 166 ? 5.367 -22.094 -26.734 1 98.12 166 ALA B CA 1
ATOM 2900 C C . ALA B 1 166 ? 6.242 -22.266 -25.484 1 98.12 166 ALA B C 1
ATOM 2902 O O . ALA B 1 166 ? 6.449 -23.391 -25.016 1 98.12 166 ALA B O 1
ATOM 2903 N N . TRP B 1 167 ? 6.723 -21.172 -24.984 1 98.56 167 TRP B N 1
ATOM 2904 C CA . TRP B 1 167 ? 7.582 -21.234 -23.797 1 98.56 167 TRP B CA 1
ATOM 2905 C C . TRP B 1 167 ? 6.785 -21.656 -22.562 1 98.56 167 TRP B C 1
ATOM 2907 O O . TRP B 1 167 ? 7.27 -22.438 -21.75 1 98.56 167 TRP B O 1
ATOM 2917 N N . LEU B 1 168 ? 5.59 -21.141 -22.406 1 98.75 168 LEU B N 1
ATOM 2918 C CA . LEU B 1 168 ? 4.727 -21.547 -21.297 1 98.75 168 LEU B CA 1
ATOM 2919 C C . LEU B 1 168 ? 4.48 -23.047 -21.328 1 98.75 168 LEU B C 1
ATOM 2921 O O . LEU B 1 168 ? 4.477 -23.703 -20.281 1 98.75 168 LEU B O 1
ATOM 2925 N N . ASP B 1 169 ? 4.312 -23.562 -22.531 1 98.5 169 ASP B N 1
ATOM 2926 C CA . ASP B 1 169 ? 4.137 -25.016 -22.672 1 98.5 169 ASP B CA 1
ATOM 2927 C C . ASP B 1 169 ? 5.363 -25.766 -22.172 1 98.5 169 ASP B C 1
ATOM 2929 O O . ASP B 1 169 ? 5.23 -26.781 -21.484 1 98.5 169 ASP B O 1
ATOM 2933 N N . GLU B 1 170 ? 6.531 -25.234 -22.469 1 98.69 170 GLU B N 1
ATOM 2934 C CA . GLU B 1 170 ? 7.77 -25.859 -22.016 1 98.69 170 GLU B CA 1
ATOM 2935 C C . GLU B 1 170 ? 7.867 -25.812 -20.484 1 98.69 170 GLU B C 1
ATOM 2937 O O . GLU B 1 170 ? 8.297 -26.797 -19.859 1 98.69 170 GLU B O 1
ATOM 2942 N N . LEU B 1 171 ? 7.512 -24.688 -19.922 1 98.81 171 LEU B N 1
ATOM 2943 C CA . LEU B 1 171 ? 7.531 -24.547 -18.469 1 98.81 171 LEU B CA 1
ATOM 2944 C C . LEU B 1 171 ? 6.57 -25.531 -17.812 1 98.81 171 LEU B C 1
ATOM 2946 O O . LEU B 1 171 ? 6.91 -26.172 -16.812 1 98.81 171 LEU B O 1
ATOM 2950 N N . ILE B 1 172 ? 5.371 -25.656 -18.328 1 98.69 172 ILE B N 1
ATOM 2951 C CA . ILE B 1 172 ? 4.348 -26.562 -17.797 1 98.69 172 ILE B CA 1
ATOM 2952 C C . ILE B 1 172 ? 4.836 -28 -17.875 1 98.69 172 ILE B C 1
ATOM 2954 O O . ILE B 1 172 ? 4.699 -28.766 -16.922 1 98.69 172 ILE B O 1
ATOM 2958 N N . GLU B 1 173 ? 5.391 -28.328 -19.031 1 98.56 173 GLU B N 1
ATOM 2959 C CA . GLU B 1 173 ? 5.922 -29.688 -19.219 1 98.56 173 GLU B CA 1
ATOM 2960 C C . GLU B 1 173 ? 7.035 -29.984 -18.219 1 98.56 173 GLU B C 1
ATOM 2962 O O . GLU B 1 173 ? 7.062 -31.047 -17.609 1 98.56 173 GLU B O 1
ATOM 2967 N N . HIS B 1 174 ? 7.922 -29.016 -18.031 1 98.75 174 HIS B N 1
ATOM 2968 C CA . HIS B 1 174 ? 9.031 -29.203 -17.094 1 98.75 174 HIS B CA 1
ATOM 2969 C C . HIS B 1 174 ? 8.531 -29.344 -15.664 1 98.75 174 HIS B C 1
ATOM 2971 O O . HIS B 1 174 ? 9.07 -30.125 -14.883 1 98.75 174 HIS B O 1
ATOM 2977 N N . ALA B 1 175 ? 7.566 -28.547 -15.281 1 98.62 175 ALA B N 1
ATOM 2978 C CA . ALA B 1 175 ? 6.992 -28.594 -13.938 1 98.62 175 ALA B CA 1
ATOM 2979 C C . ALA B 1 175 ? 6.496 -30 -13.602 1 98.62 175 ALA B C 1
ATOM 2981 O O . ALA B 1 175 ? 6.648 -30.469 -12.477 1 98.62 175 ALA B O 1
ATOM 2982 N N . ALA B 1 176 ? 5.828 -30.641 -14.609 1 98.06 176 ALA B N 1
ATOM 2983 C CA . ALA B 1 176 ? 5.383 -32.031 -14.484 1 98.06 176 ALA B CA 1
ATOM 2984 C C . ALA B 1 176 ? 4.52 -32.219 -13.242 1 98.06 176 ALA B C 1
ATOM 2986 O O . ALA B 1 176 ? 4.738 -33.156 -12.461 1 98.06 176 ALA B O 1
ATOM 2987 N N . ASP B 1 177 ? 3.729 -31.234 -12.93 1 97.12 177 ASP B N 1
ATOM 2988 C CA . ASP B 1 177 ? 2.738 -31.25 -11.859 1 97.12 177 ASP B CA 1
ATOM 2989 C C . ASP B 1 177 ? 3.41 -31.219 -10.492 1 97.12 177 ASP B C 1
ATOM 2991 O O . ASP B 1 177 ? 2.773 -31.516 -9.477 1 97.12 177 ASP B O 1
ATOM 2995 N N . ARG B 1 178 ? 4.691 -30.922 -10.414 1 98.44 178 ARG B N 1
ATOM 2996 C CA . ARG B 1 178 ? 5.391 -30.812 -9.133 1 98.44 178 ARG B CA 1
ATOM 2997 C C . ARG B 1 178 ? 5.195 -29.422 -8.523 1 98.44 178 ARG B C 1
ATOM 2999 O O . ARG B 1 178 ? 5.402 -29.234 -7.328 1 98.44 178 ARG B O 1
ATOM 3006 N N . ILE B 1 179 ? 4.875 -28.5 -9.375 1 98.56 179 ILE B N 1
ATOM 3007 C CA . ILE B 1 179 ? 4.559 -27.109 -9.023 1 98.56 179 ILE B CA 1
ATOM 3008 C C . ILE B 1 179 ? 3.51 -26.562 -9.992 1 98.56 179 ILE B C 1
ATOM 3010 O O . ILE B 1 179 ? 3.518 -26.891 -11.18 1 98.56 179 ILE B O 1
ATOM 3014 N N . ASP B 1 180 ? 2.57 -25.75 -9.508 1 98.5 180 ASP B N 1
ATOM 3015 C CA . ASP B 1 180 ? 1.56 -25.172 -10.383 1 98.5 180 ASP B CA 1
ATOM 3016 C C . ASP B 1 180 ? 2.143 -24.016 -11.203 1 98.5 180 ASP B C 1
ATOM 3018 O O . ASP B 1 180 ? 2.822 -23.141 -10.656 1 98.5 180 ASP B O 1
ATOM 3022 N N . ILE B 1 181 ? 1.924 -24.062 -12.477 1 98.75 181 ILE B N 1
ATOM 3023 C CA . ILE B 1 181 ? 2.215 -22.922 -13.344 1 98.75 181 ILE B CA 1
ATOM 3024 C C . ILE B 1 181 ? 0.93 -22.156 -13.625 1 98.75 181 ILE B C 1
ATOM 3026 O O . ILE B 1 181 ? -0.005 -22.688 -14.227 1 98.75 181 ILE B O 1
ATOM 3030 N N . MET B 1 182 ? 0.923 -20.938 -13.195 1 98.81 182 MET B N 1
ATOM 3031 C CA . MET B 1 182 ? -0.266 -20.109 -13.352 1 98.81 182 MET B CA 1
ATOM 3032 C C . MET B 1 182 ? 0.011 -18.938 -14.281 1 98.81 182 MET B C 1
ATOM 3034 O O . MET B 1 182 ? 0.721 -18 -13.906 1 98.81 182 MET B O 1
ATOM 3038 N N . PRO B 1 183 ? -0.557 -18.984 -15.516 1 98.75 183 PRO B N 1
ATOM 3039 C CA . PRO B 1 183 ? -0.394 -17.844 -16.438 1 98.75 183 PRO B CA 1
ATOM 3040 C C . PRO B 1 183 ? -1.092 -16.578 -15.93 1 98.75 183 PRO B C 1
ATOM 3042 O O . PRO B 1 183 ? -2.199 -16.656 -15.391 1 98.75 183 PRO B O 1
ATOM 3045 N N . GLY B 1 184 ? -0.416 -15.516 -16.016 1 98.38 184 GLY B N 1
ATOM 3046 C CA . GLY B 1 184 ? -0.944 -14.195 -15.703 1 98.38 184 GLY B CA 1
ATOM 3047 C C . GLY B 1 184 ? -0.409 -13.109 -16.625 1 98.38 184 GLY B C 1
ATOM 3048 O O . GLY B 1 184 ? 0.508 -13.352 -17.406 1 98.38 184 GLY B O 1
ATOM 3049 N N . GLY B 1 185 ? -1.032 -11.93 -16.5 1 96.88 185 GLY B N 1
ATOM 3050 C CA . GLY B 1 185 ? -0.634 -10.797 -17.312 1 96.88 185 GLY B CA 1
ATOM 3051 C C . GLY B 1 185 ? -1.459 -10.648 -18.578 1 96.88 185 GLY B C 1
ATOM 3052 O O . GLY B 1 185 ? -1.271 -11.398 -19.531 1 96.88 185 GLY B O 1
ATOM 3053 N N . GLY B 1 186 ? -2.26 -9.711 -18.609 1 95.81 186 GLY B N 1
ATOM 3054 C CA . GLY B 1 186 ? -3.025 -9.406 -19.797 1 95.81 186 GLY B CA 1
ATOM 3055 C C . GLY B 1 186 ? -4.152 -10.383 -20.047 1 95.81 186 GLY B C 1
ATOM 3056 O O . GLY B 1 186 ? -4.715 -10.422 -21.156 1 95.81 186 GLY B O 1
ATOM 3057 N N . ILE B 1 187 ? -4.473 -11.203 -19.141 1 97.88 187 ILE B N 1
ATOM 3058 C CA . ILE B 1 187 ? -5.555 -12.172 -19.297 1 97.88 187 ILE B CA 1
ATOM 3059 C C . ILE B 1 187 ? -6.871 -11.555 -18.828 1 97.88 187 ILE B C 1
ATOM 3061 O O . ILE B 1 187 ? -6.922 -10.922 -17.766 1 97.88 187 ILE B O 1
ATOM 3065 N N . HIS B 1 188 ? -7.836 -11.664 -19.641 1 97.38 188 HIS B N 1
ATOM 3066 C CA . HIS B 1 188 ? -9.156 -11.086 -19.391 1 97.38 188 HIS B CA 1
ATOM 3067 C C . HIS B 1 188 ? -10.258 -11.984 -19.938 1 97.38 188 HIS B C 1
ATOM 3069 O O . HIS B 1 188 ? -9.984 -13.023 -20.531 1 97.38 188 HIS B O 1
ATOM 3075 N N . LEU B 1 189 ? -11.477 -11.594 -19.719 1 97.12 189 LEU B N 1
ATOM 3076 C CA . LEU B 1 189 ? -12.641 -12.391 -20.094 1 97.12 189 LEU B CA 1
ATOM 3077 C C . LEU B 1 189 ? -12.594 -12.719 -21.594 1 97.12 189 LEU B C 1
ATOM 3079 O O . LEU B 1 189 ? -12.977 -13.82 -22 1 97.12 189 LEU B O 1
ATOM 3083 N N . GLY B 1 190 ? -12.102 -11.883 -22.328 1 96.69 190 GLY B N 1
ATOM 3084 C CA . GLY B 1 190 ? -12.148 -12.008 -23.766 1 96.69 190 GLY B CA 1
ATOM 3085 C C . GLY B 1 190 ? -11.148 -13.008 -24.312 1 96.69 190 GLY B C 1
ATOM 3086 O O . GLY B 1 190 ? -11.328 -13.539 -25.422 1 96.69 190 GLY B O 1
ATOM 3087 N N . ASN B 1 191 ? -10.109 -13.281 -23.578 1 97.12 191 ASN B N 1
ATOM 3088 C CA . ASN B 1 191 ? -9.078 -14.133 -24.172 1 97.12 191 ASN B CA 1
ATOM 3089 C C . ASN B 1 191 ? -8.812 -15.359 -23.297 1 97.12 191 ASN B C 1
ATOM 3091 O O . ASN B 1 191 ? -8.062 -16.25 -23.688 1 97.12 191 ASN B O 1
ATOM 3095 N N . ARG B 1 192 ? -9.414 -15.453 -22.094 1 97.19 192 ARG B N 1
ATOM 3096 C CA . ARG B 1 192 ? -9.008 -16.484 -21.141 1 97.19 192 ARG B CA 1
ATOM 3097 C C . ARG B 1 192 ? -9.359 -17.875 -21.656 1 97.19 192 ARG B C 1
ATOM 3099 O O . ARG B 1 192 ? -8.633 -18.844 -21.391 1 97.19 192 ARG B O 1
ATOM 3106 N N . GLN B 1 193 ? -10.438 -18.016 -22.453 1 96.94 193 GLN B N 1
ATOM 3107 C CA . GLN B 1 193 ? -10.781 -19.328 -22.984 1 96.94 193 GLN B CA 1
ATOM 3108 C C . GLN B 1 193 ? -9.719 -19.828 -23.953 1 96.94 193 GLN B C 1
ATOM 3110 O O . GLN B 1 193 ? -9.344 -21 -23.922 1 96.94 193 GLN B O 1
ATOM 3115 N N . GLN B 1 194 ? -9.289 -19 -24.781 1 96.94 194 GLN B N 1
ATOM 3116 C CA . GLN B 1 194 ? -8.227 -19.375 -25.719 1 96.94 194 GLN B CA 1
ATOM 3117 C C . GLN B 1 194 ? -6.984 -19.828 -24.969 1 96.94 194 GLN B C 1
ATOM 3119 O O . GLN B 1 194 ? -6.332 -20.797 -25.375 1 96.94 194 GLN B O 1
ATOM 3124 N N . ILE B 1 195 ? -6.652 -19.125 -23.922 1 97.81 195 ILE B N 1
ATOM 3125 C CA . ILE B 1 195 ? -5.473 -19.453 -23.109 1 97.81 195 ILE B CA 1
ATOM 3126 C C . ILE B 1 195 ? -5.648 -20.812 -22.453 1 97.81 195 ILE B C 1
ATOM 3128 O O . ILE B 1 195 ? -4.742 -21.641 -22.469 1 97.81 195 ILE B O 1
ATOM 3132 N N . ILE B 1 196 ? -6.812 -21.062 -21.906 1 97.44 196 ILE B N 1
ATOM 3133 C CA . ILE B 1 196 ? -7.141 -22.344 -21.281 1 97.44 196 ILE B CA 1
ATOM 3134 C C . ILE B 1 196 ? -6.984 -23.469 -22.297 1 97.44 196 ILE B C 1
ATOM 3136 O O . ILE B 1 196 ? -6.336 -24.484 -22.016 1 97.44 196 ILE B O 1
ATOM 3140 N N . ASP B 1 197 ? -7.504 -23.234 -23.484 1 96.5 197 ASP B N 1
ATOM 3141 C CA . ASP B 1 197 ? -7.496 -24.25 -24.531 1 96.5 197 ASP B CA 1
ATOM 3142 C C . ASP B 1 197 ? -6.078 -24.5 -25.047 1 96.5 197 ASP B C 1
ATOM 3144 O O . ASP B 1 197 ? -5.715 -25.641 -25.344 1 96.5 197 ASP B O 1
ATOM 3148 N N . SER B 1 198 ? -5.328 -23.531 -25.094 1 97.5 198 SER B N 1
ATOM 3149 C CA . SER B 1 198 ? -3.998 -23.625 -25.688 1 97.5 198 SER B CA 1
ATOM 3150 C C . SER B 1 198 ? -2.996 -24.219 -24.719 1 97.5 198 SER B C 1
ATOM 3152 O O . SER B 1 198 ? -2.133 -25.016 -25.109 1 97.5 198 SER B O 1
ATOM 3154 N N . LEU B 1 199 ? -3.107 -23.875 -23.453 1 97.69 199 LEU B N 1
ATOM 3155 C CA . LEU B 1 199 ? -2.08 -24.234 -22.484 1 97.69 199 LEU B CA 1
ATOM 3156 C C . LEU B 1 199 ? -2.531 -25.406 -21.609 1 97.69 199 LEU B C 1
ATOM 3158 O O . LEU B 1 199 ? -1.727 -26 -20.891 1 97.69 199 LEU B O 1
ATOM 3162 N N . ALA B 1 200 ? -3.801 -25.734 -21.609 1 96.44 200 ALA B N 1
ATOM 3163 C CA . ALA B 1 200 ? -4.379 -26.828 -20.812 1 96.44 200 ALA B CA 1
ATOM 3164 C C . ALA B 1 200 ? -4.078 -26.641 -19.328 1 96.44 200 ALA B C 1
ATOM 3166 O O . ALA B 1 200 ? -3.656 -27.594 -18.656 1 96.44 200 ALA B O 1
ATOM 3167 N N . VAL B 1 201 ? -4.203 -25.375 -18.906 1 96.75 201 VAL B N 1
ATOM 3168 C CA . VAL B 1 201 ? -4 -25.062 -17.484 1 96.75 201 VAL B CA 1
ATOM 3169 C C . VAL B 1 201 ? -5.34 -25.094 -16.766 1 96.75 201 VAL B C 1
ATOM 3171 O O . VAL B 1 201 ? -6.402 -25.047 -17.391 1 96.75 201 VAL B O 1
ATOM 3174 N N . ASP B 1 202 ? -5.246 -25.141 -15.438 1 97.12 202 ASP B N 1
ATOM 3175 C CA . ASP B 1 202 ? -6.469 -25.203 -14.641 1 97.12 202 ASP B CA 1
ATOM 3176 C C . ASP B 1 202 ? -6.578 -24.016 -13.695 1 97.12 202 ASP B C 1
ATOM 3178 O O . ASP B 1 202 ? -7.426 -24 -12.805 1 97.12 202 ASP B O 1
ATOM 3182 N N . GLN B 1 203 ? -5.742 -23.094 -13.867 1 98.31 203 GLN B N 1
ATOM 3183 C CA . GLN B 1 203 ? -5.812 -21.844 -13.109 1 98.31 203 GLN B CA 1
ATOM 3184 C C . GLN B 1 203 ? -5.262 -20.672 -13.922 1 98.31 203 GLN B C 1
ATOM 3186 O O . GLN B 1 203 ? -4.297 -20.828 -14.68 1 98.31 203 GLN B O 1
ATOM 3191 N N . LEU B 1 204 ? -5.867 -19.5 -13.82 1 98.75 204 LEU B N 1
ATOM 3192 C CA . LEU B 1 204 ? -5.48 -18.266 -14.477 1 98.75 204 LEU B CA 1
ATOM 3193 C C . LEU B 1 204 ? -5.543 -17.094 -13.492 1 98.75 204 LEU B C 1
ATOM 3195 O O . LEU B 1 204 ? -6.309 -17.125 -12.523 1 98.75 204 LEU B O 1
ATOM 3199 N N . HIS B 1 205 ? -4.781 -16.141 -13.766 1 98.69 205 HIS B N 1
ATOM 3200 C CA . HIS B 1 205 ? -4.629 -14.977 -12.914 1 98.69 205 HIS B CA 1
ATOM 3201 C C . HIS B 1 205 ? -4.844 -13.688 -13.703 1 98.69 205 HIS B C 1
ATOM 3203 O O . HIS B 1 205 ? -4.367 -13.562 -14.828 1 98.69 205 HIS B O 1
ATOM 3209 N N . GLY B 1 206 ? -5.594 -12.781 -13.109 1 98.19 206 GLY B N 1
ATOM 3210 C CA . GLY B 1 206 ? -5.656 -11.469 -13.742 1 98.19 206 GLY B CA 1
ATOM 3211 C C . GLY B 1 206 ? -6.598 -10.516 -13.031 1 98.19 206 GLY B C 1
ATOM 3212 O O . GLY B 1 206 ? -7.488 -10.938 -12.305 1 98.19 206 GLY B O 1
ATOM 3213 N N . THR B 1 207 ? -6.449 -9.219 -13.352 1 97.31 207 THR B N 1
ATOM 3214 C CA . THR B 1 207 ? -7.301 -8.18 -12.781 1 97.31 207 THR B CA 1
ATOM 3215 C C . THR B 1 207 ? -8.672 -8.172 -13.453 1 97.31 207 THR B C 1
ATOM 3217 O O . THR B 1 207 ? -9.656 -7.707 -12.875 1 97.31 207 THR B O 1
ATOM 3220 N N . LYS B 1 208 ? -8.773 -8.734 -14.711 1 97.69 208 LYS B N 1
ATOM 3221 C CA . LYS B 1 208 ? -10.016 -8.742 -15.477 1 97.69 208 LYS B CA 1
ATOM 3222 C C . LYS B 1 208 ? -10.445 -10.172 -15.805 1 97.69 208 LYS B C 1
ATOM 3224 O O . LYS B 1 208 ? -11.086 -10.406 -16.828 1 97.69 208 LYS B O 1
ATOM 3229 N N . ILE B 1 209 ? -10.062 -11.047 -14.938 1 97.94 209 ILE B N 1
ATOM 3230 C CA . ILE B 1 209 ? -10.156 -12.469 -15.227 1 97.94 209 ILE B CA 1
ATOM 3231 C C . ILE B 1 209 ? -11.609 -12.93 -15.086 1 97.94 209 ILE B C 1
ATOM 3233 O O . ILE B 1 209 ? -12.023 -13.891 -15.734 1 97.94 209 ILE B O 1
ATOM 3237 N N . VAL B 1 210 ? -12.477 -12.133 -14.289 1 98.12 210 VAL B N 1
ATOM 3238 C CA . VAL B 1 210 ? -13.828 -12.625 -14.031 1 98.12 210 VAL B CA 1
ATOM 3239 C C . VAL B 1 210 ? -14.844 -11.531 -14.352 1 98.12 210 VAL B C 1
ATOM 3241 O O . VAL B 1 210 ? -16.047 -11.773 -14.352 1 98.12 210 VAL B O 1
ATOM 3244 N N . PHE B 1 211 ? -14.5 -10.422 -14.555 1 96.12 211 PHE B N 1
ATOM 3245 C CA . PHE B 1 211 ? -15.344 -9.344 -15.055 1 96.12 211 PHE B CA 1
ATOM 3246 C C . PHE B 1 211 ? -14.5 -8.25 -15.688 1 96.12 211 PHE B C 1
ATOM 3248 O O . PHE B 1 211 ? -13.289 -8.188 -15.469 1 96.12 211 PHE B O 1
#

pLDDT: mean 98.18, std 1.26, range [86.12, 98.94]